Protein AF-0000000066663323 (afdb_homodimer)

Foldseek 3Di:
DDDDDLVLLQLLLLCAVVQHLCVSCVVVVHHSVVSVVSPVVVCVVVVHDFWDDDDPGIHGDPVVVVSLLVSLVVVLVVQQVVLVVCVVPPFNAHEAEEEEAPLCVVQPCVVLVVVCCVRGVNYHYHYHHDAPVVVVVCQSSNVGFKYFHWDDDDDDQKDKAWADKWWKWKKAFPPAPDDDPAQALVSCQPWAEEEADPDHPQRVQVQVRNVVVVGGHDHPHHHHDPVVSLVCRLVVVTMYIDTPSSCDPVCPNSMDIGAHVVIGMIIIIMMGGPPRDQRPSNVSSNCSRRPPPPPD/DDDDDLVLLQLLLLCAVVQHLCVSCVVVVHHSVVSVVSPVVVCVVVVHQFWDDDDPGIHGDPVVVVSLLVSLVVVLVVQQVVLVVCVVPPFNAHEAEEEEAPLCVVQPCVVLVVVCCVRGVNYHYHYHHDAPVVVVVCQSSNVGFKYFHWDDDDDPQKDKAWADKWWKWKKAFPPAPDDDPAQALVSCQPWAEEEADPDHPQRVQVQVRNVVVVGGHDHPHHHRDPVVSLVCRLVVVTMYIDTPSSCDPVCPNSMDIGAHVVIGMIIIIMMGGPPRDQRPSNVSSNCSRRPPPPPD

Sequence (592 aa):
MGALDLDQLRTFVQVVECGSFSRAAQRLGITQPAVSLRLRQLENRLGVTLLERVGRQVRPTAAGAELLAHAARIEDAVSVAVDSLAHYTEGTAGRVRLGTGETACVYLLPPVLRGLRGRFPALDLIVHTGNTDALLHLLAENRIDLGLLTMPIPGRAFEVTPVRQDEFVLVAAADAAAPPARTTAAALASRPLVLFDPGGNTRRLVDRWFAAAGHTVKPVMELGSVAAIKELVGAGLGYAILPRMALPARDDGRLTARSLTPPLHRTIAVVLRRDKPRTRALSAVVDALTTPDAQRMGALDLDQLRTFVQVVECGSFSRAAQRLGITQPAVSLRLRQLENRLGVTLLERVGRQVRPTAAGAELLAHAARIEDAVSVAVDSLAHYTEGTAGRVRLGTGETACVYLLPPVLRGLRGRFPALDLIVHTGNTDALLHLLAENRIDLGLLTMPIPGRAFEVTPVRQDEFVLVAAADAAAPPARTTAAALASRPLVLFDPGGNTRRLVDRWFAAAGHTVKPVMELGSVAAIKELVGAGLGYAILPRMALPARDDGRLTARSLTPPLHRTIAVVLRRDKPRTRALSAVVDALTTPDAQR

Secondary structure (DSSP, 8-state):
-----HHHHHHHHHHHHHTSHHHHHHHHTS-HHHHHHHHHHHHHHHTS--EEEETTEEEE-HHHHHHHHHHHHHHHHHHHHHHHHHTTSSS--EEEEEEE-HHHHHHTHHHHHHHHHHH-TTEEEEEEE--HHHHHHHHHTTSSSEEEEESP---SSEEEEEEEEEEEEEEEETT-S---SS--HHHHHTS-BEEEPTTSHHHHHHHHHHHHTT-----SEEES-HHHHHHHHHTTS-BEEEEGGG--GGGBTTEEEEE-SS--EEEEEEEEETT----HHHHHHHHHHHS--S--/-----HHHHHHHHHHHHHTSHHHHHHHHTS-HHHHHHHHHHHHHHHTS--EEEETTEEEE-HHHHHHHHHHHHHHHHHHHHHHHHHTTSSS--EEEEEEE-HHHHHHTHHHHHHHHHHH-TTEEEEEEE--HHHHHHHHHTTSSSEEEEESP--SSSEEEEEEEEEEEEEEEETT-S---SS--HHHHHTS-BEEEPTTSHHHHHHHHHHHHTT-----SEEES-HHHHHHHHHTTS-BEEEEGGG--GGGBTTEEEEE-SS--EEEEEEEEETT----HHHHHHHHHHHS--S--

pLDDT: mean 84.19, std 13.32, range [27.52, 97.88]

Structure (mmCIF, N/CA/C/O backbone):
data_AF-0000000066663323-model_v1
#
loop_
_entity.id
_entity.type
_entity.pdbx_description
1 polymer 'LysR family transcriptional regulator'
#
loop_
_atom_site.group_PDB
_atom_site.id
_atom_site.type_symbol
_atom_site.label_atom_id
_atom_site.label_alt_id
_atom_site.label_comp_id
_atom_site.label_asym_id
_atom_site.label_entity_id
_atom_site.label_seq_id
_atom_site.pdbx_PDB_ins_code
_atom_site.Cartn_x
_atom_site.Cartn_y
_atom_site.Cartn_z
_atom_site.occupancy
_atom_site.B_iso_or_equiv
_atom_site.auth_seq_id
_atom_site.auth_comp_id
_atom_site.auth_asym_id
_atom_site.auth_atom_id
_atom_site.pdbx_PDB_model_num
ATOM 1 N N . MET A 1 1 ? -28.656 -33.875 -16.359 1 27.52 1 MET A N 1
ATOM 2 C CA . MET A 1 1 ? -27.656 -33.312 -15.469 1 27.52 1 MET A CA 1
ATOM 3 C C . MET A 1 1 ? -26.656 -32.438 -16.234 1 27.52 1 MET A C 1
ATOM 5 O O . MET A 1 1 ? -25.75 -32.969 -16.891 1 27.52 1 MET A O 1
ATOM 9 N N . GLY A 1 2 ? -26.906 -31.531 -17.078 1 38.53 2 GLY A N 1
ATOM 10 C CA . GLY A 1 2 ? -26.234 -30.859 -18.188 1 38.53 2 GLY A CA 1
ATOM 11 C C . GLY A 1 2 ? -24.969 -30.141 -17.766 1 38.53 2 GLY A C 1
ATOM 12 O O . GLY A 1 2 ? -24.859 -29.672 -16.625 1 38.53 2 GLY A O 1
ATOM 13 N N . ALA A 1 3 ? -23.797 -30.609 -18.328 1 46.59 3 ALA A N 1
ATOM 14 C CA . ALA A 1 3 ? -22.375 -30.406 -18.094 1 46.59 3 ALA A CA 1
ATOM 15 C C . ALA A 1 3 ? -22.031 -28.922 -18.031 1 46.59 3 ALA A C 1
ATOM 17 O O . ALA A 1 3 ? -22.547 -28.125 -18.828 1 46.59 3 ALA A O 1
ATOM 18 N N . LEU A 1 4 ? -21.875 -28.547 -16.875 1 52.56 4 LEU A N 1
ATOM 19 C CA . LEU A 1 4 ? -21.281 -27.219 -16.688 1 52.56 4 LEU A CA 1
ATOM 20 C C . LEU A 1 4 ? -20.172 -26.984 -17.703 1 52.56 4 LEU A C 1
ATOM 22 O O . LEU A 1 4 ? -19.297 -27.844 -17.875 1 52.56 4 LEU A O 1
ATOM 26 N N . ASP A 1 5 ? -20.5 -26.125 -18.656 1 65.88 5 ASP A N 1
ATOM 27 C CA . ASP A 1 5 ? -19.516 -25.703 -19.656 1 65.88 5 ASP A CA 1
ATOM 28 C C . ASP A 1 5 ? -18.484 -24.766 -19.047 1 65.88 5 ASP A C 1
ATOM 30 O O . ASP A 1 5 ? -18.812 -23.688 -18.547 1 65.88 5 ASP A O 1
ATOM 34 N N . LEU A 1 6 ? -17.297 -25.297 -19.047 1 73.12 6 LEU A N 1
ATOM 35 C CA . LEU A 1 6 ? -16.203 -24.547 -18.422 1 73.12 6 LEU A CA 1
ATOM 36 C C . LEU A 1 6 ? -16.094 -23.141 -19.016 1 73.12 6 LEU A C 1
ATOM 38 O O . LEU A 1 6 ? -15.734 -22.203 -18.312 1 73.12 6 LEU A O 1
ATOM 42 N N . ASP A 1 7 ? -16.469 -23.031 -20.219 1 76.5 7 ASP A N 1
ATOM 43 C CA . ASP A 1 7 ? -16.406 -21.719 -20.859 1 76.5 7 ASP A CA 1
ATOM 44 C C . ASP A 1 7 ? -17.469 -20.781 -20.297 1 76.5 7 ASP A C 1
ATOM 46 O O . ASP A 1 7 ? -17.219 -19.594 -20.109 1 76.5 7 ASP A O 1
ATOM 50 N N . GLN A 1 8 ? -18.562 -21.422 -20.094 1 78.12 8 GLN A N 1
ATOM 51 C CA . GLN A 1 8 ? -19.625 -20.625 -19.5 1 78.12 8 GLN A CA 1
ATOM 52 C C . GLN A 1 8 ? -19.266 -20.188 -18.078 1 78.12 8 GLN A C 1
ATOM 54 O O . GLN A 1 8 ? -19.516 -19.047 -17.688 1 78.12 8 GLN A O 1
ATOM 59 N N . LEU A 1 9 ? -18.703 -21.094 -17.391 1 80.25 9 LEU A N 1
ATOM 60 C CA . LEU A 1 9 ? -18.281 -20.781 -16.031 1 80.25 9 LEU A CA 1
ATOM 61 C C . LEU A 1 9 ? -17.203 -19.703 -16.016 1 80.25 9 LEU A C 1
ATOM 63 O O . LEU A 1 9 ? -17.266 -18.766 -15.211 1 80.25 9 LEU A O 1
ATOM 67 N N . ARG A 1 10 ? -16.281 -19.797 -16.875 1 81.94 10 ARG A N 1
ATOM 68 C CA . ARG A 1 10 ? -15.227 -18.797 -17 1 81.94 10 ARG A CA 1
ATOM 69 C C . ARG A 1 10 ? -15.805 -17.422 -17.359 1 81.94 10 ARG A C 1
ATOM 71 O O . ARG A 1 10 ? -15.367 -16.406 -16.844 1 81.94 10 ARG A O 1
ATOM 78 N N . THR A 1 11 ? -16.766 -17.438 -18.234 1 83.44 11 THR A N 1
ATOM 79 C CA . THR A 1 11 ? -17.438 -16.219 -18.625 1 83.44 11 THR A CA 1
ATOM 80 C C . THR A 1 11 ? -18.125 -15.555 -17.422 1 83.44 11 THR A C 1
ATOM 82 O O . THR A 1 11 ? -18.016 -14.344 -17.234 1 83.44 11 THR A O 1
ATOM 85 N N . PHE A 1 12 ? -18.719 -16.344 -16.609 1 88.19 12 PHE A N 1
ATOM 86 C CA . PHE A 1 12 ? -19.391 -15.867 -15.406 1 88.19 12 PHE A CA 1
ATOM 87 C C . PHE A 1 12 ? -18.391 -15.211 -14.461 1 88.19 12 PHE A C 1
ATOM 89 O O . PHE A 1 12 ? -18.609 -14.094 -13.992 1 88.19 12 PHE A O 1
ATOM 96 N N . VAL A 1 13 ? -17.375 -15.898 -14.25 1 82.44 13 VAL A N 1
ATOM 97 C CA . VAL A 1 13 ? -16.344 -15.406 -13.328 1 82.44 13 VAL A CA 1
ATOM 98 C C . VAL A 1 13 ? -15.789 -14.078 -13.836 1 82.44 13 VAL A C 1
ATOM 100 O O . VAL A 1 13 ? -15.609 -13.141 -13.062 1 82.44 13 VAL A O 1
ATOM 103 N N . GLN A 1 14 ? -15.57 -13.938 -15.07 1 84.94 14 GLN A N 1
ATOM 104 C CA . GLN A 1 14 ? -15 -12.734 -15.664 1 84.94 14 GLN A CA 1
ATOM 105 C C . GLN A 1 14 ? -15.969 -11.555 -15.555 1 84.94 14 GLN A C 1
ATOM 107 O O . GLN A 1 14 ? -15.555 -10.422 -15.328 1 84.94 14 GLN A O 1
ATOM 112 N N . VAL A 1 15 ? -17.203 -11.844 -15.727 1 87.81 15 VAL A N 1
ATOM 113 C CA . VAL A 1 15 ? -18.203 -10.781 -15.633 1 87.81 15 VAL A CA 1
ATOM 114 C C . VAL A 1 15 ? -18.25 -10.242 -14.211 1 87.81 15 VAL A C 1
ATOM 116 O O . VAL A 1 15 ? -18.344 -9.031 -14 1 87.81 15 VAL A O 1
ATOM 119 N N . VAL A 1 16 ? -18.156 -11.172 -13.297 1 84.69 16 VAL A N 1
ATOM 120 C CA . VAL A 1 16 ? -18.188 -10.758 -11.898 1 84.69 16 VAL A CA 1
ATOM 121 C C . VAL A 1 16 ? -16.938 -9.953 -11.562 1 84.69 16 VAL A C 1
ATOM 123 O O . VAL A 1 16 ? -17.031 -8.906 -10.906 1 84.69 16 VAL A O 1
ATOM 126 N N . GLU A 1 17 ? -15.875 -10.469 -11.977 1 79.56 17 GLU A N 1
ATOM 127 C CA . GLU A 1 17 ? -14.594 -9.828 -11.688 1 79.56 17 GLU A CA 1
ATOM 128 C C . GLU A 1 17 ? -14.523 -8.438 -12.312 1 79.56 17 GLU A C 1
ATOM 130 O O . GLU A 1 17 ? -14.016 -7.5 -11.695 1 79.56 17 GLU A O 1
ATOM 135 N N . CYS A 1 18 ? -15.039 -8.289 -13.492 1 79.19 18 CYS A N 1
ATOM 136 C CA . CYS A 1 18 ? -14.984 -7.027 -14.227 1 79.19 18 CYS A CA 1
ATOM 137 C C . CYS A 1 18 ? -16.125 -6.102 -13.812 1 79.19 18 CYS A C 1
ATOM 139 O O . CYS A 1 18 ? -16.062 -4.895 -14.047 1 79.19 18 CYS A O 1
ATOM 141 N N . GLY A 1 19 ? -17.156 -6.703 -13.273 1 83.88 19 GLY A N 1
ATOM 142 C CA . GLY A 1 19 ? -18.344 -5.965 -12.906 1 83.88 19 GLY A CA 1
ATOM 143 C C . GLY A 1 19 ? -19.125 -5.457 -14.102 1 83.88 19 GLY A C 1
ATOM 144 O O . GLY A 1 19 ? -19.922 -4.527 -13.977 1 83.88 19 GLY A O 1
ATOM 145 N N . SER A 1 20 ? -18.75 -5.934 -15.258 1 87.06 20 SER A N 1
ATOM 146 C CA . SER A 1 20 ? -19.359 -5.469 -16.5 1 87.06 20 SER A CA 1
ATOM 147 C C . SER A 1 20 ? -19.312 -6.551 -17.578 1 87.06 20 SER A C 1
ATOM 149 O O . SER A 1 20 ? -18.328 -7.27 -17.703 1 87.06 20 SER A O 1
ATOM 151 N N . PHE A 1 21 ? -20.438 -6.531 -18.375 1 88.06 21 PHE A N 1
ATOM 152 C CA . PHE A 1 21 ? -20.5 -7.488 -19.469 1 88.06 21 PHE A CA 1
ATOM 153 C C . PHE A 1 21 ? -19.562 -7.094 -20.609 1 88.06 21 PHE A C 1
ATOM 155 O O . PHE A 1 21 ? -18.875 -7.945 -21.172 1 88.06 21 PHE A O 1
ATOM 162 N N . SER A 1 22 ? -19.5 -5.828 -20.766 1 87.44 22 SER A N 1
ATOM 163 C CA . SER A 1 22 ? -18.672 -5.34 -21.859 1 87.44 22 SER A CA 1
ATOM 164 C C . SER A 1 22 ? -17.188 -5.5 -21.562 1 87.44 22 SER A C 1
ATOM 166 O O . SER A 1 22 ? -16.422 -5.926 -22.422 1 87.44 22 SER A O 1
ATOM 168 N N . ARG A 1 23 ? -16.859 -5.258 -20.453 1 82.5 23 ARG A N 1
ATOM 169 C CA . ARG A 1 23 ? -15.461 -5.41 -20.078 1 82.5 23 ARG A CA 1
ATOM 170 C C . ARG A 1 23 ? -15.047 -6.879 -20.062 1 82.5 23 ARG A C 1
ATOM 172 O O . ARG A 1 23 ? -13.938 -7.223 -20.469 1 82.5 23 ARG A O 1
ATOM 179 N N . ALA A 1 24 ? -15.93 -7.66 -19.578 1 87.12 24 ALA A N 1
ATOM 180 C CA . ALA A 1 24 ? -15.68 -9.102 -19.594 1 87.12 24 ALA A CA 1
ATOM 181 C C . ALA A 1 24 ? -15.5 -9.617 -21.016 1 87.12 24 ALA A C 1
ATOM 183 O O . ALA A 1 24 ? -14.633 -10.453 -21.266 1 87.12 24 ALA A O 1
ATOM 184 N N . ALA A 1 25 ? -16.281 -9.109 -21.906 1 86.94 25 ALA A N 1
ATOM 185 C CA . ALA A 1 25 ? -16.172 -9.5 -23.312 1 86.94 25 ALA A CA 1
ATOM 186 C C . ALA A 1 25 ? -14.812 -9.148 -23.875 1 86.94 25 ALA A C 1
ATOM 188 O O . ALA A 1 25 ? -14.188 -9.961 -24.562 1 86.94 25 ALA A O 1
ATOM 189 N N . GLN A 1 26 ? -14.391 -8.039 -23.531 1 80.12 26 GLN A N 1
ATOM 190 C CA . GLN A 1 26 ? -13.086 -7.566 -23.984 1 80.12 26 GLN A CA 1
ATOM 191 C C . GLN A 1 26 ? -11.969 -8.461 -23.453 1 80.12 26 GLN A C 1
ATOM 193 O O . GLN A 1 26 ? -11.078 -8.859 -24.203 1 80.12 26 GLN A O 1
ATOM 198 N N . ARG A 1 27 ? -12.133 -8.828 -22.312 1 77.12 27 ARG A N 1
ATOM 199 C CA . ARG A 1 27 ? -11.109 -9.648 -21.672 1 77.12 27 ARG A CA 1
ATOM 200 C C . ARG A 1 27 ? -11.102 -11.062 -22.234 1 77.12 27 ARG A C 1
ATOM 202 O O . ARG A 1 27 ? -10.039 -11.68 -22.344 1 77.12 27 ARG A O 1
ATOM 209 N N . LEU A 1 28 ? -12.211 -11.469 -22.609 1 78.56 28 LEU A N 1
ATOM 210 C CA . LEU A 1 28 ? -12.359 -12.844 -23.094 1 78.56 28 LEU A CA 1
ATOM 211 C C . LEU A 1 28 ? -12.156 -12.906 -24.594 1 78.56 28 LEU A C 1
ATOM 213 O O . LEU A 1 28 ? -12.062 -14 -25.172 1 78.56 28 LEU A O 1
ATOM 217 N N . GLY A 1 29 ? -12.086 -11.742 -25.203 1 78.88 29 GLY A N 1
ATOM 218 C CA . GLY A 1 29 ? -11.898 -11.719 -26.656 1 78.88 29 GLY A CA 1
ATOM 219 C C . GLY A 1 29 ? -13.141 -12.133 -27.422 1 78.88 29 GLY A C 1
ATOM 220 O O . GLY A 1 29 ? -13.039 -12.781 -28.469 1 78.88 29 GLY A O 1
ATOM 221 N N . ILE A 1 30 ? -14.281 -11.945 -26.844 1 82.44 30 ILE A N 1
ATOM 222 C CA . ILE A 1 30 ? -15.539 -12.258 -27.5 1 82.44 30 ILE A CA 1
ATOM 223 C C . ILE A 1 30 ? -16.469 -11.055 -27.438 1 82.44 30 ILE A C 1
ATOM 225 O O . ILE A 1 30 ? -16.125 -10.016 -26.875 1 82.44 30 ILE A O 1
ATOM 229 N N . THR A 1 31 ? -17.5 -11.117 -28.172 1 84.38 31 THR A N 1
ATOM 230 C CA . THR A 1 31 ? -18.453 -10.008 -28.219 1 84.38 31 THR A CA 1
ATOM 231 C C . THR A 1 31 ? -19.328 -9.984 -26.969 1 84.38 31 THR A C 1
ATOM 233 O O . THR A 1 31 ? -19.5 -11.016 -26.312 1 84.38 31 THR A O 1
ATOM 236 N N . GLN A 1 32 ? -19.734 -8.836 -26.672 1 88.38 32 GLN A N 1
ATOM 237 C CA . GLN A 1 32 ? -20.609 -8.68 -25.5 1 88.38 32 GLN A CA 1
ATOM 238 C C . GLN A 1 32 ? -21.875 -9.516 -25.641 1 88.38 32 GLN A C 1
ATOM 240 O O . GLN A 1 32 ? -22.297 -10.164 -24.688 1 88.38 32 GLN A O 1
ATOM 245 N N . PRO A 1 33 ? -22.516 -9.602 -26.812 1 88.5 33 PRO A N 1
ATOM 246 C CA . PRO A 1 33 ? -23.672 -10.484 -26.922 1 88.5 33 PRO A CA 1
ATOM 247 C C . PRO A 1 33 ? -23.328 -11.945 -26.656 1 88.5 33 PRO A C 1
ATOM 249 O O . PRO A 1 33 ? -24.141 -12.672 -26.078 1 88.5 33 PRO A O 1
ATOM 252 N N . ALA A 1 34 ? -22.203 -12.305 -27.031 1 85.5 34 ALA A N 1
ATOM 253 C CA . ALA A 1 34 ? -21.766 -13.672 -26.766 1 85.5 34 ALA A CA 1
ATOM 254 C C . ALA A 1 34 ? -21.641 -13.93 -25.266 1 85.5 34 ALA A C 1
ATOM 256 O O . ALA A 1 34 ? -22.031 -14.984 -24.781 1 85.5 34 ALA A O 1
ATOM 257 N N . VAL A 1 35 ? -21.047 -12.977 -24.625 1 90.19 35 VAL A N 1
ATOM 258 C CA . VAL A 1 35 ? -20.938 -13.07 -23.172 1 90.19 35 VAL A CA 1
ATOM 259 C C . VAL A 1 35 ? -22.328 -13.195 -22.562 1 90.19 35 VAL A C 1
ATOM 261 O O . VAL A 1 35 ? -22.562 -14.062 -21.703 1 90.19 35 VAL A O 1
ATOM 264 N N . SER A 1 36 ? -23.234 -12.336 -22.984 1 90.75 36 SER A N 1
ATOM 265 C CA . SER A 1 36 ? -24.594 -12.328 -22.469 1 90.75 36 SER A CA 1
ATOM 266 C C . SER A 1 36 ? -25.297 -13.656 -22.719 1 90.75 36 SER A C 1
ATOM 268 O O . SER A 1 36 ? -25.969 -14.195 -21.844 1 90.75 36 SER A O 1
ATOM 270 N N . LEU A 1 37 ? -25.109 -14.18 -23.891 1 85.94 37 LEU A N 1
ATOM 271 C CA . LEU A 1 37 ? -25.719 -15.453 -24.266 1 85.94 37 LEU A CA 1
ATOM 272 C C . LEU A 1 37 ? -25.172 -16.594 -23.406 1 85.94 37 LEU A C 1
ATOM 274 O O . LEU A 1 37 ? -25.938 -17.422 -22.922 1 85.94 37 LEU A O 1
ATOM 278 N N . ARG A 1 38 ? -23.844 -16.609 -23.297 1 85.06 38 ARG A N 1
ATOM 279 C CA . ARG A 1 38 ? -23.219 -17.641 -22.469 1 85.06 38 ARG A CA 1
ATOM 280 C C . ARG A 1 38 ? -23.766 -17.609 -21.047 1 85.06 38 ARG A C 1
ATOM 282 O O . ARG A 1 38 ? -24.031 -18.672 -20.469 1 85.06 38 ARG A O 1
ATOM 289 N N . LEU A 1 39 ? -23.969 -16.453 -20.562 1 88.5 39 LEU A N 1
ATOM 290 C CA . LEU A 1 39 ? -24.438 -16.312 -19.188 1 88.5 39 LEU A CA 1
ATOM 291 C C . LEU A 1 39 ? -25.906 -16.719 -19.078 1 88.5 39 LEU A C 1
ATOM 293 O O . LEU A 1 39 ? -26.297 -17.375 -18.094 1 88.5 39 LEU A O 1
ATOM 297 N N . ARG A 1 40 ? -26.672 -16.297 -19.969 1 87.44 40 ARG A N 1
ATOM 298 C CA . ARG A 1 40 ? -28.078 -16.688 -19.984 1 87.44 40 ARG A CA 1
ATOM 299 C C . ARG A 1 40 ? -28.219 -18.203 -20.062 1 87.44 40 ARG A C 1
ATOM 301 O O . ARG A 1 40 ? -29.062 -18.797 -19.375 1 87.44 40 ARG A O 1
ATOM 308 N N . GLN A 1 41 ? -27.422 -18.719 -20.906 1 82.56 41 GLN A N 1
ATOM 309 C CA . GLN A 1 41 ? -27.438 -20.172 -21.031 1 82.56 41 GLN A CA 1
ATOM 310 C C . GLN A 1 41 ? -27.047 -20.859 -19.719 1 82.56 41 GLN A C 1
ATOM 312 O O . GLN A 1 41 ? -27.641 -21.859 -19.328 1 82.56 41 GLN A O 1
ATOM 317 N N . LEU A 1 42 ? -26.047 -20.344 -19.125 1 83.31 42 LEU A N 1
ATOM 318 C CA . LEU A 1 42 ? -25.594 -20.859 -17.844 1 83.31 42 LEU A CA 1
ATOM 319 C C . LEU A 1 42 ? -26.703 -20.75 -16.797 1 83.31 42 LEU A C 1
ATOM 321 O O . LEU A 1 42 ? -26.969 -21.719 -16.078 1 83.31 42 LEU A O 1
ATOM 325 N N . GLU A 1 43 ? -27.359 -19.625 -16.734 1 86.69 43 GLU A N 1
ATOM 326 C CA . GLU A 1 43 ? -28.438 -19.406 -15.781 1 86.69 43 GLU A CA 1
ATOM 327 C C . GLU A 1 43 ? -29.625 -20.312 -16.062 1 86.69 43 GLU A C 1
ATOM 329 O O . GLU A 1 43 ? -30.219 -20.875 -15.141 1 86.69 43 GLU A O 1
ATOM 334 N N . ASN A 1 44 ? -29.938 -20.438 -17.312 1 79.62 44 ASN A N 1
ATOM 335 C CA . ASN A 1 44 ? -31.016 -21.344 -17.703 1 79.62 44 ASN A CA 1
ATOM 336 C C . ASN A 1 44 ? -30.719 -22.781 -17.328 1 79.62 44 ASN A C 1
ATOM 338 O O . ASN A 1 44 ? -31.594 -23.484 -16.828 1 79.62 44 ASN A O 1
ATOM 342 N N . ARG A 1 45 ? -29.547 -23.141 -17.609 1 74.5 45 ARG A N 1
ATOM 343 C CA . ARG A 1 45 ? -29.125 -24.5 -17.312 1 74.5 45 ARG A CA 1
ATOM 344 C C . ARG A 1 45 ? -29.188 -24.766 -15.812 1 74.5 45 ARG A C 1
ATOM 346 O O . ARG A 1 45 ? -29.578 -25.859 -15.391 1 74.5 45 ARG A O 1
ATOM 353 N N . LEU A 1 46 ? -28.828 -23.797 -15.07 1 77.88 46 LEU A N 1
ATOM 354 C CA . LEU A 1 46 ? -28.75 -23.969 -13.625 1 77.88 46 LEU A CA 1
ATOM 355 C C . LEU A 1 46 ? -30.094 -23.625 -12.977 1 77.88 46 LEU A C 1
ATOM 357 O O . LEU A 1 46 ? -30.328 -23.969 -11.812 1 77.88 46 LEU A O 1
ATOM 361 N N . GLY A 1 47 ? -30.938 -22.906 -13.688 1 80 47 GLY A N 1
ATOM 362 C CA . GLY A 1 47 ? -32.281 -22.562 -13.203 1 80 47 GLY A CA 1
ATOM 363 C C . GLY A 1 47 ? -32.25 -21.453 -12.172 1 80 47 GLY A C 1
ATOM 364 O O . GLY A 1 47 ? -33.156 -21.375 -11.312 1 80 47 GLY A O 1
ATOM 365 N N . VAL A 1 48 ? -31.172 -20.828 -12.102 1 83.88 48 VAL A N 1
ATOM 366 C CA . VAL A 1 48 ? -31.047 -19.734 -11.141 1 83.88 48 VAL A CA 1
ATOM 367 C C . VAL A 1 48 ? -30.516 -18.484 -11.836 1 83.88 48 VAL A C 1
ATOM 369 O O . VAL A 1 48 ? -29.922 -18.562 -12.906 1 83.88 48 VAL A O 1
ATOM 372 N N . THR A 1 49 ? -30.812 -17.359 -11.219 1 89.31 49 THR A N 1
ATOM 373 C CA . THR A 1 49 ? -30.203 -16.109 -11.641 1 89.31 49 THR A CA 1
ATOM 374 C C . THR A 1 49 ? -28.891 -15.867 -10.898 1 89.31 49 THR A C 1
ATOM 376 O O . THR A 1 49 ? -28.844 -15.945 -9.672 1 89.31 49 THR A O 1
ATOM 379 N N . LEU A 1 50 ? -27.859 -15.68 -11.703 1 88.94 50 LEU A N 1
ATOM 380 C CA . LEU A 1 50 ? -26.516 -15.625 -11.109 1 88.94 50 LEU A CA 1
ATOM 381 C C . LEU A 1 50 ? -26.062 -14.18 -10.93 1 88.94 50 LEU A C 1
ATOM 383 O O . LEU A 1 50 ? -25.219 -13.891 -10.086 1 88.94 50 LEU A O 1
ATOM 387 N N . LEU A 1 51 ? -26.562 -13.242 -11.758 1 91.06 51 LEU A N 1
ATOM 388 C CA . LEU A 1 51 ? -26.109 -11.859 -11.758 1 91.06 51 LEU A CA 1
ATOM 389 C C . LEU A 1 51 ? -27.281 -10.898 -11.625 1 91.06 51 LEU A C 1
ATOM 391 O O . LEU A 1 51 ? -28.391 -11.203 -12.086 1 91.06 51 LEU A O 1
ATOM 395 N N . GLU A 1 52 ? -27.016 -9.844 -10.883 1 88 52 GLU A N 1
ATOM 396 C CA . GLU A 1 52 ? -28 -8.773 -10.773 1 88 52 GLU A CA 1
ATOM 397 C C . GLU A 1 52 ? -27.359 -7.414 -11.07 1 88 52 GLU A C 1
ATOM 399 O O . GLU A 1 52 ? -26.156 -7.23 -10.891 1 88 52 GLU A O 1
ATOM 404 N N . ARG A 1 53 ? -28.125 -6.582 -11.633 1 80.5 53 ARG A N 1
ATOM 405 C CA . ARG A 1 53 ? -27.641 -5.234 -11.922 1 80.5 53 ARG A CA 1
ATOM 406 C C . ARG A 1 53 ? -28 -4.273 -10.789 1 80.5 53 ARG A C 1
ATOM 408 O O . ARG A 1 53 ? -29.156 -4.23 -10.352 1 80.5 53 ARG A O 1
ATOM 415 N N . VAL A 1 54 ? -27.078 -3.811 -10.219 1 74.06 54 VAL A N 1
ATOM 416 C CA . VAL A 1 54 ? -27.281 -2.754 -9.234 1 74.06 54 VAL A CA 1
ATOM 417 C C . VAL A 1 54 ? -26.734 -1.433 -9.781 1 74.06 54 VAL A C 1
ATOM 419 O O . VAL A 1 54 ? -25.531 -1.179 -9.734 1 74.06 54 VAL A O 1
ATOM 422 N N . GLY A 1 55 ? -27.594 -0.537 -10.258 1 71.81 55 GLY A N 1
ATOM 423 C CA . GLY A 1 55 ? -27.125 0.646 -10.969 1 71.81 55 GLY A CA 1
ATOM 424 C C . GLY A 1 55 ? -26.406 0.322 -12.258 1 71.81 55 GLY A C 1
ATOM 425 O O . GLY A 1 55 ? -26.969 -0.342 -13.141 1 71.81 55 GLY A O 1
ATOM 426 N N . ARG A 1 56 ? -25.125 0.779 -12.273 1 72.62 56 ARG A N 1
ATOM 427 C CA . ARG A 1 56 ? -24.328 0.542 -13.469 1 72.62 56 ARG A CA 1
ATOM 428 C C . ARG A 1 56 ? -23.391 -0.647 -13.281 1 72.62 56 ARG A C 1
ATOM 430 O O . ARG A 1 56 ? -22.688 -1.038 -14.211 1 72.62 56 ARG A O 1
ATOM 437 N N . GLN A 1 57 ? -23.5 -1.273 -12.18 1 78.81 57 GLN A N 1
ATOM 438 C CA . GLN A 1 57 ? -22.562 -2.369 -11.914 1 78.81 57 GLN A CA 1
ATOM 439 C C . GLN A 1 57 ? -23.297 -3.709 -11.875 1 78.81 57 GLN A C 1
ATOM 441 O O . GLN A 1 57 ? -24.453 -3.775 -11.477 1 78.81 57 GLN A O 1
ATOM 446 N N . VAL A 1 58 ? -22.625 -4.738 -12.422 1 85.31 58 VAL A N 1
ATOM 447 C CA . VAL A 1 58 ? -23.109 -6.113 -12.344 1 85.31 58 VAL A CA 1
ATOM 448 C C . VAL A 1 58 ? -22.5 -6.809 -11.125 1 85.31 58 VAL A C 1
ATOM 450 O O . VAL A 1 58 ? -21.297 -6.766 -10.914 1 85.31 58 VAL A O 1
ATOM 453 N N . ARG A 1 59 ? -23.391 -7.32 -10.266 1 85.75 59 ARG A N 1
ATOM 454 C CA . ARG A 1 59 ? -22.953 -8.047 -9.078 1 85.75 59 ARG A CA 1
ATOM 455 C C . ARG A 1 59 ? -23.562 -9.438 -9.031 1 85.75 59 ARG A C 1
ATOM 457 O O . ARG A 1 59 ? -24.641 -9.672 -9.586 1 85.75 59 ARG A O 1
ATOM 464 N N . PRO A 1 60 ? -22.828 -10.32 -8.352 1 85.56 60 PRO A N 1
ATOM 465 C CA . PRO A 1 60 ? -23.391 -11.656 -8.203 1 85.56 60 PRO A CA 1
ATOM 466 C C . PR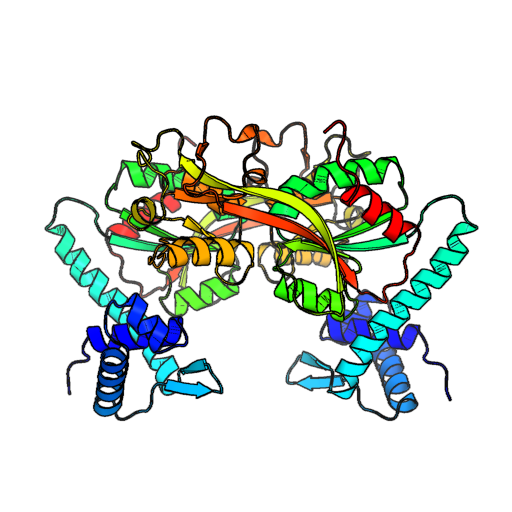O A 1 60 ? -24.578 -11.695 -7.234 1 85.56 60 PRO A C 1
ATOM 468 O O . PRO A 1 60 ? -24.578 -10.969 -6.234 1 85.56 60 PRO A O 1
ATOM 471 N N . THR A 1 61 ? -25.609 -12.492 -7.582 1 84.88 61 THR A N 1
ATOM 472 C CA . THR A 1 61 ? -26.656 -12.852 -6.625 1 84.88 61 THR A CA 1
ATOM 473 C C . THR A 1 61 ? -26.109 -13.789 -5.555 1 84.88 61 THR A C 1
ATOM 475 O O . THR A 1 61 ? -24.922 -14.117 -5.559 1 84.88 61 THR A O 1
ATOM 478 N N . ALA A 1 62 ? -26.953 -14.156 -4.629 1 80.31 62 ALA A N 1
ATOM 479 C CA . ALA A 1 62 ? -26.531 -15.148 -3.643 1 80.31 62 ALA A CA 1
ATOM 480 C C . ALA A 1 62 ? -26.094 -16.438 -4.32 1 80.31 62 ALA A C 1
ATOM 482 O O . ALA A 1 62 ? -25.078 -17.031 -3.953 1 80.31 62 ALA A O 1
ATOM 483 N N . ALA A 1 63 ? -26.938 -16.828 -5.215 1 81.25 63 ALA A N 1
ATOM 484 C CA . ALA A 1 63 ? -26.594 -18 -6 1 81.25 63 ALA A CA 1
ATOM 485 C C . ALA A 1 63 ? -25.297 -17.781 -6.781 1 81.25 63 ALA A C 1
ATOM 487 O O . ALA A 1 63 ? -24.469 -18.688 -6.898 1 81.25 63 ALA A O 1
ATOM 488 N N . GLY A 1 64 ? -25.125 -16.578 -7.293 1 86.06 64 GLY A N 1
ATOM 489 C CA . GLY A 1 64 ? -23.906 -16.234 -8.008 1 86.06 64 GLY A CA 1
ATOM 490 C C . GLY A 1 64 ? -22.672 -16.281 -7.133 1 86.06 64 GLY A C 1
ATOM 491 O O . GLY A 1 64 ? -21.625 -16.781 -7.551 1 86.06 64 GLY A O 1
ATOM 492 N N . ALA A 1 65 ? -22.812 -15.859 -5.988 1 81.38 65 ALA A N 1
ATOM 493 C CA . ALA A 1 65 ? -21.703 -15.883 -5.039 1 81.38 65 ALA A CA 1
ATOM 494 C C . ALA A 1 65 ? -21.297 -17.312 -4.711 1 81.38 65 ALA A C 1
ATOM 496 O O . ALA A 1 65 ? -20.109 -17.625 -4.609 1 81.38 65 ALA A O 1
ATOM 497 N N . GLU A 1 66 ? -22.266 -18.141 -4.559 1 76.44 66 GLU A N 1
ATOM 498 C CA . GLU A 1 66 ? -22 -19.547 -4.301 1 76.44 66 GLU A CA 1
ATOM 499 C C . GLU A 1 66 ? -21.297 -20.203 -5.488 1 76.44 66 GLU A C 1
ATOM 501 O O . GLU A 1 66 ? -20.328 -20.953 -5.309 1 76.44 66 GLU A O 1
ATOM 506 N N . LEU A 1 67 ? -21.797 -19.891 -6.637 1 80.06 67 LEU A N 1
ATOM 507 C CA . LEU A 1 67 ? -21.188 -20.453 -7.832 1 80.06 67 LEU A CA 1
ATOM 508 C C . LEU A 1 67 ? -19.75 -19.969 -8 1 80.06 67 LEU A C 1
ATOM 510 O O . LEU A 1 67 ? -18.891 -20.719 -8.445 1 80.06 67 LEU A O 1
ATOM 514 N N . LEU A 1 68 ? -19.516 -18.734 -7.637 1 81.12 68 LEU A N 1
ATOM 515 C CA . LEU A 1 68 ? -18.172 -18.172 -7.723 1 81.12 68 LEU A CA 1
ATOM 516 C C . LEU A 1 68 ? -17.203 -18.969 -6.867 1 81.12 68 LEU A C 1
ATOM 518 O O . LEU A 1 68 ? -16.078 -19.266 -7.293 1 81.12 68 LEU A O 1
ATOM 522 N N . ALA A 1 69 ? -17.672 -19.344 -5.797 1 72.62 69 ALA A N 1
ATOM 523 C CA . ALA A 1 69 ? -16.844 -20.172 -4.906 1 72.62 69 ALA A CA 1
ATOM 524 C C . ALA A 1 69 ? -16.578 -21.531 -5.516 1 72.62 69 ALA A C 1
ATOM 526 O O . ALA A 1 69 ? -15.445 -22.031 -5.457 1 72.62 69 ALA A O 1
ATOM 527 N N . HIS A 1 70 ? -17.547 -22.031 -6.129 1 74.56 70 HIS A N 1
ATOM 528 C CA . HIS A 1 70 ? -17.391 -23.328 -6.766 1 74.56 70 HIS A CA 1
ATOM 529 C C . HIS A 1 70 ? -16.531 -23.234 -8.023 1 74.56 70 HIS A C 1
ATOM 531 O O . HIS A 1 70 ? -15.773 -24.156 -8.328 1 74.56 70 HIS A O 1
ATOM 537 N N . ALA A 1 71 ? -16.719 -22.125 -8.672 1 77.25 71 ALA A N 1
ATOM 538 C CA . ALA A 1 71 ? -15.969 -21.922 -9.914 1 77.25 71 ALA A CA 1
ATOM 539 C C . ALA A 1 71 ? -14.461 -21.969 -9.664 1 77.25 71 ALA A C 1
ATOM 541 O O . ALA A 1 71 ? -13.719 -22.578 -10.438 1 77.25 71 ALA A O 1
ATOM 542 N N . ALA A 1 72 ? -14.117 -21.422 -8.641 1 71.31 72 ALA A N 1
ATOM 543 C CA . ALA A 1 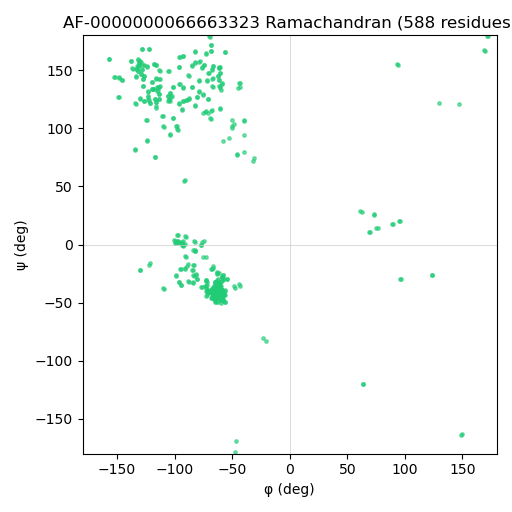72 ? -12.695 -21.438 -8.281 1 71.31 72 ALA A CA 1
ATOM 544 C C . ALA A 1 72 ? -12.203 -22.859 -8.023 1 71.31 72 ALA A C 1
ATOM 546 O O . ALA A 1 72 ? -11.117 -23.234 -8.469 1 71.31 72 ALA A O 1
ATOM 547 N N . ARG A 1 73 ? -12.992 -23.609 -7.422 1 69.06 73 ARG A N 1
ATOM 548 C CA . ARG A 1 73 ? -12.641 -25 -7.133 1 69.06 73 ARG A CA 1
ATOM 549 C C . ARG A 1 73 ? -12.586 -25.828 -8.414 1 69.06 73 ARG A C 1
ATOM 551 O O . ARG A 1 73 ? -11.703 -26.688 -8.57 1 69.06 73 ARG A O 1
ATOM 558 N N . ILE A 1 74 ? -13.477 -25.562 -9.188 1 66.12 74 ILE A N 1
ATOM 559 C CA . ILE A 1 74 ? -13.539 -26.281 -10.461 1 66.12 74 ILE A CA 1
ATOM 560 C C . ILE A 1 74 ? -12.305 -25.953 -11.297 1 66.12 74 ILE A C 1
ATOM 562 O O . ILE A 1 74 ? -11.664 -26.844 -11.859 1 66.12 74 ILE A O 1
ATOM 566 N N . GLU A 1 75 ? -12.031 -24.703 -11.336 1 66.75 75 GLU A N 1
ATOM 567 C CA . GLU A 1 75 ? -10.844 -24.297 -12.086 1 66.75 75 GLU A CA 1
ATOM 568 C C . GLU A 1 75 ? -9.586 -24.938 -11.523 1 66.75 75 GLU A C 1
ATOM 570 O O . GLU A 1 75 ? -8.688 -25.344 -12.273 1 66.75 75 GLU A O 1
ATOM 575 N N . ASP A 1 76 ? -9.562 -25.078 -10.352 1 65.81 76 ASP A N 1
ATOM 576 C CA . ASP A 1 76 ? -8.445 -25.734 -9.703 1 65.81 76 ASP A CA 1
ATOM 577 C C . ASP A 1 76 ? -8.352 -27.203 -10.117 1 65.81 76 ASP A C 1
ATOM 579 O O . ASP A 1 76 ? -7.27 -27.703 -10.438 1 65.81 76 ASP A O 1
ATOM 583 N N . ALA A 1 77 ? -9.484 -27.828 -10.016 1 63 77 ALA A N 1
ATOM 584 C CA . ALA A 1 77 ? -9.516 -29.234 -10.383 1 63 77 ALA A CA 1
ATOM 585 C C . ALA A 1 77 ? -9.086 -29.438 -11.836 1 63 77 ALA A C 1
ATOM 587 O O . ALA A 1 77 ? -8.359 -30.375 -12.148 1 63 77 ALA A O 1
ATOM 588 N N . VAL A 1 78 ? -9.531 -28.578 -12.625 1 60.75 78 VAL A N 1
ATOM 589 C CA . VAL A 1 78 ? -9.148 -28.625 -14.031 1 60.75 78 VAL A CA 1
ATOM 590 C C . VAL A 1 78 ? -7.645 -28.406 -14.172 1 60.75 78 VAL A C 1
ATOM 592 O O . VAL A 1 78 ? -6.969 -29.141 -14.891 1 60.75 78 VAL A O 1
ATOM 595 N N . SER A 1 79 ? -7.234 -27.438 -13.484 1 62.19 79 SER A N 1
ATOM 596 C CA . SER A 1 79 ? -5.809 -27.141 -13.531 1 62.19 79 SER A CA 1
ATOM 597 C C . SER A 1 79 ? -4.973 -28.328 -13.055 1 62.19 79 SER A C 1
ATOM 599 O O . SER A 1 79 ? -3.951 -28.656 -13.664 1 62.19 79 SER A O 1
ATOM 601 N N . VAL A 1 80 ? -5.422 -28.969 -12.102 1 60.25 80 VAL A N 1
ATOM 602 C CA . VAL A 1 80 ? -4.73 -30.141 -11.578 1 60.25 80 VAL A CA 1
ATOM 603 C C . VAL A 1 80 ? -4.73 -31.25 -12.633 1 60.25 80 VAL A C 1
ATOM 605 O O . VAL A 1 80 ? -3.717 -31.922 -12.828 1 60.25 80 VAL A O 1
ATOM 608 N N . ALA A 1 81 ? -5.855 -31.375 -13.164 1 57.69 81 ALA A N 1
ATOM 609 C CA . ALA A 1 81 ? -5.969 -32.406 -14.195 1 57.69 81 ALA A CA 1
ATOM 610 C C . ALA A 1 81 ? -5.023 -32.125 -15.359 1 57.69 81 ALA A C 1
ATOM 612 O O . ALA A 1 81 ? -4.316 -33 -15.828 1 57.69 81 ALA A O 1
ATOM 613 N N . VAL A 1 82 ? -5.027 -30.922 -15.742 1 56.94 82 VAL A N 1
ATOM 614 C CA . VAL A 1 82 ? -4.168 -30.531 -16.859 1 56.94 82 VAL A CA 1
ATOM 615 C C . VAL A 1 82 ? -2.703 -30.672 -16.453 1 56.94 82 VAL A C 1
ATOM 617 O O . VAL A 1 82 ? -1.885 -31.172 -17.234 1 56.94 82 VAL A O 1
ATOM 620 N N . ASP A 1 83 ? -2.492 -30.219 -15.32 1 56.81 83 ASP A N 1
ATOM 621 C CA . ASP A 1 83 ? -1.136 -30.312 -14.789 1 56.81 83 ASP A CA 1
ATOM 622 C C . ASP A 1 83 ? -0.687 -31.766 -14.68 1 56.81 83 ASP A C 1
ATOM 624 O O . ASP A 1 83 ? 0.471 -32.094 -14.961 1 56.81 83 ASP A O 1
ATOM 628 N N . SER A 1 84 ? -1.607 -32.469 -14.148 1 55 84 SER A N 1
ATOM 629 C CA . SER A 1 84 ? -1.268 -33.875 -14.023 1 55 84 SER A CA 1
ATOM 630 C C . SER A 1 84 ? -0.943 -34.5 -15.383 1 55 84 SER A C 1
ATOM 632 O O . SER A 1 84 ? -0.142 -35.438 -15.477 1 55 84 SER A O 1
ATOM 634 N N . LEU A 1 85 ? -1.603 -33.906 -16.297 1 52.19 85 LEU A N 1
ATOM 635 C CA . LEU A 1 85 ? -1.344 -34.406 -17.641 1 52.19 85 LEU A CA 1
ATOM 636 C C . LEU A 1 85 ? -0.088 -33.75 -18.234 1 52.19 85 LEU A C 1
ATOM 638 O O . LEU A 1 85 ? 0.536 -34.312 -19.125 1 52.19 85 LEU A O 1
ATOM 642 N N . ALA A 1 86 ? 0.12 -32.562 -17.688 1 48.69 86 ALA A N 1
ATOM 643 C CA . ALA A 1 86 ? 1.32 -31.875 -18.141 1 48.69 86 ALA A CA 1
ATOM 644 C C . ALA A 1 86 ? 2.58 -32.656 -17.781 1 48.69 86 ALA A C 1
ATOM 646 O O . ALA A 1 86 ? 3.627 -32.5 -18.406 1 48.69 86 ALA A O 1
ATOM 647 N N . HIS A 1 87 ? 2.523 -33.406 -16.672 1 45.72 87 HIS A N 1
ATOM 648 C CA . HIS A 1 87 ? 3.631 -34.281 -16.375 1 45.72 87 HIS A CA 1
ATOM 649 C C . HIS A 1 87 ? 4.105 -35.031 -17.609 1 45.72 87 HIS A C 1
ATOM 651 O O . HIS A 1 87 ? 5.27 -35.438 -17.703 1 45.72 87 HIS A O 1
ATOM 657 N N . TYR A 1 88 ? 3.174 -35.312 -18.391 1 42.91 88 TYR A N 1
ATOM 658 C CA . TYR A 1 88 ? 3.613 -36.031 -19.578 1 42.91 88 TYR A CA 1
ATOM 659 C C . TYR A 1 88 ? 4.316 -35.094 -20.562 1 42.91 88 TYR A C 1
ATOM 661 O O . TYR A 1 88 ? 4.902 -35.531 -21.547 1 42.91 88 TYR A O 1
ATOM 669 N N . THR A 1 89 ? 4.215 -33.781 -20.281 1 42.53 89 THR A N 1
ATOM 670 C CA . THR A 1 89 ? 5.047 -32.875 -21.062 1 42.53 89 THR A CA 1
ATOM 671 C C . THR A 1 89 ? 6.227 -32.375 -20.234 1 42.53 89 THR A C 1
ATOM 673 O O . THR A 1 89 ? 6.164 -32.375 -19 1 42.53 89 THR A O 1
ATOM 676 N N . GLU A 1 90 ? 7.461 -32.469 -20.578 1 44.81 90 GLU A N 1
ATOM 677 C CA . GLU A 1 90 ? 8.766 -32.031 -20.109 1 44.81 90 GLU A CA 1
ATOM 678 C C . GLU A 1 90 ? 8.695 -30.594 -19.562 1 44.81 90 GLU A C 1
ATOM 680 O O . GLU A 1 90 ? 8.273 -29.688 -20.281 1 44.81 90 GLU A O 1
ATOM 685 N N . GLY A 1 91 ? 8.516 -30.422 -18.25 1 52.84 91 GLY A N 1
ATOM 686 C CA . GLY A 1 91 ? 8.758 -29.172 -17.516 1 52.84 91 GLY A CA 1
ATOM 687 C C . GLY A 1 91 ? 7.598 -28.75 -16.641 1 52.84 91 GLY A C 1
ATOM 688 O O . GLY A 1 91 ? 6.477 -29.234 -16.812 1 52.84 91 GLY A O 1
ATOM 689 N N . THR A 1 92 ? 7.863 -28.609 -15.336 1 54.94 92 THR A N 1
ATOM 690 C CA . THR A 1 92 ? 6.875 -28.062 -14.422 1 54.94 92 THR A CA 1
ATOM 691 C C . THR A 1 92 ? 6.223 -26.812 -15.023 1 54.94 92 THR A C 1
ATOM 693 O O . THR A 1 92 ? 6.836 -25.75 -15.062 1 54.94 92 THR A O 1
ATOM 696 N N . ALA A 1 93 ? 5.293 -27.016 -15.945 1 62.12 93 ALA A N 1
ATOM 697 C CA . ALA A 1 93 ? 4.445 -25.969 -16.516 1 62.12 93 ALA A CA 1
ATOM 698 C C . ALA A 1 93 ? 3.191 -25.75 -15.672 1 62.12 93 ALA A C 1
ATOM 700 O O . ALA A 1 93 ? 2.73 -26.672 -14.992 1 62.12 93 ALA A O 1
ATOM 701 N N . GLY A 1 94 ? 2.908 -24.516 -15.219 1 76.31 94 GLY A N 1
ATOM 702 C CA . GLY A 1 94 ? 1.675 -24.234 -14.508 1 76.31 94 GLY A CA 1
ATOM 703 C C . GLY A 1 94 ? 1.663 -22.859 -13.875 1 76.31 94 GLY A C 1
ATOM 704 O O . GLY A 1 94 ? 2.686 -22.172 -13.852 1 76.31 94 GLY A O 1
ATOM 705 N N . ARG A 1 95 ? 0.486 -22.562 -13.516 1 82.12 95 ARG A N 1
ATOM 706 C CA . ARG A 1 95 ? 0.248 -21.266 -12.906 1 82.12 95 ARG A CA 1
ATOM 707 C C . ARG A 1 95 ? 0.033 -21.406 -11.398 1 82.12 95 ARG A C 1
ATOM 709 O O . ARG A 1 95 ? -0.659 -22.312 -10.945 1 82.12 95 ARG A O 1
ATOM 716 N N . VAL A 1 96 ? 0.783 -20.641 -10.625 1 89.69 96 VAL A N 1
ATOM 717 C CA . VAL A 1 96 ? 0.611 -20.578 -9.172 1 89.69 96 VAL A CA 1
ATOM 718 C C . VAL A 1 96 ? 0.314 -19.156 -8.742 1 89.69 96 VAL A C 1
ATOM 720 O O . VAL A 1 96 ? 1.068 -18.234 -9.062 1 89.69 96 VAL A O 1
ATOM 723 N N . ARG A 1 97 ? -0.768 -18.984 -8.125 1 93 97 ARG A N 1
ATOM 724 C CA . ARG A 1 97 ? -1.148 -17.688 -7.574 1 93 97 ARG A CA 1
ATOM 725 C C . ARG A 1 97 ? -0.781 -17.594 -6.098 1 93 97 ARG A C 1
ATOM 727 O O . ARG A 1 97 ? -1.31 -18.344 -5.273 1 93 97 ARG A O 1
ATOM 734 N N . LEU A 1 98 ? 0.052 -16.578 -5.738 1 95.06 98 LEU A N 1
ATOM 735 C CA . LEU A 1 98 ? 0.588 -16.422 -4.391 1 95.06 98 LEU A CA 1
ATOM 736 C C . LEU A 1 98 ? 0.115 -15.125 -3.764 1 95.06 98 LEU A C 1
ATOM 738 O O . LEU A 1 98 ? 0.209 -14.062 -4.383 1 95.06 98 LEU A O 1
ATOM 742 N N . GLY A 1 99 ? -0.506 -15.211 -2.582 1 95.81 99 GLY A N 1
ATOM 743 C CA . GLY A 1 99 ? -0.845 -14.039 -1.793 1 95.81 99 GLY A CA 1
ATOM 744 C C . GLY A 1 99 ? 0.114 -13.797 -0.644 1 95.81 99 GLY A C 1
ATOM 745 O O . GLY A 1 99 ? 0.467 -14.727 0.086 1 95.81 99 GLY A O 1
ATOM 746 N N . THR A 1 100 ? 0.528 -12.516 -0.47 1 95.69 100 THR A N 1
ATOM 747 C CA . THR A 1 100 ? 1.432 -12.211 0.634 1 95.69 100 THR A CA 1
ATOM 748 C C . THR A 1 100 ? 1.333 -10.742 1.023 1 95.69 100 THR A C 1
ATOM 750 O O . THR A 1 100 ? 0.768 -9.93 0.282 1 95.69 100 THR A O 1
ATOM 753 N N . GLY A 1 101 ? 1.762 -10.445 2.219 1 94.06 101 GLY A N 1
ATOM 754 C CA . GLY A 1 101 ? 1.881 -9.047 2.6 1 94.06 101 GLY A CA 1
ATOM 755 C C . GLY A 1 101 ? 2.982 -8.312 1.855 1 94.06 101 GLY A C 1
ATOM 756 O O . GLY A 1 101 ? 3.855 -8.945 1.255 1 94.06 101 GLY A O 1
ATOM 757 N N . GLU A 1 102 ? 2.945 -7.031 1.964 1 92.12 102 GLU A N 1
ATOM 758 C CA . GLU A 1 102 ? 3.891 -6.215 1.206 1 92.12 102 GLU A CA 1
ATOM 759 C C . GLU A 1 102 ? 5.324 -6.449 1.676 1 92.12 102 GLU A C 1
ATOM 761 O O . GLU A 1 102 ? 6.234 -6.594 0.857 1 92.12 102 GLU A O 1
ATOM 766 N N . THR A 1 103 ? 5.52 -6.434 2.947 1 93.56 103 THR A N 1
ATOM 767 C CA . THR A 1 103 ? 6.867 -6.578 3.488 1 93.56 103 THR A CA 1
ATOM 768 C C . THR A 1 103 ? 7.516 -7.863 2.984 1 93.56 103 THR A C 1
ATOM 770 O O . THR A 1 103 ? 8.648 -7.848 2.506 1 93.56 103 THR A O 1
ATOM 773 N N . ALA A 1 104 ? 6.797 -8.922 3.104 1 93.5 104 ALA A N 1
ATOM 774 C CA . ALA A 1 104 ? 7.332 -10.203 2.637 1 93.5 104 ALA A CA 1
ATOM 775 C C . ALA A 1 104 ? 7.52 -10.195 1.122 1 93.5 104 ALA A C 1
ATOM 777 O O . ALA A 1 104 ? 8.453 -10.812 0.603 1 93.5 104 ALA A O 1
ATOM 778 N N . CYS A 1 105 ? 6.645 -9.602 0.446 1 93.69 105 CYS A N 1
ATOM 779 C CA . CYS A 1 105 ? 6.73 -9.508 -1.007 1 93.69 105 CYS A CA 1
ATOM 780 C C . CYS A 1 105 ? 8.008 -8.805 -1.434 1 93.69 105 CYS A C 1
ATOM 782 O O . CYS A 1 105 ? 8.664 -9.219 -2.391 1 93.69 105 CYS A O 1
ATOM 784 N N . VAL A 1 106 ? 8.359 -7.816 -0.724 1 92.38 106 VAL A N 1
ATOM 785 C CA . VAL A 1 106 ? 9.469 -6.953 -1.119 1 92.38 106 VAL A CA 1
ATOM 786 C C . VAL A 1 106 ? 10.789 -7.574 -0.669 1 92.38 106 VAL A C 1
ATOM 788 O O . VAL A 1 106 ? 11.789 -7.52 -1.392 1 92.38 106 VAL A O 1
ATOM 791 N N . TYR A 1 107 ? 10.781 -8.273 0.421 1 91.94 107 TYR A N 1
ATOM 792 C CA . TYR A 1 107 ? 12.086 -8.555 1.011 1 91.94 107 TYR A CA 1
ATOM 793 C C . TYR A 1 107 ? 12.312 -10.055 1.14 1 91.94 107 TYR A C 1
ATOM 795 O O . TYR A 1 107 ? 13.445 -10.5 1.316 1 91.94 107 TYR A O 1
ATOM 803 N N . LEU A 1 108 ? 11.32 -10.781 1.065 1 91.12 108 LEU A N 1
ATOM 804 C CA . LEU A 1 108 ? 11.477 -12.219 1.26 1 91.12 108 LEU A CA 1
ATOM 805 C C . LEU A 1 108 ? 11.289 -12.961 -0.055 1 91.12 108 LEU A C 1
ATOM 807 O O . LEU A 1 108 ? 12.023 -13.906 -0.348 1 91.12 108 LEU A O 1
ATOM 811 N N . LEU A 1 109 ? 10.398 -12.562 -0.878 1 91.12 109 LEU A N 1
ATOM 812 C CA . LEU A 1 109 ? 9.945 -13.328 -2.035 1 91.12 109 LEU A CA 1
ATOM 813 C C . LEU A 1 109 ? 10.969 -13.266 -3.164 1 91.12 109 LEU A C 1
ATOM 815 O O . LEU A 1 109 ? 11.188 -14.258 -3.863 1 91.12 109 LEU A O 1
ATOM 819 N N . PRO A 1 110 ? 11.648 -12.148 -3.373 1 87.19 110 PRO A N 1
ATOM 820 C CA . PRO A 1 110 ? 12.469 -12 -4.578 1 87.19 110 PRO A CA 1
ATOM 821 C C . PRO A 1 110 ? 13.562 -13.062 -4.676 1 87.19 110 PRO A C 1
ATOM 823 O O . PRO A 1 110 ? 13.711 -13.711 -5.715 1 87.19 110 PRO A O 1
ATOM 826 N N . PRO A 1 111 ? 14.312 -13.305 -3.645 1 84.31 111 PRO A N 1
ATOM 827 C CA . PRO A 1 111 ? 15.312 -14.367 -3.768 1 84.31 111 PRO A CA 1
ATOM 828 C C . PRO A 1 111 ? 14.695 -15.734 -4.051 1 84.31 111 PRO A C 1
ATOM 830 O O . PRO A 1 111 ? 15.281 -16.547 -4.766 1 84.31 111 PRO A O 1
ATOM 833 N N . VAL A 1 112 ? 13.586 -15.961 -3.498 1 87.44 112 VAL A N 1
ATOM 834 C CA . VAL A 1 112 ? 12.875 -17.219 -3.705 1 87.44 112 VAL A CA 1
ATOM 835 C C . VAL A 1 112 ? 12.438 -17.328 -5.164 1 87.44 112 VAL A C 1
ATOM 837 O O . VAL A 1 112 ? 12.586 -18.391 -5.785 1 87.44 112 VAL A O 1
ATOM 840 N N . LEU A 1 113 ? 11.961 -16.328 -5.68 1 86.12 113 LEU A N 1
ATOM 841 C CA . LEU A 1 113 ? 11.461 -16.297 -7.051 1 86.12 113 LEU A CA 1
ATOM 842 C C . LEU A 1 113 ? 12.602 -16.484 -8.047 1 86.12 113 LEU A C 1
ATOM 844 O O . LEU A 1 113 ? 12.438 -17.172 -9.062 1 86.12 113 LEU A O 1
ATOM 848 N N . ARG A 1 114 ? 13.672 -15.844 -7.793 1 82.94 114 ARG A N 1
ATOM 849 C CA . ARG A 1 114 ? 14.836 -16 -8.664 1 82.94 114 ARG A CA 1
ATOM 850 C C . ARG A 1 114 ? 15.258 -17.469 -8.75 1 82.94 114 ARG A C 1
ATOM 852 O O . ARG A 1 114 ? 15.586 -17.953 -9.828 1 82.94 114 ARG A O 1
ATOM 859 N N . GLY A 1 115 ? 15.25 -18.094 -7.637 1 83.56 115 GLY A N 1
ATOM 860 C CA . GLY A 1 115 ? 15.57 -19.516 -7.617 1 83.56 115 GLY A CA 1
ATOM 861 C C 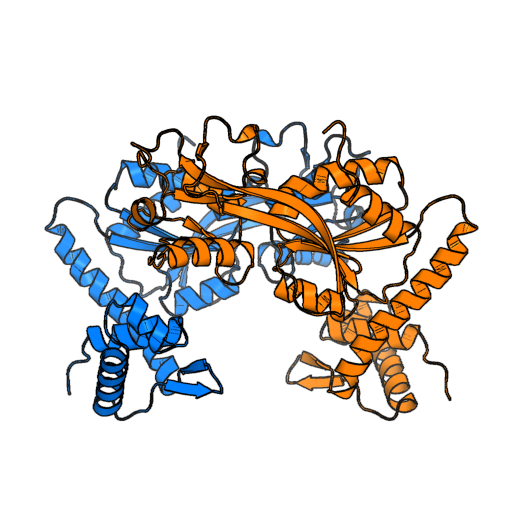. GLY A 1 115 ? 14.586 -20.359 -8.391 1 83.56 115 GLY A C 1
ATOM 862 O O . GLY A 1 115 ? 14.977 -21.297 -9.102 1 83.56 115 GLY A O 1
ATOM 863 N N . LEU A 1 116 ? 13.398 -20.031 -8.312 1 85.69 116 LEU A N 1
ATOM 864 C CA . LEU A 1 116 ? 12.344 -20.797 -8.969 1 85.69 116 LEU A CA 1
ATOM 865 C C . LEU A 1 116 ? 12.398 -20.594 -10.484 1 85.69 116 LEU A C 1
ATOM 867 O O . LEU A 1 116 ? 12.156 -21.547 -11.242 1 85.69 116 LEU A O 1
ATOM 871 N N . ARG A 1 117 ? 12.625 -19.438 -10.859 1 81.06 117 ARG A N 1
ATOM 872 C CA . ARG A 1 117 ? 12.695 -19.141 -12.281 1 81.06 117 ARG A CA 1
ATOM 873 C C . ARG A 1 117 ? 13.805 -19.938 -12.961 1 81.06 117 ARG A C 1
ATOM 875 O O . ARG A 1 117 ? 13.641 -20.391 -14.094 1 81.06 117 ARG A O 1
ATOM 882 N N . GLY A 1 118 ? 14.914 -20 -12.352 1 78.5 118 GLY A N 1
ATOM 883 C CA . GLY A 1 118 ? 16.016 -20.797 -12.883 1 78.5 118 GLY A CA 1
ATOM 884 C C . GLY A 1 118 ? 15.688 -22.266 -13.016 1 78.5 118 GLY A C 1
ATOM 885 O O . GLY A 1 118 ? 16.031 -22.906 -14.016 1 78.5 118 GLY A O 1
ATOM 886 N N . ARG A 1 119 ? 14.953 -22.75 -12.102 1 82.75 119 ARG A N 1
ATOM 887 C CA . ARG A 1 119 ? 14.664 -24.188 -12.031 1 82.75 119 ARG A CA 1
ATOM 888 C C . ARG A 1 119 ? 13.43 -24.531 -12.859 1 82.75 119 ARG A C 1
ATOM 890 O O . ARG A 1 119 ? 13.336 -25.625 -13.422 1 82.75 119 ARG A O 1
ATOM 897 N N . PHE A 1 120 ? 12.555 -23.578 -12.898 1 82.75 120 PHE A N 1
ATOM 898 C CA . PHE A 1 120 ? 11.281 -23.812 -13.578 1 82.75 120 PHE A CA 1
ATOM 899 C C . PHE A 1 120 ? 10.93 -22.625 -14.484 1 82.75 120 PHE A C 1
ATOM 901 O O . PHE A 1 120 ? 10 -21.875 -14.195 1 82.75 120 PHE A O 1
ATOM 908 N N . PRO A 1 121 ? 11.469 -22.578 -15.633 1 78 121 PRO A N 1
ATOM 909 C CA . PRO A 1 121 ? 11.289 -21.422 -16.516 1 78 121 PRO A CA 1
ATOM 910 C C . PRO A 1 121 ? 9.859 -21.281 -17.031 1 78 121 PRO A C 1
ATOM 912 O O . PRO A 1 121 ? 9.445 -20.188 -17.422 1 78 121 PRO A O 1
ATOM 915 N N . ALA A 1 122 ? 9.094 -22.359 -17.016 1 77.5 122 ALA A N 1
ATOM 916 C CA . ALA A 1 122 ? 7.742 -22.312 -17.562 1 77.5 122 ALA A CA 1
ATOM 917 C C . ALA A 1 122 ? 6.715 -22.016 -16.469 1 77.5 122 ALA A C 1
ATOM 919 O O . ALA A 1 122 ? 5.512 -21.969 -16.734 1 77.5 122 ALA A O 1
ATOM 920 N N . LEU A 1 123 ? 7.207 -21.828 -15.312 1 81.94 123 LEU A N 1
ATOM 921 C CA . LEU A 1 123 ? 6.316 -21.516 -14.203 1 81.94 123 LEU A CA 1
ATOM 922 C C . LEU A 1 123 ? 5.738 -20.109 -14.336 1 81.94 123 LEU A C 1
ATOM 924 O O . LEU A 1 123 ? 6.477 -19.156 -14.555 1 81.94 123 LEU A O 1
ATOM 928 N N . ASP A 1 124 ? 4.445 -20.078 -14.297 1 83.12 124 ASP A N 1
ATOM 929 C CA . ASP A 1 124 ? 3.729 -18.812 -14.273 1 83.12 124 ASP A CA 1
ATOM 930 C C . ASP A 1 124 ? 3.32 -18.422 -12.859 1 83.12 124 ASP A C 1
ATOM 932 O O . ASP A 1 124 ? 2.324 -18.938 -12.336 1 83.12 124 ASP A O 1
ATOM 936 N N . LEU A 1 125 ? 4.027 -17.531 -12.273 1 86.75 125 LEU A N 1
ATOM 937 C CA . LEU A 1 125 ? 3.768 -17.125 -10.898 1 86.75 125 LEU A CA 1
ATOM 938 C C . LEU A 1 125 ? 3.074 -15.758 -10.852 1 86.75 125 LEU A C 1
ATOM 940 O O . LEU A 1 125 ? 3.574 -14.789 -11.422 1 86.75 125 LEU A O 1
ATOM 944 N N . ILE A 1 126 ? 1.942 -15.734 -10.219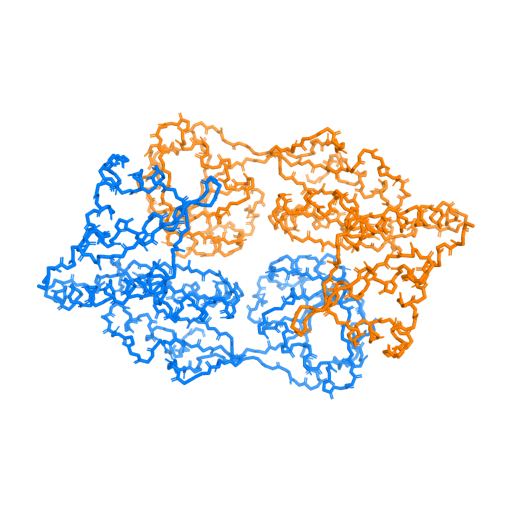 1 87.12 126 ILE A N 1
ATOM 945 C CA . ILE A 1 126 ? 1.187 -14.508 -10.016 1 87.12 126 ILE A CA 1
ATOM 946 C C . ILE A 1 126 ? 1.153 -14.156 -8.531 1 87.12 126 ILE A C 1
ATOM 948 O O . ILE A 1 126 ? 0.768 -14.984 -7.699 1 87.12 126 ILE A O 1
ATOM 952 N N . VAL A 1 127 ? 1.512 -12.898 -8.25 1 91.81 127 VAL A N 1
ATOM 953 C CA . VAL A 1 127 ? 1.58 -12.492 -6.848 1 91.81 127 VAL A CA 1
ATOM 954 C C . VAL A 1 127 ? 0.492 -11.461 -6.559 1 91.81 127 VAL A C 1
ATOM 956 O O . VAL A 1 127 ? 0.255 -10.555 -7.363 1 91.81 127 VAL A O 1
ATOM 959 N N . HIS A 1 128 ? -0.142 -11.641 -5.449 1 89.69 128 HIS A N 1
ATOM 960 C CA . HIS A 1 128 ? -1.108 -10.695 -4.898 1 89.69 128 HIS A CA 1
ATOM 961 C C . HIS A 1 128 ? -0.662 -10.188 -3.529 1 89.69 128 HIS A C 1
ATOM 963 O O . HIS A 1 128 ? -0.218 -10.969 -2.686 1 89.69 128 HIS A O 1
ATOM 969 N N . THR A 1 129 ? -0.777 -8.875 -3.422 1 90.25 129 THR A N 1
ATOM 970 C CA . THR A 1 129 ? -0.445 -8.328 -2.111 1 90.25 129 THR A CA 1
ATOM 971 C C . THR A 1 129 ? -1.709 -7.926 -1.357 1 90.25 129 THR A C 1
ATOM 973 O O . THR A 1 129 ? -2.701 -7.523 -1.969 1 90.25 129 THR A O 1
ATOM 976 N N . GLY A 1 130 ? -1.645 -8.031 -0.034 1 89.25 130 GLY A N 1
ATOM 977 C CA . GLY A 1 130 ? -2.758 -7.676 0.831 1 89.25 130 GLY A CA 1
ATOM 978 C C . GLY A 1 130 ? -2.527 -8.047 2.283 1 89.25 130 GLY A C 1
ATOM 979 O O . GLY A 1 130 ? -1.47 -8.57 2.635 1 89.25 130 GLY A O 1
ATOM 980 N N . ASN A 1 131 ? -3.52 -7.715 3.074 1 90.06 131 ASN A N 1
ATOM 981 C CA . ASN A 1 131 ? -3.436 -8.125 4.473 1 90.06 131 ASN A CA 1
ATOM 982 C C . ASN A 1 131 ? -3.889 -9.562 4.664 1 90.06 131 ASN A C 1
ATOM 984 O O . ASN A 1 131 ? -4.496 -10.156 3.766 1 90.06 131 ASN A O 1
ATOM 988 N N . THR A 1 132 ? -3.594 -10.047 5.742 1 92.19 132 THR A N 1
ATOM 989 C CA . THR A 1 132 ? -3.82 -11.461 6.016 1 92.19 132 THR A CA 1
ATOM 990 C C . THR A 1 132 ? -5.301 -11.812 5.875 1 92.19 132 THR A C 1
ATOM 992 O O . THR A 1 132 ? -5.652 -12.781 5.211 1 92.19 132 THR A O 1
ATOM 995 N N . ASP A 1 133 ? -6.176 -11 6.426 1 90.44 133 ASP A N 1
ATOM 996 C CA . ASP A 1 133 ? -7.602 -11.305 6.406 1 90.44 133 ASP A CA 1
ATOM 997 C C . ASP A 1 133 ? -8.133 -11.359 4.977 1 90.44 133 ASP A C 1
ATOM 999 O O . ASP A 1 133 ? -8.875 -12.281 4.617 1 90.44 133 ASP A O 1
ATOM 1003 N N . ALA A 1 134 ? -7.766 -10.445 4.266 1 89.62 134 ALA A N 1
ATOM 1004 C CA . ALA A 1 134 ? -8.195 -10.391 2.869 1 89.62 134 ALA A CA 1
ATOM 1005 C C . ALA A 1 134 ? -7.66 -11.586 2.084 1 89.62 134 ALA A C 1
ATOM 1007 O O . ALA A 1 134 ? -8.383 -12.18 1.273 1 89.62 134 ALA A O 1
ATOM 1008 N N . LEU A 1 135 ? -6.469 -11.922 2.311 1 94 135 LEU A N 1
ATOM 1009 C CA . LEU A 1 135 ? -5.832 -13 1.556 1 94 135 LEU A CA 1
ATOM 1010 C C . LEU A 1 135 ? -6.379 -14.359 1.983 1 94 135 LEU A C 1
ATOM 1012 O O . LEU A 1 135 ? -6.48 -15.273 1.167 1 94 135 LEU A O 1
ATOM 1016 N N . LEU A 1 136 ? -6.77 -14.438 3.229 1 93.75 136 LEU A N 1
ATOM 1017 C CA . LEU A 1 136 ? -7.406 -15.664 3.68 1 93.75 136 LEU A CA 1
ATOM 1018 C C . LEU A 1 136 ? -8.75 -15.867 2.994 1 93.75 136 LEU A C 1
ATOM 1020 O O . LEU A 1 136 ? -9.141 -17 2.688 1 93.75 136 LEU A O 1
ATOM 1024 N N . HIS A 1 137 ? -9.414 -14.773 2.828 1 90.12 137 HIS A N 1
ATOM 1025 C CA . HIS A 1 137 ? -10.664 -14.844 2.086 1 90.12 137 HIS A CA 1
ATOM 1026 C C . HIS A 1 137 ? -10.438 -15.336 0.659 1 90.12 137 HIS A C 1
ATOM 1028 O O . HIS A 1 137 ? -11.172 -16.188 0.165 1 90.12 137 HIS A O 1
ATOM 1034 N N . LEU A 1 138 ? -9.422 -14.867 0.034 1 89.69 138 LEU A N 1
ATOM 1035 C CA . LEU A 1 138 ? -9.094 -15.297 -1.322 1 89.69 138 LEU A CA 1
ATOM 1036 C C . LEU A 1 138 ? -8.695 -16.766 -1.351 1 89.69 138 LEU A C 1
ATOM 1038 O O . LEU A 1 138 ? -9.047 -17.484 -2.285 1 89.69 138 LEU A O 1
ATOM 1042 N N . LEU A 1 139 ? -7.98 -17.172 -0.39 1 92.25 139 LEU A N 1
ATOM 1043 C CA . LEU A 1 139 ? -7.602 -18.578 -0.274 1 92.25 139 LEU A CA 1
ATOM 1044 C C . LEU A 1 139 ? -8.828 -19.469 -0.12 1 92.25 139 LEU A C 1
ATOM 1046 O O . LEU A 1 139 ? -8.945 -20.5 -0.79 1 92.25 139 LEU A O 1
ATOM 1050 N N . ALA A 1 140 ? -9.688 -18.969 0.741 1 86.81 140 ALA A N 1
ATOM 1051 C CA . ALA A 1 140 ? -10.898 -19.734 1.003 1 86.81 140 ALA A CA 1
ATOM 1052 C C . ALA A 1 140 ? -11.727 -19.906 -0.268 1 86.81 140 ALA A C 1
ATOM 1054 O O . ALA A 1 140 ? -12.359 -20.938 -0.475 1 86.81 140 ALA A O 1
ATOM 1055 N N . GLU A 1 141 ? -11.664 -18.922 -1.069 1 80.06 141 GLU A N 1
ATOM 1056 C CA . GLU A 1 141 ? -12.445 -18.922 -2.307 1 80.06 141 GLU A CA 1
ATOM 1057 C C . GLU A 1 141 ? -11.633 -19.484 -3.469 1 80.06 141 GLU A C 1
ATOM 1059 O O . GLU A 1 141 ? -12.086 -19.469 -4.617 1 80.06 141 GLU A O 1
ATOM 1064 N N . ASN A 1 142 ? -10.469 -19.906 -3.189 1 82.44 142 ASN A N 1
ATOM 1065 C CA . ASN A 1 142 ? -9.57 -20.484 -4.176 1 82.44 142 ASN A CA 1
ATOM 1066 C C . ASN A 1 142 ? -9.227 -19.5 -5.285 1 82.44 142 ASN A C 1
ATOM 1068 O O . ASN A 1 142 ? -9.039 -19.891 -6.438 1 82.44 142 ASN A O 1
ATOM 1072 N N . ARG A 1 143 ? -9.266 -18.297 -4.898 1 84.12 143 ARG A N 1
ATOM 1073 C CA . ARG A 1 143 ? -8.875 -17.25 -5.844 1 84.12 143 ARG A CA 1
ATOM 1074 C C . ARG A 1 143 ? -7.363 -17.062 -5.863 1 84.12 143 ARG A C 1
ATOM 1076 O O . ARG A 1 143 ? -6.812 -16.469 -6.793 1 84.12 143 ARG A O 1
ATOM 1083 N N . ILE A 1 144 ? -6.734 -17.562 -4.844 1 91.62 144 ILE A N 1
ATOM 1084 C CA . ILE A 1 144 ? -5.289 -17.766 -4.82 1 91.62 144 ILE A CA 1
ATOM 1085 C C . ILE A 1 144 ? -4.973 -19.172 -4.316 1 91.62 144 ILE A C 1
ATOM 1087 O O . ILE A 1 144 ? -5.816 -19.828 -3.703 1 91.62 144 ILE A O 1
ATOM 1091 N N . ASP A 1 145 ? -3.76 -19.609 -4.656 1 91.81 145 ASP A N 1
ATOM 1092 C CA . ASP A 1 145 ? -3.404 -21 -4.41 1 91.81 145 ASP A CA 1
ATOM 1093 C C . ASP A 1 145 ? -2.643 -21.156 -3.096 1 91.81 145 ASP A C 1
ATOM 1095 O O . ASP A 1 145 ? -2.715 -22.203 -2.447 1 91.81 145 ASP A O 1
ATOM 1099 N N . LEU A 1 146 ? -1.916 -20.156 -2.801 1 95.56 146 LEU A N 1
ATOM 1100 C CA . LEU A 1 146 ? -1.025 -20.219 -1.646 1 95.56 146 LEU A CA 1
ATOM 1101 C C . LEU A 1 146 ? -0.879 -18.828 -1.015 1 95.56 146 LEU A C 1
ATOM 1103 O O . LEU A 1 146 ? -0.896 -17.812 -1.717 1 95.56 146 LEU A O 1
ATOM 1107 N N . GLY A 1 147 ? -0.797 -18.906 0.338 1 96.81 147 GLY A N 1
ATOM 1108 C CA . GLY A 1 147 ? -0.503 -17.688 1.07 1 96.81 147 GLY A CA 1
ATOM 1109 C C . GLY A 1 147 ? 0.832 -17.719 1.789 1 96.81 147 GLY A C 1
ATOM 1110 O O . GLY A 1 147 ? 1.226 -18.766 2.318 1 96.81 147 GLY A O 1
ATOM 1111 N N . LEU A 1 148 ? 1.581 -16.719 1.721 1 96.75 148 LEU A N 1
ATOM 1112 C CA . LEU A 1 148 ? 2.689 -16.422 2.619 1 96.75 148 LEU A CA 1
ATOM 1113 C C . LEU A 1 148 ? 2.305 -15.32 3.611 1 96.75 148 LEU A C 1
ATOM 1115 O O . LEU A 1 148 ? 2.516 -14.133 3.35 1 96.75 148 LEU A O 1
ATOM 1119 N N . LEU A 1 149 ? 1.861 -15.75 4.77 1 97 149 LEU A N 1
ATOM 1120 C CA . LEU A 1 149 ? 1.091 -14.836 5.609 1 97 149 LEU A CA 1
ATOM 1121 C C . LEU A 1 149 ? 1.678 -14.758 7.016 1 97 149 LEU A C 1
ATOM 1123 O O . LEU A 1 149 ? 2.326 -15.703 7.473 1 97 149 LEU A O 1
ATOM 1127 N N . THR A 1 150 ? 1.411 -13.664 7.598 1 96.38 150 THR A N 1
ATOM 1128 C CA . THR A 1 150 ? 1.801 -13.461 8.984 1 96.38 150 THR A CA 1
ATOM 1129 C C . THR A 1 150 ? 0.825 -14.156 9.93 1 96.38 150 THR A C 1
ATOM 1131 O O . THR A 1 150 ? -0.39 -13.992 9.812 1 96.38 150 THR A O 1
ATOM 1134 N N . MET A 1 151 ? 1.372 -14.867 10.836 1 95.25 151 MET A N 1
ATOM 1135 C CA . MET A 1 151 ? 0.573 -15.539 11.859 1 95.25 151 MET A CA 1
ATOM 1136 C C . MET A 1 151 ? 0.058 -14.539 12.883 1 95.25 151 MET A C 1
ATOM 1138 O O . MET A 1 151 ? 0.642 -13.461 13.062 1 95.25 151 MET A O 1
ATOM 1142 N N . PRO A 1 152 ? -1.043 -14.852 13.531 1 94.19 152 PRO A N 1
ATOM 1143 C CA . PRO A 1 152 ? -1.774 -16.125 13.562 1 94.19 152 PRO A CA 1
ATOM 1144 C C . PRO A 1 152 ? -2.75 -16.266 12.398 1 94.19 152 PRO A C 1
ATOM 1146 O O . PRO A 1 152 ? -3.215 -15.266 11.844 1 94.19 152 PRO A O 1
ATOM 1149 N N . ILE A 1 153 ? -3.018 -17.453 12.047 1 93.69 153 ILE A N 1
ATOM 1150 C CA . ILE A 1 153 ? -3.971 -17.844 11.008 1 93.69 153 ILE A CA 1
ATOM 1151 C C . ILE A 1 153 ? -5.109 -18.641 11.625 1 93.69 153 ILE A C 1
ATOM 1153 O O . ILE A 1 153 ? -4.887 -19.719 12.18 1 93.69 153 ILE A O 1
ATOM 1157 N N . PRO A 1 154 ? -6.32 -17.984 11.469 1 84.12 154 PRO A N 1
ATOM 1158 C CA . PRO A 1 154 ? -7.445 -18.703 12.078 1 84.12 154 PRO A CA 1
ATOM 1159 C C . PRO A 1 154 ? -7.93 -19.875 11.234 1 84.12 154 PRO A C 1
ATOM 1161 O O . PRO A 1 154 ? -7.738 -19.875 10.016 1 84.12 154 PRO A O 1
ATOM 1164 N N . GLY A 1 155 ? -8.594 -20.812 11.914 1 75.31 155 GLY A N 1
ATOM 1165 C CA . GLY A 1 155 ? -9.445 -21.781 11.25 1 75.31 155 GLY A CA 1
ATOM 1166 C C . GLY A 1 155 ? -8.734 -23.094 10.938 1 75.31 155 GLY A C 1
ATOM 1167 O O . GLY A 1 155 ? -7.512 -23.109 10.789 1 75.31 155 GLY A O 1
ATOM 1168 N N . ARG A 1 156 ? -9.484 -24.016 10.852 1 80.44 156 ARG A N 1
ATOM 1169 C CA . ARG A 1 156 ? -9.031 -25.375 10.617 1 80.44 156 ARG A CA 1
ATOM 1170 C C . ARG A 1 156 ? -9.039 -25.719 9.133 1 80.44 156 ARG A C 1
ATOM 1172 O O . ARG A 1 156 ? -8.578 -26.797 8.734 1 80.44 156 ARG A O 1
ATOM 1179 N N . ALA A 1 157 ? -9.445 -24.766 8.32 1 89.31 157 ALA A N 1
ATOM 1180 C CA . ALA A 1 157 ? -9.602 -25.062 6.902 1 89.31 157 ALA A CA 1
ATOM 1181 C C . ALA A 1 157 ? -8.266 -24.938 6.172 1 89.31 157 ALA A C 1
ATOM 1183 O O . ALA A 1 157 ? -8.156 -25.344 5.008 1 89.31 157 ALA A O 1
ATOM 1184 N N . PHE A 1 158 ? -7.305 -24.516 6.879 1 94.69 158 PHE A N 1
ATOM 1185 C CA . PHE A 1 158 ? -6.035 -24.219 6.219 1 94.69 158 PHE A CA 1
ATOM 1186 C C . PHE A 1 158 ? -4.918 -25.094 6.793 1 94.69 158 PHE A C 1
ATOM 1188 O O . PHE A 1 158 ? -4.945 -25.438 7.973 1 94.69 158 PHE A O 1
ATOM 1195 N N . GLU A 1 159 ? -4.059 -25.562 5.91 1 94.81 159 GLU A N 1
ATOM 1196 C CA . GLU A 1 159 ? -2.754 -26.078 6.312 1 94.81 159 GLU A CA 1
ATOM 1197 C C . GLU A 1 159 ? -1.744 -24.953 6.5 1 94.81 159 GLU A C 1
ATOM 1199 O O . GLU A 1 159 ? -1.499 -24.172 5.578 1 94.81 159 GLU A O 1
ATOM 1204 N N . VAL A 1 160 ? -1.256 -24.859 7.664 1 96.06 160 VAL A N 1
ATOM 1205 C CA . VAL A 1 160 ? -0.374 -23.75 8.023 1 96.06 160 VAL A CA 1
ATOM 1206 C C . VAL A 1 160 ? 1.016 -24.281 8.359 1 96.06 160 VAL A C 1
ATOM 1208 O O . VAL A 1 160 ? 1.17 -25.094 9.273 1 96.06 160 VAL A O 1
ATOM 1211 N N . THR A 1 161 ? 2.07 -23.812 7.656 1 95.5 161 THR A N 1
ATOM 1212 C CA . THR A 1 161 ? 3.449 -24.234 7.887 1 95.5 161 THR A CA 1
ATOM 1213 C C . THR A 1 161 ? 4.336 -23.016 8.164 1 95.5 161 THR A C 1
ATOM 1215 O O . THR A 1 161 ? 4.68 -22.266 7.238 1 95.5 161 THR A O 1
ATOM 1218 N N . PRO A 1 162 ? 4.762 -22.844 9.438 1 95.75 162 PRO A N 1
ATOM 1219 C CA . PRO A 1 162 ? 5.688 -21.75 9.719 1 95.75 162 PRO A CA 1
ATOM 1220 C C . PRO A 1 162 ? 7.008 -21.875 8.953 1 95.75 162 PRO A C 1
ATOM 1222 O O . PRO A 1 162 ? 7.574 -22.969 8.883 1 95.75 162 PRO A O 1
ATOM 1225 N N . VAL A 1 163 ? 7.469 -20.75 8.391 1 95 163 VAL A N 1
ATOM 1226 C CA . VAL A 1 163 ? 8.664 -20.875 7.562 1 95 163 VAL A CA 1
ATOM 1227 C C . VAL A 1 163 ? 9.695 -19.828 7.973 1 95 163 VAL A C 1
ATOM 1229 O O . VAL A 1 163 ? 10.875 -19.938 7.641 1 95 163 VAL A O 1
ATOM 1232 N N . ARG A 1 164 ? 9.297 -18.734 8.625 1 94.31 164 ARG A N 1
ATOM 1233 C CA . ARG A 1 164 ? 10.25 -17.672 8.953 1 94.31 164 ARG A CA 1
ATOM 1234 C C . ARG A 1 164 ? 9.852 -16.969 10.25 1 94.31 164 ARG A C 1
ATOM 1236 O O . ARG A 1 164 ? 8.688 -16.641 10.453 1 94.31 164 ARG A O 1
ATOM 1243 N N . GLN A 1 165 ? 10.781 -16.906 11.125 1 95.5 165 GLN A N 1
ATOM 1244 C CA . GLN A 1 165 ? 10.672 -16 12.266 1 95.5 165 GLN A CA 1
ATOM 1245 C C . GLN A 1 165 ? 11.336 -14.664 11.961 1 95.5 165 GLN A C 1
ATOM 1247 O O . GLN A 1 165 ? 12.43 -14.617 11.383 1 95.5 165 GLN A O 1
ATOM 1252 N N . ASP A 1 166 ? 10.633 -13.641 12.312 1 95.62 166 ASP A N 1
ATOM 1253 C CA . ASP A 1 166 ? 11.094 -12.297 11.969 1 95.62 166 ASP A CA 1
ATOM 1254 C C . ASP A 1 166 ? 10.984 -11.359 13.172 1 95.62 166 ASP A C 1
ATOM 1256 O O . ASP A 1 166 ? 9.891 -11.156 13.711 1 95.62 166 ASP A O 1
ATOM 1260 N N . GLU A 1 167 ? 12.094 -10.812 13.555 1 97.06 167 GLU A N 1
ATOM 1261 C CA . GLU A 1 167 ? 12.141 -9.914 14.711 1 97.06 167 GLU A CA 1
ATOM 1262 C C . GLU A 1 167 ? 11.633 -8.523 14.352 1 97.06 167 GLU A C 1
ATOM 1264 O O . GLU A 1 167 ? 11.891 -8.023 13.258 1 97.06 167 GLU A O 1
ATOM 1269 N N . PHE A 1 168 ? 10.875 -7.996 15.375 1 97.81 168 PHE A N 1
ATOM 1270 C CA . PHE A 1 168 ? 10.586 -6.57 15.266 1 97.81 168 PHE A CA 1
ATOM 1271 C C . PHE A 1 168 ? 11.703 -5.738 15.891 1 97.81 168 PHE A C 1
ATOM 1273 O O . PHE A 1 168 ? 12.242 -6.105 16.938 1 97.81 168 PHE A O 1
ATOM 1280 N N . VAL A 1 169 ? 11.953 -4.605 15.297 1 96.31 169 VAL A N 1
ATOM 1281 C CA . VAL A 1 169 ? 13 -3.717 15.797 1 96.31 169 VAL A CA 1
ATOM 1282 C C . VAL A 1 169 ? 12.5 -2.275 15.797 1 96.31 169 VAL A C 1
ATOM 1284 O O . VAL A 1 169 ? 11.609 -1.922 15.016 1 96.31 169 VAL A O 1
ATOM 1287 N N . LEU A 1 170 ? 13.016 -1.56 16.656 1 96.12 170 LEU A N 1
ATOM 1288 C CA . LEU A 1 170 ? 12.836 -0.112 16.594 1 96.12 170 LEU A CA 1
ATOM 1289 C C . LEU A 1 170 ? 13.711 0.501 15.508 1 96.12 170 LEU A C 1
ATOM 1291 O O . LEU A 1 170 ? 14.922 0.247 15.461 1 96.12 170 LEU A O 1
ATOM 1295 N N . VAL A 1 171 ? 13.125 1.281 14.68 1 95.81 171 VAL A N 1
ATOM 1296 C CA . VAL A 1 171 ? 13.844 1.916 13.578 1 95.81 171 VAL A CA 1
ATOM 1297 C C . VAL A 1 171 ? 13.852 3.432 13.773 1 95.81 171 VAL A C 1
ATOM 1299 O O . VAL A 1 171 ? 12.82 4.023 14.094 1 95.81 171 VAL A O 1
ATOM 1302 N N . ALA A 1 172 ? 14.969 4.023 13.633 1 93.44 172 ALA A N 1
ATOM 1303 C CA . ALA A 1 172 ? 15.156 5.465 13.758 1 93.44 172 ALA A CA 1
ATOM 1304 C C . ALA A 1 172 ? 16.094 5.988 12.672 1 93.44 172 ALA A C 1
ATOM 1306 O O . ALA A 1 172 ? 16.828 5.219 12.055 1 93.44 172 ALA A O 1
ATOM 1307 N N . ALA A 1 173 ? 15.961 7.25 12.43 1 91.19 173 ALA A N 1
ATOM 1308 C CA . ALA A 1 173 ? 16.953 7.867 11.555 1 91.19 173 ALA A CA 1
ATOM 1309 C C . ALA A 1 173 ? 18.359 7.75 12.156 1 91.19 173 ALA A C 1
ATOM 1311 O O . ALA A 1 173 ? 18.516 7.793 13.375 1 91.19 173 ALA A O 1
ATOM 1312 N N . ALA A 1 174 ? 19.328 7.637 11.297 1 87.06 174 ALA A N 1
ATOM 1313 C CA . ALA A 1 174 ? 20.703 7.469 11.766 1 87.06 174 ALA A CA 1
ATOM 1314 C C . ALA A 1 174 ? 21.156 8.672 12.594 1 87.06 174 ALA A C 1
ATOM 1316 O O . ALA A 1 174 ? 21.938 8.523 13.539 1 87.06 174 ALA A O 1
ATOM 1317 N N . ASP A 1 175 ? 20.672 9.789 12.258 1 80.31 175 ASP A N 1
ATOM 1318 C CA . ASP A 1 175 ? 21.109 11.008 12.945 1 80.31 175 ASP A CA 1
ATOM 1319 C C . ASP A 1 175 ? 20.109 11.391 14.039 1 80.31 175 ASP A C 1
ATOM 1321 O O . ASP A 1 175 ? 20.203 12.484 14.602 1 80.31 175 ASP A O 1
ATOM 1325 N N . ALA A 1 176 ? 19.141 10.5 14.148 1 75.94 176 ALA A N 1
ATOM 1326 C CA . ALA A 1 176 ? 18.156 10.797 15.18 1 75.94 176 ALA A CA 1
ATOM 1327 C C . ALA A 1 176 ? 18.812 10.859 16.562 1 75.94 176 ALA A C 1
ATOM 1329 O O . ALA A 1 176 ? 19.781 10.164 16.828 1 75.94 176 ALA A O 1
ATOM 1330 N N . ALA A 1 177 ? 18.391 11.938 17.297 1 64.06 177 ALA A N 1
ATOM 1331 C CA . ALA A 1 177 ? 18.906 12.07 18.656 1 64.06 177 ALA A CA 1
ATOM 1332 C C . ALA A 1 177 ? 18.797 10.75 19.422 1 64.06 177 ALA A C 1
ATOM 1334 O O . ALA A 1 177 ? 18.125 9.82 18.969 1 64.06 177 ALA A O 1
ATOM 1335 N N . ALA A 1 178 ? 19.188 10.602 20.75 1 60.75 178 ALA A N 1
ATOM 1336 C CA . ALA A 1 178 ? 19.422 9.492 21.672 1 60.75 178 ALA A CA 1
ATOM 1337 C C . ALA A 1 178 ? 18.219 8.555 21.734 1 60.75 178 ALA A C 1
ATOM 1339 O O . ALA A 1 178 ? 17.141 8.961 22.141 1 60.75 178 ALA A O 1
ATOM 1340 N N . PRO A 1 179 ? 18.281 7.477 20.797 1 61.56 179 PRO A N 1
ATOM 1341 C CA . PRO A 1 179 ? 17.234 6.504 21.094 1 61.56 179 PRO A CA 1
ATOM 1342 C C . PRO A 1 179 ? 17.109 6.223 22.594 1 61.56 179 PRO A C 1
ATOM 1344 O O . PRO A 1 179 ? 18.078 6.391 23.344 1 61.56 179 PRO A O 1
ATOM 1347 N N . PRO A 1 180 ? 15.859 6.129 23.016 1 65.94 180 PRO A N 1
ATOM 1348 C CA . PRO A 1 180 ? 15.75 5.766 24.422 1 65.94 180 PRO A CA 1
ATOM 1349 C C . PRO A 1 180 ? 16.719 4.656 24.828 1 65.94 180 PRO A C 1
ATOM 1351 O O . PRO A 1 180 ? 17.062 3.811 24 1 65.94 180 PRO A O 1
ATOM 1354 N N . ALA A 1 181 ? 17.375 4.793 25.938 1 68.5 181 ALA A N 1
ATOM 1355 C CA . ALA A 1 181 ? 18.297 3.809 26.469 1 68.5 181 ALA A CA 1
ATOM 1356 C C . ALA A 1 181 ? 17.688 2.408 26.453 1 68.5 181 ALA A C 1
ATOM 1358 O O . ALA A 1 181 ? 18.391 1.424 26.203 1 68.5 181 ALA A O 1
ATOM 1359 N N . ARG A 1 182 ? 16.281 2.447 26.734 1 84.56 182 ARG A N 1
ATOM 1360 C CA . ARG A 1 182 ? 15.586 1.17 26.703 1 84.56 182 ARG A CA 1
ATOM 1361 C C . ARG A 1 182 ? 14.422 1.216 25.703 1 84.56 182 ARG A C 1
ATOM 1363 O O . ARG A 1 182 ? 13.648 2.178 25.688 1 84.56 182 ARG A O 1
ATOM 1370 N N . THR A 1 183 ? 14.336 0.219 24.875 1 93.5 183 THR A N 1
ATOM 1371 C CA . THR A 1 183 ? 13.297 0.154 23.844 1 93.5 183 THR A CA 1
ATOM 1372 C C . THR A 1 183 ? 12.078 -0.599 24.359 1 93.5 183 THR A C 1
ATOM 1374 O O . THR A 1 183 ? 11.641 -1.575 23.75 1 93.5 183 THR A O 1
ATOM 1377 N N . THR A 1 184 ? 11.602 -0.106 25.469 1 94.94 184 THR A N 1
ATOM 1378 C CA . THR A 1 184 ? 10.406 -0.694 26.062 1 94.94 184 THR A CA 1
ATOM 1379 C C . THR A 1 184 ? 9.148 0.03 25.594 1 94.94 184 THR A C 1
ATOM 1381 O O . THR A 1 184 ? 9.234 1.143 25.062 1 94.94 184 THR A O 1
ATOM 1384 N N . ALA A 1 185 ? 8.047 -0.639 25.766 1 94.81 185 ALA A N 1
ATOM 1385 C CA . ALA A 1 185 ? 6.766 -0.038 25.406 1 94.81 185 ALA A CA 1
ATOM 1386 C C . ALA A 1 185 ? 6.562 1.291 26.141 1 94.81 185 ALA A C 1
ATOM 1388 O O . ALA A 1 185 ? 6.082 2.26 25.547 1 94.81 185 ALA A O 1
ATOM 1389 N N . ALA A 1 186 ? 6.863 1.326 27.359 1 92.5 186 ALA A N 1
ATOM 1390 C CA . ALA A 1 186 ? 6.715 2.533 28.172 1 92.5 186 ALA A CA 1
ATOM 1391 C C . ALA A 1 186 ? 7.551 3.678 27.609 1 92.5 186 ALA A C 1
ATOM 1393 O O . ALA A 1 186 ? 7.078 4.812 27.516 1 92.5 186 ALA A O 1
ATOM 1394 N N . ALA A 1 187 ? 8.766 3.324 27.312 1 91.69 187 ALA A N 1
ATOM 1395 C CA . ALA A 1 187 ? 9.68 4.332 26.781 1 91.69 187 ALA A CA 1
ATOM 1396 C C . ALA A 1 187 ? 9.211 4.84 25.422 1 91.69 187 ALA A C 1
ATOM 1398 O O . ALA A 1 187 ? 9.406 6.012 25.078 1 91.69 187 ALA A O 1
ATOM 1399 N N . LEU A 1 188 ? 8.57 3.963 24.656 1 93.44 188 LEU A N 1
ATOM 1400 C CA . LEU A 1 188 ? 8.234 4.281 23.281 1 93.44 188 LEU A CA 1
ATOM 1401 C C . LEU A 1 188 ? 6.852 4.914 23.188 1 93.44 188 LEU A C 1
ATOM 1403 O O . LEU A 1 188 ? 6.527 5.574 22.203 1 93.44 188 LEU A O 1
ATOM 1407 N N . ALA A 1 189 ? 6.09 4.711 24.172 1 90.44 189 ALA A N 1
ATOM 1408 C CA . ALA A 1 189 ? 4.707 5.18 24.141 1 90.44 189 ALA A CA 1
ATOM 1409 C C . ALA A 1 189 ? 4.645 6.699 24.047 1 90.44 189 ALA A C 1
ATOM 1411 O O . ALA A 1 189 ? 3.67 7.254 23.531 1 90.44 189 ALA A O 1
ATOM 1412 N N . SER A 1 190 ? 5.629 7.371 24.453 1 87.5 190 SER A N 1
ATOM 1413 C CA . SER A 1 190 ? 5.641 8.828 24.453 1 87.5 190 SER A CA 1
ATOM 1414 C C . SER A 1 190 ? 6.383 9.391 23.25 1 87.5 190 SER A C 1
ATOM 1416 O O . SER A 1 190 ? 6.508 10.609 23.094 1 87.5 190 SER A O 1
ATOM 1418 N N . ARG A 1 191 ? 6.852 8.523 22.422 1 88.81 191 ARG A N 1
ATOM 1419 C CA . ARG A 1 191 ? 7.613 8.953 21.25 1 88.81 191 ARG A CA 1
ATOM 1420 C C . ARG A 1 191 ? 6.719 9.047 20.016 1 88.81 191 ARG A C 1
ATOM 1422 O O . ARG A 1 191 ? 5.691 8.375 19.938 1 88.81 191 ARG A O 1
ATOM 1429 N N . PRO A 1 192 ? 7.078 9.93 19.047 1 90.12 192 PRO A N 1
ATOM 1430 C CA . PRO A 1 192 ? 6.336 9.961 17.781 1 90.12 192 PRO A CA 1
ATOM 1431 C C . PRO A 1 192 ? 6.559 8.711 16.938 1 90.12 192 PRO A C 1
ATOM 1433 O O . PRO A 1 192 ? 7.613 8.57 16.312 1 90.12 192 PRO A O 1
ATOM 1436 N N . LEU A 1 193 ? 5.551 7.918 16.875 1 93.88 193 LEU A N 1
ATOM 1437 C CA . LEU A 1 193 ? 5.68 6.641 16.172 1 93.88 193 LEU A CA 1
ATOM 1438 C C . LEU A 1 193 ? 5.004 6.699 14.805 1 93.88 193 LEU A C 1
ATOM 1440 O O . LEU A 1 193 ? 3.898 7.23 14.68 1 93.88 193 LEU A O 1
ATOM 1444 N N . VAL A 1 194 ? 5.723 6.273 13.828 1 94.62 194 VAL A N 1
ATOM 1445 C CA . VAL A 1 194 ? 5.199 6.008 12.492 1 94.62 194 VAL A CA 1
ATOM 1446 C C . VAL A 1 194 ? 4.992 4.508 12.305 1 94.62 194 VAL A C 1
ATOM 1448 O O . VAL A 1 194 ? 5.961 3.754 12.164 1 94.62 194 VAL A O 1
ATOM 1451 N N . LEU A 1 195 ? 3.715 4.098 12.266 1 95.94 195 LEU A N 1
ATOM 1452 C CA . LEU A 1 195 ? 3.416 2.668 12.266 1 95.94 195 LEU A CA 1
ATOM 1453 C C . LEU A 1 195 ? 2.592 2.287 11.039 1 95.94 195 LEU A C 1
ATOM 1455 O O . LEU A 1 195 ? 2.152 3.16 10.281 1 95.94 195 LEU A O 1
ATOM 1459 N N . PHE A 1 196 ? 2.467 0.974 10.805 1 94.19 196 PHE A N 1
ATOM 1460 C CA . PHE A 1 196 ? 1.558 0.467 9.781 1 94.19 196 PHE A CA 1
ATOM 1461 C C . PHE A 1 196 ? 0.117 0.85 10.102 1 94.19 196 PHE A C 1
ATOM 1463 O O . PHE A 1 196 ? -0.25 0.989 11.266 1 94.19 196 PHE A O 1
ATOM 1470 N N . ASP A 1 197 ? -0.687 0.977 9 1 88 197 ASP A N 1
ATOM 1471 C CA . ASP A 1 197 ? -2.121 1.153 9.203 1 88 197 ASP A CA 1
ATOM 1472 C C . ASP A 1 197 ? -2.725 -0.042 9.938 1 88 197 ASP A C 1
ATOM 1474 O O . ASP A 1 197 ? -2.207 -1.156 9.852 1 88 197 ASP A O 1
ATOM 1478 N N . PRO A 1 198 ? -3.811 0.323 10.625 1 83.94 198 PRO A N 1
ATOM 1479 C CA . PRO A 1 198 ? -4.453 -0.785 11.336 1 83.94 198 PRO A CA 1
ATOM 1480 C C . PRO A 1 198 ? -5.055 -1.823 10.391 1 83.94 198 PRO A C 1
ATOM 1482 O O . PRO A 1 198 ? -5.336 -1.518 9.227 1 83.94 198 PRO A O 1
ATOM 1485 N N . GLY A 1 199 ? -5.164 -3.055 10.844 1 81.06 199 GLY A N 1
ATOM 1486 C CA . GLY A 1 199 ? -5.895 -4.059 10.086 1 81.06 199 GLY A CA 1
ATOM 1487 C C . GLY A 1 199 ? -5.059 -5.285 9.766 1 81.06 199 GLY A C 1
ATOM 1488 O O . GLY A 1 199 ? -5.602 -6.34 9.43 1 81.06 199 GLY A O 1
ATOM 1489 N N . GLY A 1 200 ? -3.816 -5.078 9.711 1 88.44 200 GLY A N 1
ATOM 1490 C CA . GLY A 1 200 ? -2.965 -6.223 9.43 1 88.44 200 GLY A CA 1
ATOM 1491 C C . GLY A 1 200 ? -2.406 -6.875 10.68 1 88.44 200 GLY A C 1
ATOM 1492 O O . GLY A 1 200 ? -2.381 -6.258 11.75 1 88.44 200 GLY A O 1
ATOM 1493 N N . ASN A 1 201 ? -1.982 -8.086 10.492 1 91.56 201 ASN A N 1
ATOM 1494 C CA . ASN A 1 201 ? -1.426 -8.828 11.617 1 91.56 201 ASN A CA 1
ATOM 1495 C C . ASN A 1 201 ? -0.138 -8.195 12.133 1 91.56 201 ASN A C 1
ATOM 1497 O O . ASN A 1 201 ? 0.117 -8.188 13.336 1 91.56 201 ASN A O 1
ATOM 1501 N N . THR A 1 202 ? 0.655 -7.676 11.266 1 93.5 202 THR A N 1
ATOM 1502 C CA . THR A 1 202 ? 1.9 -7.027 11.656 1 93.5 202 THR A CA 1
ATOM 1503 C C . THR A 1 202 ? 1.626 -5.855 12.594 1 93.5 202 THR A C 1
ATOM 1505 O O . THR A 1 202 ? 2.266 -5.73 13.641 1 93.5 202 THR A O 1
ATOM 1508 N N . ARG A 1 203 ? 0.694 -5.066 12.281 1 94.75 203 ARG A N 1
ATOM 1509 C CA . ARG A 1 203 ? 0.299 -3.941 13.117 1 94.75 203 ARG A CA 1
ATOM 1510 C C . ARG A 1 203 ? -0.321 -4.422 14.422 1 94.75 203 ARG A C 1
ATOM 1512 O O . ARG A 1 203 ? -0.054 -3.863 15.492 1 94.75 203 ARG A O 1
ATOM 1519 N N . ARG A 1 204 ? -1.125 -5.43 14.383 1 94.81 204 ARG A N 1
ATOM 1520 C CA . ARG A 1 204 ? -1.785 -5.965 15.57 1 94.81 204 ARG A CA 1
ATOM 1521 C C . ARG A 1 204 ? -0.764 -6.469 16.578 1 94.81 204 ARG A C 1
ATOM 1523 O O . ARG A 1 204 ? -0.968 -6.344 17.797 1 94.81 204 ARG A O 1
ATOM 1530 N N . LEU A 1 205 ? 0.241 -7.062 16.125 1 96.69 205 LEU A N 1
ATOM 1531 C CA . LEU A 1 205 ? 1.291 -7.555 17 1 96.69 205 LEU A CA 1
ATOM 1532 C C . LEU A 1 205 ? 1.945 -6.41 17.766 1 96.69 205 LEU A C 1
ATOM 1534 O O . LEU A 1 205 ? 2.211 -6.523 18.969 1 96.69 205 LEU A O 1
ATOM 1538 N N . VAL A 1 206 ? 2.168 -5.34 17.094 1 97.44 206 VAL A N 1
ATOM 1539 C CA . VAL A 1 206 ? 2.762 -4.164 17.719 1 97.44 206 VAL A CA 1
ATOM 1540 C C . VAL A 1 206 ? 1.799 -3.588 18.766 1 97.44 206 VAL A C 1
ATOM 1542 O O . VAL A 1 206 ? 2.205 -3.242 19.875 1 97.44 206 VAL A O 1
ATOM 1545 N N . ASP A 1 207 ? 0.544 -3.551 18.375 1 95.94 207 ASP A N 1
ATOM 1546 C CA . ASP A 1 207 ? -0.467 -3.061 19.312 1 95.94 207 ASP A CA 1
ATOM 1547 C C . ASP A 1 207 ? -0.504 -3.908 20.578 1 95.94 207 ASP A C 1
ATOM 1549 O O . ASP A 1 207 ? -0.566 -3.373 21.688 1 95.94 207 ASP A O 1
ATOM 1553 N N . ARG A 1 208 ? -0.5 -5.16 20.406 1 96.06 208 ARG A N 1
ATOM 1554 C CA . ARG A 1 208 ? -0.57 -6.082 21.531 1 96.06 208 ARG A CA 1
ATOM 1555 C C . ARG A 1 208 ? 0.667 -5.961 22.422 1 96.06 208 ARG A C 1
ATOM 1557 O O . ARG A 1 208 ? 0.581 -6.109 23.641 1 96.06 208 ARG A O 1
ATOM 1564 N N . TRP A 1 209 ? 1.746 -5.738 21.781 1 97.44 209 TRP A N 1
ATOM 1565 C CA . TRP A 1 209 ? 2.994 -5.566 22.516 1 97.44 209 TRP A CA 1
ATOM 1566 C C . TRP A 1 209 ? 2.914 -4.367 23.453 1 97.44 209 TRP A C 1
ATOM 1568 O O . TRP A 1 209 ? 3.322 -4.449 24.625 1 97.44 209 TRP A O 1
ATOM 1578 N N . PHE A 1 210 ? 2.408 -3.287 23.031 1 96.88 210 PHE A N 1
ATOM 1579 C CA . PHE A 1 210 ? 2.199 -2.113 23.875 1 96.88 210 PHE A CA 1
ATOM 1580 C C . PHE A 1 210 ? 1.157 -2.395 24.938 1 96.88 210 PHE A C 1
ATOM 1582 O O . PHE A 1 210 ? 1.352 -2.047 26.109 1 96.88 210 PHE A O 1
ATOM 1589 N N . ALA A 1 211 ? 0.101 -3.045 24.531 1 95.75 211 ALA A N 1
ATOM 1590 C CA . ALA A 1 211 ? -1 -3.334 25.453 1 95.75 211 ALA A CA 1
ATOM 1591 C C . ALA A 1 211 ? -0.539 -4.227 26.594 1 95.75 211 ALA A C 1
ATOM 1593 O O . ALA A 1 211 ? -0.991 -4.066 27.734 1 95.75 211 ALA A O 1
ATOM 1594 N N . ALA A 1 212 ? 0.252 -5.148 26.297 1 96 212 ALA A N 1
ATOM 1595 C CA . ALA A 1 212 ? 0.772 -6.074 27.297 1 96 212 ALA A CA 1
ATOM 1596 C C . ALA A 1 212 ? 1.515 -5.332 28.406 1 96 212 ALA A C 1
ATOM 1598 O O . ALA A 1 212 ? 1.595 -5.809 29.531 1 96 212 ALA A O 1
ATOM 1599 N N . ALA A 1 213 ? 2.035 -4.176 28.078 1 95 213 ALA A N 1
ATOM 1600 C CA . ALA A 1 213 ? 2.74 -3.354 29.062 1 95 213 ALA A CA 1
ATOM 1601 C C . ALA A 1 213 ? 1.819 -2.287 29.656 1 95 213 ALA A C 1
ATOM 1603 O O . ALA A 1 213 ? 2.27 -1.407 30.391 1 95 213 ALA A O 1
ATOM 1604 N N . GLY A 1 214 ? 0.605 -2.289 29.234 1 94.75 214 GLY A N 1
ATOM 1605 C CA . GLY A 1 214 ? -0.381 -1.375 29.797 1 94.75 214 GLY A CA 1
ATOM 1606 C C . GLY A 1 214 ? -0.443 -0.048 29.062 1 94.75 214 GLY A C 1
ATOM 1607 O O . GLY A 1 214 ? -0.887 0.957 29.625 1 94.75 214 GLY A O 1
ATOM 1608 N N . HIS A 1 215 ? 0.111 -0.048 27.844 1 93.62 215 HIS A N 1
ATOM 1609 C CA . HIS A 1 215 ? 0.134 1.189 27.078 1 93.62 215 HIS A CA 1
ATOM 1610 C C . HIS A 1 215 ? -0.695 1.061 25.797 1 93.62 215 HIS A C 1
ATOM 1612 O O . HIS A 1 215 ? -0.722 -0.004 25.172 1 93.62 215 HIS A O 1
ATOM 1618 N N . THR A 1 216 ? -1.329 2.107 25.484 1 89.31 216 THR A N 1
ATOM 1619 C CA . THR A 1 216 ? -1.973 2.217 24.188 1 89.31 216 THR A CA 1
ATOM 1620 C C . THR A 1 216 ? -1.149 3.096 23.25 1 89.31 216 THR A C 1
ATOM 1622 O O . THR A 1 216 ? -0.807 4.23 23.594 1 89.31 216 THR A O 1
ATOM 1625 N N . VAL A 1 217 ? -0.888 2.521 22.109 1 87.19 217 VAL A N 1
ATOM 1626 C CA . VAL A 1 217 ? -0.026 3.258 21.188 1 87.19 217 VAL A CA 1
ATOM 1627 C C . VAL A 1 217 ? -0.861 4.246 20.375 1 87.19 217 VAL A C 1
ATOM 1629 O O . VAL A 1 217 ? -1.988 3.938 19.984 1 87.19 217 VAL A O 1
ATOM 1632 N N . LYS A 1 218 ? -0.347 5.395 20.266 1 83.81 218 LYS A N 1
ATOM 1633 C CA . LYS A 1 218 ? -0.943 6.449 19.453 1 83.81 218 LYS A CA 1
ATOM 1634 C C . LYS A 1 218 ? 0.051 6.969 18.422 1 83.81 218 LYS A C 1
ATOM 1636 O O . LYS A 1 218 ? 0.719 7.98 18.641 1 83.81 218 LYS A O 1
ATOM 1641 N N . PRO A 1 219 ? 0.023 6.312 17.297 1 88.69 219 PRO A N 1
ATOM 1642 C CA . PRO A 1 219 ? 0.992 6.738 16.281 1 88.69 219 PRO A CA 1
ATOM 1643 C C . PRO A 1 219 ? 0.701 8.133 15.734 1 88.69 219 PRO A C 1
ATOM 1645 O O . PRO A 1 219 ? -0.459 8.547 15.688 1 88.69 219 PRO A O 1
ATOM 1648 N N . VAL A 1 220 ? 1.749 8.797 15.328 1 84.25 220 VAL A N 1
ATOM 1649 C CA . VAL A 1 220 ? 1.594 10.109 14.711 1 84.25 220 VAL A CA 1
ATOM 1650 C C . VAL A 1 220 ? 1.23 9.938 13.234 1 84.25 220 VAL A C 1
ATOM 1652 O O . VAL A 1 220 ? 0.678 10.852 12.617 1 84.25 220 VAL A O 1
ATOM 1655 N N . MET A 1 221 ? 1.626 8.805 12.672 1 88.19 221 MET A N 1
ATOM 1656 C CA . MET A 1 221 ? 1.332 8.461 11.289 1 88.19 221 MET A CA 1
ATOM 1657 C C . MET A 1 221 ? 1.105 6.961 11.133 1 88.19 221 MET A C 1
ATOM 1659 O O . MET A 1 221 ? 1.785 6.16 11.781 1 88.19 221 MET A O 1
ATOM 1663 N N . GLU A 1 222 ? 0.137 6.645 10.281 1 90.06 222 GLU A N 1
ATOM 1664 C CA . GLU A 1 222 ? -0.153 5.262 9.922 1 90.06 222 GLU A CA 1
ATOM 1665 C C . GLU A 1 222 ? -0.155 5.074 8.406 1 90.06 222 GLU A C 1
ATOM 1667 O O . GLU A 1 222 ? -0.892 5.758 7.695 1 90.06 222 GLU A O 1
ATOM 1672 N N . LEU A 1 223 ? 0.667 4.172 7.953 1 91.06 223 LEU A N 1
ATOM 1673 C CA . LEU A 1 223 ? 0.863 4.016 6.516 1 91.06 223 LEU A CA 1
ATOM 1674 C C . LEU A 1 223 ? 0.774 2.547 6.113 1 91.06 223 LEU A C 1
ATOM 1676 O O . LEU A 1 223 ? 1.108 1.66 6.902 1 91.06 223 LEU A O 1
ATOM 1680 N N . GLY A 1 224 ? 0.395 2.32 4.887 1 88 224 GLY A N 1
ATOM 1681 C CA . GLY A 1 224 ? 0.254 0.96 4.398 1 88 224 GLY A CA 1
ATOM 1682 C C . GLY A 1 224 ? 1.509 0.434 3.727 1 88 224 GLY A C 1
ATOM 1683 O O . GLY A 1 224 ? 1.554 -0.722 3.301 1 88 224 GLY A O 1
ATOM 1684 N N . SER A 1 225 ? 2.48 1.197 3.648 1 91 225 SER A N 1
ATOM 1685 C CA . SER A 1 225 ? 3.691 0.859 2.906 1 91 225 SER A CA 1
ATOM 1686 C C . SER A 1 225 ? 4.922 0.901 3.807 1 91 225 SER A C 1
ATOM 1688 O O . SER A 1 225 ? 5.215 1.932 4.414 1 91 225 SER A O 1
ATOM 1690 N N . VAL A 1 226 ? 5.598 -0.229 3.799 1 93.81 226 VAL A N 1
ATOM 1691 C CA . VAL A 1 226 ? 6.82 -0.288 4.59 1 93.81 226 VAL A CA 1
ATOM 1692 C C . VAL A 1 226 ? 7.863 0.66 4.004 1 93.81 226 VAL A C 1
ATOM 1694 O O . VAL A 1 226 ? 8.656 1.25 4.738 1 93.81 226 VAL A O 1
ATOM 1697 N N . ALA A 1 227 ? 7.883 0.784 2.707 1 91.56 227 ALA A N 1
ATOM 1698 C CA . ALA A 1 227 ? 8.812 1.712 2.066 1 91.56 227 ALA A CA 1
ATOM 1699 C C . ALA A 1 227 ? 8.539 3.148 2.506 1 91.56 227 ALA A C 1
ATOM 1701 O O . ALA A 1 227 ? 9.469 3.893 2.82 1 91.56 227 ALA A O 1
ATOM 1702 N N . ALA A 1 228 ? 7.281 3.523 2.516 1 92.81 228 ALA A N 1
ATOM 1703 C CA . ALA A 1 228 ? 6.91 4.871 2.941 1 92.81 228 ALA A CA 1
ATOM 1704 C C . ALA A 1 228 ? 7.316 5.117 4.391 1 92.81 228 ALA A C 1
ATOM 1706 O O . ALA A 1 228 ? 7.852 6.18 4.723 1 92.81 228 ALA A O 1
ATOM 1707 N N . ILE A 1 229 ? 7.059 4.156 5.23 1 95.25 229 ILE A N 1
ATOM 1708 C CA . ILE A 1 229 ? 7.398 4.281 6.645 1 95.25 229 ILE A CA 1
ATOM 1709 C C . ILE A 1 229 ? 8.898 4.512 6.793 1 95.25 229 ILE A C 1
ATOM 1711 O O . ILE A 1 229 ? 9.328 5.438 7.492 1 95.25 229 ILE A O 1
ATOM 1715 N N . LYS A 1 230 ? 9.648 3.758 6.125 1 93.88 230 LYS A N 1
ATOM 1716 C CA . LYS A 1 230 ? 11.102 3.854 6.23 1 93.88 230 LYS A CA 1
ATOM 1717 C C . LYS A 1 230 ? 11.602 5.219 5.758 1 93.88 230 LYS A C 1
ATOM 1719 O O . LYS A 1 230 ? 12.477 5.816 6.387 1 93.88 230 LYS A O 1
ATOM 1724 N N . GLU A 1 231 ? 11.062 5.688 4.711 1 90.69 231 GLU A N 1
ATOM 1725 C CA . GLU A 1 231 ? 11.508 6.961 4.156 1 90.69 231 GLU A CA 1
ATOM 1726 C C . GLU A 1 231 ? 11.164 8.117 5.09 1 90.69 231 GLU A C 1
ATOM 1728 O O . GLU A 1 231 ? 11.984 9.016 5.293 1 90.69 231 GLU A O 1
ATOM 1733 N N . LEU A 1 232 ? 10 8.078 5.613 1 91.12 232 LEU A N 1
ATOM 1734 C CA . LEU A 1 232 ? 9.578 9.156 6.5 1 91.12 232 LEU A CA 1
ATOM 1735 C C . LEU A 1 232 ? 10.375 9.125 7.801 1 91.12 232 LEU A C 1
ATOM 1737 O O . LEU A 1 232 ? 10.75 10.18 8.328 1 91.12 232 LEU A O 1
ATOM 1741 N N . VAL A 1 233 ? 10.617 7.941 8.305 1 92.88 233 VAL A N 1
ATOM 1742 C CA . VAL A 1 233 ? 11.453 7.809 9.492 1 92.88 233 VAL A CA 1
ATOM 1743 C C . VAL A 1 233 ? 12.875 8.289 9.18 1 92.88 233 VAL A C 1
ATOM 1745 O O . VAL A 1 233 ? 13.477 9.008 9.977 1 92.88 233 VAL A O 1
ATOM 1748 N N . GLY A 1 234 ? 13.352 7.891 8.07 1 90.25 234 GLY A N 1
ATOM 1749 C CA . GLY A 1 234 ? 14.672 8.336 7.652 1 90.25 234 GLY A CA 1
ATOM 1750 C C . GLY A 1 234 ? 14.789 9.844 7.531 1 90.25 234 GLY A C 1
ATOM 1751 O O . GLY A 1 234 ? 15.867 10.398 7.707 1 90.25 234 GLY A O 1
ATOM 1752 N N . ALA A 1 235 ? 13.727 10.422 7.266 1 85.75 235 ALA A N 1
ATOM 1753 C CA . ALA A 1 235 ? 13.68 11.875 7.141 1 85.75 235 ALA A CA 1
ATOM 1754 C C . ALA A 1 235 ? 13.555 12.539 8.508 1 85.75 235 ALA A C 1
ATOM 1756 O O . ALA A 1 235 ? 13.492 13.766 8.602 1 85.75 235 ALA A O 1
ATOM 1757 N N . GLY A 1 236 ? 13.398 11.711 9.5 1 86.06 236 GLY A N 1
ATOM 1758 C CA . GLY A 1 236 ? 13.43 12.227 10.859 1 86.06 236 GLY A CA 1
ATOM 1759 C C . GLY A 1 236 ? 12.047 12.523 11.414 1 86.06 236 GLY A C 1
ATOM 1760 O O . GLY A 1 236 ? 11.906 13.266 12.383 1 86.06 236 GLY A O 1
ATOM 1761 N N . LEU A 1 237 ? 10.992 11.938 10.859 1 87.06 237 LEU A N 1
ATOM 1762 C CA . LEU A 1 237 ? 9.633 12.289 11.258 1 87.06 237 LEU A CA 1
ATOM 1763 C C . LEU A 1 237 ? 9.156 11.398 12.406 1 87.06 237 LEU A C 1
ATOM 1765 O O . LEU A 1 237 ? 8.008 11.492 12.836 1 87.06 237 LEU A O 1
ATOM 1769 N N . GLY A 1 238 ? 10.047 10.602 12.914 1 90.56 238 GLY A N 1
ATOM 1770 C CA . GLY A 1 238 ? 9.672 9.758 14.039 1 90.56 238 GLY A CA 1
ATOM 1771 C C . GLY A 1 238 ? 10.43 8.445 14.07 1 90.56 238 GLY A C 1
ATOM 1772 O O . GLY A 1 238 ? 11.547 8.352 13.555 1 90.56 238 GLY A O 1
ATOM 1773 N N . TYR A 1 239 ? 9.812 7.516 14.883 1 93.62 239 TYR A N 1
ATOM 1774 C CA . TYR A 1 239 ? 10.328 6.16 15.031 1 93.62 239 TYR A CA 1
ATOM 1775 C C . TYR A 1 239 ? 9.328 5.137 14.5 1 93.62 239 TYR A C 1
ATOM 1777 O O . TYR A 1 239 ? 8.133 5.414 14.406 1 93.62 239 TYR A O 1
ATOM 1785 N N . ALA A 1 240 ? 9.891 4.047 14.125 1 96.56 240 ALA A N 1
ATOM 1786 C CA . ALA A 1 240 ? 9.016 2.977 13.656 1 96.56 240 ALA A CA 1
ATOM 1787 C C . ALA A 1 240 ? 9.359 1.651 14.328 1 96.56 240 ALA A C 1
ATOM 1789 O O . ALA A 1 240 ? 10.461 1.484 14.859 1 96.56 240 ALA A O 1
ATOM 1790 N N . ILE A 1 241 ? 8.422 0.813 14.43 1 97 241 ILE A N 1
ATOM 1791 C CA . ILE A 1 241 ? 8.617 -0.591 14.773 1 97 241 ILE A CA 1
ATOM 1792 C C . ILE A 1 241 ? 8.328 -1.466 13.555 1 97 241 ILE A C 1
ATOM 1794 O O . ILE A 1 241 ? 7.176 -1.574 13.125 1 97 241 ILE A O 1
ATOM 1798 N N . LEU A 1 242 ? 9.367 -2.033 13.055 1 97.62 242 LEU A N 1
ATOM 1799 C CA . LEU A 1 242 ? 9.266 -2.771 11.805 1 97.62 242 LEU A CA 1
ATOM 1800 C C . LEU A 1 242 ? 9.914 -4.145 11.922 1 97.62 242 LEU A C 1
ATOM 1802 O O . LEU A 1 242 ? 10.773 -4.355 12.781 1 97.62 242 LEU A O 1
ATOM 1806 N N . PRO A 1 243 ? 9.43 -5.07 11.016 1 96.88 243 PRO A N 1
ATOM 1807 C CA . PRO A 1 243 ? 10.188 -6.32 10.914 1 96.88 243 PRO A CA 1
ATOM 1808 C C . PRO A 1 243 ? 11.625 -6.105 10.445 1 96.88 243 PRO A C 1
ATOM 1810 O O . PRO A 1 243 ? 11.867 -5.285 9.562 1 96.88 243 PRO A O 1
ATOM 1813 N N . ARG A 1 244 ? 12.516 -6.852 11.008 1 95.56 244 ARG A N 1
ATOM 1814 C CA . ARG A 1 244 ? 13.93 -6.727 10.695 1 95.56 244 ARG A CA 1
ATOM 1815 C C . ARG A 1 244 ? 14.195 -6.969 9.211 1 95.56 244 ARG A C 1
ATOM 1817 O O . ARG A 1 244 ? 15.07 -6.34 8.617 1 95.56 244 ARG A O 1
ATOM 1824 N N . MET A 1 245 ? 13.438 -7.781 8.586 1 93.81 245 MET A N 1
ATOM 1825 C CA . MET A 1 245 ? 13.648 -8.117 7.184 1 93.81 245 MET A CA 1
ATOM 1826 C C . MET A 1 245 ? 13.484 -6.879 6.301 1 93.81 245 MET A C 1
ATOM 1828 O O . MET A 1 245 ? 14 -6.84 5.18 1 93.81 245 MET A O 1
ATOM 1832 N N . ALA A 1 246 ? 12.734 -5.938 6.789 1 94 246 ALA A N 1
ATOM 1833 C CA . ALA A 1 246 ? 12.469 -4.73 6.012 1 94 246 ALA A CA 1
ATOM 1834 C C . ALA A 1 246 ? 13.672 -3.791 6.031 1 94 246 ALA A C 1
ATOM 1836 O O . ALA A 1 246 ? 13.617 -2.693 5.469 1 94 246 ALA A O 1
ATOM 1837 N N . LEU A 1 247 ? 14.688 -4.121 6.664 1 92.56 247 LEU A N 1
ATOM 1838 C CA . LEU A 1 247 ? 15.883 -3.299 6.773 1 92.56 247 LEU A CA 1
ATOM 1839 C C . LEU A 1 247 ? 17.078 -3.992 6.129 1 92.56 247 LEU A C 1
ATOM 1841 O O . LEU A 1 247 ? 18 -4.426 6.828 1 92.56 247 LEU A O 1
ATOM 1845 N N . PRO A 1 248 ? 17.047 -3.951 4.836 1 81.56 248 PRO A N 1
ATOM 1846 C CA . PRO A 1 248 ? 18.234 -4.527 4.188 1 81.56 248 PRO A CA 1
ATOM 1847 C C . PRO A 1 248 ? 19.5 -3.701 4.418 1 81.56 248 PRO A C 1
ATOM 1849 O O . PRO A 1 248 ? 19.422 -2.611 4.992 1 81.56 248 PRO A O 1
ATOM 1852 N N . ALA A 1 249 ? 20.625 -4.258 4.004 1 72.81 249 ALA A N 1
ATOM 1853 C CA . ALA A 1 249 ? 21.922 -3.629 4.219 1 72.81 249 ALA A CA 1
ATOM 1854 C C . ALA A 1 249 ? 21.969 -2.244 3.578 1 72.81 249 ALA A C 1
ATOM 1856 O O . ALA A 1 249 ? 22.656 -1.347 4.078 1 72.81 249 ALA A O 1
ATOM 1857 N N . ARG A 1 250 ? 21.219 -2.078 2.562 1 68.81 250 ARG A N 1
ATOM 1858 C CA . ARG A 1 250 ? 21.234 -0.814 1.833 1 68.81 250 ARG A CA 1
ATOM 1859 C C . ARG A 1 250 ? 20.672 0.318 2.691 1 68.81 250 ARG A C 1
ATOM 1861 O O . ARG A 1 250 ? 20.859 1.494 2.371 1 68.81 250 ARG A O 1
ATOM 1868 N N . ASP A 1 251 ? 20 -0.017 3.643 1 76.5 251 ASP A N 1
ATOM 1869 C CA . ASP A 1 251 ? 19.453 1 4.535 1 76.5 251 ASP A CA 1
ATOM 1870 C C . ASP A 1 251 ? 20.484 1.43 5.578 1 76.5 251 ASP A C 1
ATOM 1872 O O . ASP A 1 251 ? 20.25 2.365 6.344 1 76.5 251 ASP A O 1
ATOM 1876 N N . ASP A 1 252 ? 21.594 0.822 5.367 1 72.38 252 ASP A N 1
ATOM 1877 C CA . ASP A 1 252 ? 22.625 1.144 6.348 1 72.38 252 ASP A CA 1
ATOM 1878 C C . ASP A 1 252 ? 23.062 2.6 6.219 1 72.38 252 ASP A C 1
ATOM 1880 O O . ASP A 1 252 ? 23.234 3.107 5.105 1 72.38 252 ASP A O 1
ATOM 1884 N N . GLY A 1 253 ? 23.203 3.271 7.312 1 78.88 253 GLY A N 1
ATOM 1885 C CA . GLY A 1 253 ? 23.641 4.656 7.332 1 78.88 253 GLY A CA 1
ATOM 1886 C C . GLY A 1 253 ? 22.5 5.645 7.395 1 78.88 253 GLY A C 1
ATOM 1887 O O . GLY A 1 253 ? 22.656 6.77 7.867 1 78.88 253 GLY A O 1
ATOM 1888 N N . ARG A 1 254 ? 21.406 5.168 6.812 1 85.75 254 ARG A N 1
ATOM 1889 C CA . ARG A 1 254 ? 20.25 6.062 6.824 1 85.75 254 ARG A CA 1
ATOM 1890 C C . ARG A 1 254 ? 19.344 5.758 8.008 1 85.75 254 ARG A C 1
ATOM 1892 O O . ARG A 1 254 ? 18.766 6.668 8.602 1 85.75 254 ARG A O 1
ATOM 1899 N N . LEU A 1 255 ? 19.312 4.445 8.305 1 92.81 255 LEU A N 1
ATOM 1900 C CA . LEU A 1 255 ? 18.438 3.979 9.375 1 92.81 255 LEU A CA 1
ATOM 1901 C C . LEU A 1 255 ? 19.219 3.156 10.398 1 92.81 255 LEU A C 1
ATOM 1903 O O . LEU A 1 255 ? 20.188 2.498 10.047 1 92.81 255 LEU A O 1
ATOM 1907 N N . THR A 1 256 ? 18.859 3.271 11.602 1 92.44 256 THR A N 1
ATOM 1908 C CA . THR A 1 256 ? 19.375 2.42 12.664 1 92.44 256 THR A CA 1
ATOM 1909 C C . THR A 1 256 ? 18.281 1.511 13.219 1 92.44 256 THR A C 1
ATOM 1911 O O . THR A 1 256 ? 17.109 1.858 13.18 1 92.44 256 THR A O 1
ATOM 1914 N N . ALA A 1 257 ? 18.688 0.363 13.672 1 93.19 257 ALA A N 1
ATOM 1915 C CA . ALA A 1 257 ? 17.766 -0.625 14.219 1 93.19 257 ALA A CA 1
ATOM 1916 C C . ALA A 1 257 ? 18.219 -1.079 15.602 1 93.19 257 ALA A C 1
ATOM 1918 O O . ALA A 1 257 ? 19.406 -1.278 15.852 1 93.19 257 ALA A O 1
ATOM 1919 N N . ARG A 1 258 ? 17.25 -1.171 16.516 1 93.62 258 ARG A N 1
ATOM 1920 C CA . ARG A 1 258 ? 17.484 -1.687 17.859 1 93.62 258 ARG A CA 1
ATOM 1921 C C . ARG A 1 258 ? 16.422 -2.697 18.266 1 93.62 258 ARG A C 1
ATOM 1923 O O . ARG A 1 258 ? 15.242 -2.51 17.969 1 93.62 258 ARG A O 1
ATOM 1930 N N . SER A 1 259 ? 16.906 -3.646 18.984 1 95.44 259 SER A N 1
ATOM 1931 C CA . SER A 1 259 ? 15.961 -4.664 19.438 1 95.44 259 SER A CA 1
ATOM 1932 C C . SER A 1 259 ? 15.016 -4.102 20.5 1 95.44 259 SER A C 1
ATOM 1934 O O . SER A 1 259 ? 15.391 -3.236 21.281 1 95.44 259 SER A O 1
ATOM 1936 N N . LEU A 1 260 ? 13.828 -4.629 20.469 1 96.75 260 LEU A N 1
ATOM 1937 C CA . LEU A 1 260 ? 12.828 -4.234 21.453 1 96.75 260 LEU A CA 1
ATOM 1938 C C . LEU A 1 260 ? 13.016 -5.004 22.766 1 96.75 260 LEU A C 1
ATOM 1940 O O . LEU A 1 260 ? 13.602 -6.09 22.766 1 96.75 260 LEU A O 1
ATOM 1944 N N . THR A 1 261 ? 12.5 -4.387 23.844 1 95.44 261 THR A N 1
ATOM 1945 C CA . THR A 1 261 ? 12.484 -5.035 25.141 1 95.44 261 THR A CA 1
ATOM 1946 C C . THR A 1 261 ? 11.094 -4.973 25.766 1 95.44 261 THR A C 1
ATOM 1948 O O . THR A 1 261 ? 10.586 -3.887 26.062 1 95.44 261 THR A O 1
ATOM 1951 N N . PRO A 1 262 ? 10.656 -6.125 26.094 1 96.5 262 PRO A N 1
ATOM 1952 C CA . PRO A 1 262 ? 11.086 -7.457 25.672 1 96.5 262 PRO A CA 1
ATOM 1953 C C . PRO A 1 262 ? 11.039 -7.637 24.156 1 96.5 262 PRO A C 1
ATOM 1955 O O . PRO A 1 262 ? 10.406 -6.848 23.453 1 96.5 262 PRO A O 1
ATOM 1958 N N . PRO A 1 263 ? 11.688 -8.688 23.719 1 97.12 263 PRO A N 1
ATOM 1959 C CA . PRO A 1 263 ? 11.703 -8.914 22.281 1 97.12 263 PRO A CA 1
ATOM 1960 C C . PRO A 1 263 ? 10.32 -9.258 21.719 1 97.12 263 PRO A C 1
ATOM 1962 O O . PRO A 1 263 ? 9.516 -9.891 22.406 1 97.12 263 PRO A O 1
ATOM 1965 N N . LEU A 1 264 ? 10.078 -8.742 20.516 1 97.62 264 LEU A N 1
ATOM 1966 C CA . LEU A 1 264 ? 8.859 -9.031 19.766 1 97.62 264 LEU A CA 1
ATOM 1967 C C . LEU A 1 264 ? 9.188 -9.695 18.438 1 97.62 264 LEU A C 1
ATOM 1969 O O . LEU A 1 264 ? 10.094 -9.25 17.719 1 97.62 264 LEU A O 1
ATOM 1973 N N . HIS A 1 265 ? 8.453 -10.789 18.109 1 97.69 265 HIS A N 1
ATOM 1974 C CA . HIS A 1 265 ? 8.672 -11.516 16.859 1 97.69 265 HIS A CA 1
ATOM 1975 C C . HIS A 1 265 ? 7.344 -11.805 16.156 1 97.69 265 HIS A C 1
ATOM 1977 O O . HIS A 1 265 ? 6.293 -11.852 16.812 1 97.69 265 HIS A O 1
ATOM 1983 N N . ARG A 1 266 ? 7.457 -11.883 14.844 1 97.06 266 ARG A N 1
ATOM 1984 C CA . ARG A 1 266 ? 6.348 -12.461 14.102 1 97.06 266 ARG A CA 1
ATOM 1985 C C . ARG A 1 266 ? 6.773 -13.727 13.367 1 97.06 266 ARG A C 1
ATOM 1987 O O . ARG A 1 266 ? 7.969 -13.953 13.156 1 97.06 266 ARG A O 1
ATOM 1994 N N . THR A 1 267 ? 5.816 -14.523 13.133 1 96.75 267 THR A N 1
ATOM 1995 C CA . THR A 1 267 ? 6.035 -15.742 12.359 1 96.75 267 THR A CA 1
ATOM 1996 C C . THR A 1 267 ? 5.301 -15.68 11.023 1 96.75 267 THR A C 1
ATOM 1998 O O . THR A 1 267 ? 4.105 -15.383 10.984 1 96.75 267 THR A O 1
ATOM 2001 N N . ILE A 1 268 ? 6.035 -15.867 9.969 1 96.75 268 ILE A N 1
ATOM 2002 C CA . ILE A 1 268 ? 5.449 -15.984 8.641 1 96.75 268 ILE A CA 1
ATOM 2003 C C . ILE A 1 268 ? 5.258 -17.453 8.281 1 96.75 268 ILE A C 1
ATOM 2005 O O . ILE A 1 268 ? 6.137 -18.281 8.539 1 96.75 268 ILE A O 1
ATOM 2009 N N . ALA A 1 269 ? 4.098 -17.734 7.68 1 97 269 ALA A N 1
ATOM 2010 C CA . ALA A 1 269 ? 3.789 -19.125 7.355 1 97 269 ALA A CA 1
ATOM 2011 C C . ALA A 1 269 ? 3.305 -19.25 5.914 1 97 269 ALA A C 1
ATOM 2013 O O . ALA A 1 269 ? 2.75 -18.312 5.352 1 97 269 ALA A O 1
ATOM 2014 N N . VAL A 1 270 ? 3.607 -20.375 5.383 1 97 270 VAL A N 1
ATOM 2015 C CA . VAL A 1 270 ? 2.959 -20.797 4.152 1 97 270 VAL A CA 1
ATOM 2016 C C . VAL A 1 270 ? 1.581 -21.375 4.465 1 97 270 VAL A C 1
ATOM 2018 O O . VAL A 1 270 ? 1.446 -22.25 5.34 1 97 270 VAL A O 1
ATOM 2021 N N . VAL A 1 271 ? 0.599 -20.875 3.82 1 97.38 271 VAL A N 1
ATOM 2022 C CA . VAL A 1 271 ? -0.778 -21.266 4.113 1 97.38 271 VAL A CA 1
ATOM 2023 C C . VAL A 1 271 ? -1.447 -21.797 2.848 1 97.38 271 VAL A C 1
ATOM 2025 O O . VAL A 1 271 ? -1.43 -21.141 1.805 1 97.38 271 VAL A O 1
ATOM 2028 N N . LEU A 1 272 ? -2.012 -22.984 2.941 1 95.38 272 LEU A N 1
ATOM 2029 C CA . LEU A 1 272 ? -2.795 -23.609 1.885 1 95.38 272 LEU A CA 1
ATOM 2030 C C . LEU A 1 272 ? -4.148 -24.078 2.414 1 95.38 272 LEU A C 1
ATOM 2032 O O . LEU A 1 272 ? -4.289 -24.375 3.604 1 95.38 272 LEU A O 1
ATOM 2036 N N . ARG A 1 273 ? -5.074 -24.062 1.464 1 91.38 273 ARG A N 1
ATOM 2037 C CA . ARG A 1 273 ? -6.27 -24.812 1.841 1 91.38 273 ARG A CA 1
ATOM 2038 C C . ARG A 1 273 ? -5.953 -26.281 2.057 1 91.38 273 ARG A C 1
ATOM 2040 O O . ARG A 1 273 ? -5.172 -26.875 1.306 1 91.38 273 ARG A O 1
ATOM 2047 N N . ARG A 1 274 ? -6.605 -26.859 2.971 1 89.19 274 ARG A N 1
ATOM 2048 C CA . ARG A 1 274 ? -6.332 -28.25 3.279 1 89.19 274 ARG A CA 1
ATOM 2049 C C . ARG A 1 274 ? -6.688 -29.156 2.102 1 89.19 274 ARG A C 1
ATOM 2051 O O . ARG A 1 274 ? -6.043 -30.188 1.882 1 89.19 274 ARG A O 1
ATOM 2058 N N . ASP A 1 275 ? -7.668 -28.781 1.366 1 82.88 275 ASP A N 1
ATOM 2059 C CA . ASP A 1 275 ? -8.148 -29.625 0.277 1 82.88 275 ASP A CA 1
ATOM 2060 C C . ASP A 1 275 ? -7.555 -29.188 -1.06 1 82.88 275 ASP A C 1
ATOM 2062 O O . ASP A 1 275 ? -7.992 -29.641 -2.119 1 82.88 275 ASP A O 1
ATOM 2066 N N . LYS A 1 276 ? -6.598 -28.266 -0.986 1 85.75 276 LYS A N 1
ATOM 2067 C CA . LYS A 1 276 ? -5.992 -27.781 -2.223 1 85.75 276 LYS A CA 1
ATOM 2068 C C . LYS A 1 276 ? -5.168 -28.875 -2.9 1 85.75 276 LYS A C 1
ATOM 2070 O O . LYS A 1 276 ? -4.23 -29.406 -2.309 1 85.75 276 LYS A O 1
ATOM 2075 N N . PRO A 1 277 ? -5.645 -29.266 -4.117 1 80.12 277 PRO A N 1
ATOM 2076 C CA . PRO A 1 277 ? -4.797 -30.219 -4.84 1 80.12 277 PRO A CA 1
ATOM 2077 C C . PRO A 1 277 ? -3.395 -29.672 -5.109 1 80.12 277 PRO A C 1
ATOM 2079 O O . PRO A 1 277 ? -3.242 -28.5 -5.461 1 80.12 277 PRO A O 1
ATOM 2082 N N . ARG A 1 278 ? -2.416 -30.484 -4.945 1 81.38 278 ARG A N 1
ATOM 2083 C CA . ARG A 1 278 ? -1.032 -30.062 -5.117 1 81.38 278 ARG A CA 1
ATOM 2084 C C . ARG A 1 278 ? -0.519 -30.422 -6.512 1 81.38 278 ARG A C 1
ATOM 2086 O O . ARG A 1 278 ? -0.1 -31.547 -6.754 1 81.38 278 ARG A O 1
ATOM 2093 N N . THR A 1 279 ? -0.547 -29.438 -7.371 1 81.19 279 THR A N 1
ATOM 2094 C CA . THR A 1 279 ? 0.105 -29.594 -8.664 1 81.19 279 THR A CA 1
ATOM 2095 C C . THR A 1 279 ? 1.623 -29.562 -8.516 1 81.19 279 THR A C 1
ATOM 2097 O O . THR A 1 279 ? 2.139 -29.203 -7.457 1 81.19 279 THR A O 1
ATOM 2100 N N . ARG A 1 280 ? 2.35 -30 -9.5 1 82 280 ARG A N 1
ATOM 2101 C CA . ARG A 1 280 ? 3.809 -29.953 -9.484 1 82 280 ARG A CA 1
ATOM 2102 C C . ARG A 1 280 ? 4.309 -28.531 -9.305 1 82 280 ARG A C 1
ATOM 2104 O O . ARG A 1 280 ? 5.266 -28.297 -8.562 1 82 280 ARG A O 1
ATOM 2111 N N . ALA A 1 281 ? 3.635 -27.641 -10.016 1 84.56 281 ALA A N 1
ATOM 2112 C CA . ALA A 1 281 ? 4 -26.234 -9.914 1 84.56 281 ALA A CA 1
ATOM 2113 C C . ALA A 1 281 ? 3.814 -25.719 -8.492 1 84.56 281 ALA A C 1
ATOM 2115 O O . ALA A 1 281 ? 4.703 -25.062 -7.938 1 84.56 281 ALA A O 1
ATOM 2116 N N . LEU A 1 282 ? 2.689 -26.062 -7.922 1 90 282 LEU A N 1
ATOM 2117 C CA . LEU A 1 282 ? 2.402 -25.625 -6.555 1 90 282 LEU A CA 1
ATOM 2118 C C . LEU A 1 282 ? 3.398 -26.234 -5.574 1 90 282 LEU A C 1
ATOM 2120 O O . LEU A 1 282 ? 3.904 -25.547 -4.688 1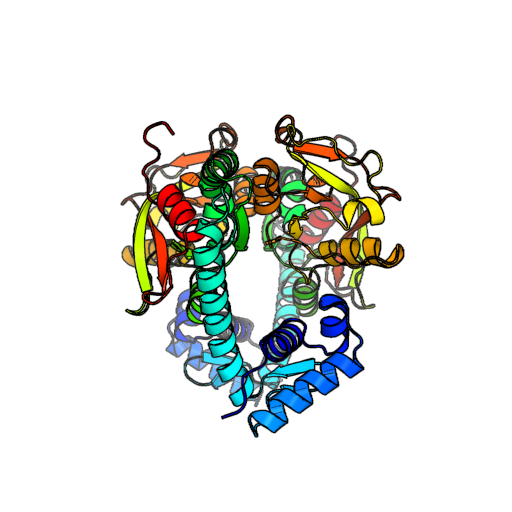 90 282 LEU A O 1
ATOM 2124 N N . SER A 1 283 ? 3.689 -27.453 -5.77 1 90.25 283 SER A N 1
ATOM 2125 C CA . SER A 1 283 ? 4.641 -28.141 -4.898 1 90.25 283 SER A CA 1
ATOM 2126 C C . SER A 1 283 ? 6.027 -27.516 -5 1 90.25 283 SER A C 1
ATOM 2128 O O . SER A 1 283 ? 6.719 -27.359 -3.99 1 90.25 283 SER A O 1
ATOM 2130 N N . ALA A 1 284 ? 6.391 -27.188 -6.156 1 88.75 284 ALA A N 1
ATOM 2131 C CA . ALA A 1 284 ? 7.695 -26.562 -6.363 1 88.75 284 ALA A CA 1
ATOM 2132 C C . ALA A 1 284 ? 7.793 -25.234 -5.617 1 88.75 284 ALA A C 1
ATOM 2134 O O . ALA A 1 284 ? 8.82 -24.938 -5.004 1 88.75 284 ALA A O 1
ATOM 2135 N N . VAL A 1 285 ? 6.734 -24.453 -5.691 1 92.19 285 VAL A N 1
ATOM 2136 C CA . VAL A 1 285 ? 6.723 -23.156 -5.027 1 92.19 285 VAL A CA 1
ATOM 2137 C C . VAL A 1 285 ? 6.738 -23.359 -3.514 1 92.19 285 VAL A C 1
ATOM 2139 O O . VAL A 1 285 ? 7.5 -22.688 -2.807 1 92.19 285 VAL A O 1
ATOM 2142 N N . VAL A 1 286 ? 5.93 -24.266 -3.041 1 93.81 286 VAL A N 1
ATOM 2143 C CA . VAL A 1 286 ? 5.867 -24.547 -1.612 1 93.81 286 VAL A CA 1
ATOM 2144 C C . VAL A 1 286 ? 7.23 -25.016 -1.116 1 93.81 286 VAL A C 1
ATOM 2146 O O . VAL A 1 286 ? 7.707 -24.562 -0.071 1 93.81 286 VAL A O 1
ATOM 2149 N N . ASP A 1 287 ? 7.844 -25.844 -1.838 1 92.31 287 ASP A N 1
ATOM 2150 C CA . ASP A 1 287 ? 9.156 -26.359 -1.462 1 92.31 287 ASP A CA 1
ATOM 2151 C C . ASP A 1 287 ? 10.188 -25.25 -1.394 1 92.31 287 ASP A C 1
ATOM 2153 O O . ASP A 1 287 ? 11.016 -25.219 -0.481 1 92.31 287 ASP A O 1
ATOM 2157 N N . ALA A 1 288 ? 10.141 -24.391 -2.326 1 91.44 288 ALA A N 1
ATOM 2158 C CA . ALA A 1 288 ? 11.086 -23.281 -2.363 1 91.44 288 ALA A CA 1
ATOM 2159 C C . ALA A 1 288 ? 10.906 -22.375 -1.151 1 91.44 288 ALA A C 1
ATOM 2161 O O . ALA A 1 288 ? 11.875 -21.797 -0.65 1 91.44 288 ALA A O 1
ATOM 2162 N N . LEU A 1 289 ? 9.664 -22.219 -0.725 1 93.56 289 LEU A N 1
ATOM 2163 C CA . LEU A 1 289 ? 9.352 -21.312 0.379 1 93.56 289 LEU A CA 1
ATOM 2164 C C . LEU A 1 289 ? 9.641 -21.984 1.721 1 93.56 289 LEU A C 1
ATOM 2166 O O . LEU A 1 289 ? 9.867 -21.297 2.723 1 93.56 289 LEU A O 1
ATOM 2170 N N . THR A 1 290 ? 9.523 -23.219 1.785 1 91.25 290 THR A N 1
ATOM 2171 C CA . THR A 1 290 ? 9.648 -23.922 3.057 1 91.25 290 THR A CA 1
ATOM 2172 C C . THR A 1 290 ? 11.07 -24.438 3.256 1 91.25 290 THR A C 1
ATOM 2174 O O . THR A 1 290 ? 11.461 -24.797 4.367 1 91.25 290 THR A O 1
ATOM 2177 N N . THR A 1 291 ? 11.781 -24.578 2.229 1 77.88 291 THR A N 1
ATOM 2178 C CA . THR A 1 291 ? 13.164 -25.016 2.361 1 77.88 291 THR A CA 1
ATOM 2179 C C . THR A 1 291 ? 14.047 -23.891 2.904 1 77.88 291 THR A C 1
ATOM 2181 O O . THR A 1 291 ? 14 -22.766 2.406 1 77.88 291 THR A O 1
ATOM 2184 N N . PRO A 1 292 ? 14.562 -24.125 4.125 1 61.16 292 PRO A N 1
ATOM 2185 C CA . PRO A 1 292 ? 15.43 -23.109 4.734 1 61.16 292 PRO A CA 1
ATOM 2186 C C . PRO A 1 292 ? 16.547 -22.641 3.795 1 61.16 292 PRO A C 1
ATOM 2188 O O . PRO A 1 292 ? 16.969 -23.406 2.916 1 61.16 292 PRO A O 1
ATOM 2191 N N . ASP A 1 293 ? 16.562 -21.5 3.229 1 51.19 293 ASP A N 1
ATOM 2192 C CA . ASP A 1 293 ? 17.812 -21.109 2.574 1 51.19 293 ASP A CA 1
ATOM 2193 C C . ASP A 1 293 ? 19.016 -21.703 3.291 1 51.19 293 ASP A C 1
ATOM 2195 O O . ASP A 1 293 ? 19.297 -21.359 4.445 1 51.19 293 ASP A O 1
ATOM 2199 N N . ALA A 1 294 ? 19.5 -22.906 3.393 1 39 294 ALA A N 1
ATOM 2200 C CA . ALA A 1 294 ? 20.906 -23.141 3.711 1 39 294 ALA A CA 1
ATOM 2201 C C . ALA A 1 294 ? 21.766 -21.938 3.348 1 39 294 ALA A C 1
ATOM 2203 O O . ALA A 1 294 ? 22.656 -21.547 4.109 1 39 294 ALA A O 1
ATOM 2204 N N . GLN A 1 295 ? 22.234 -21.625 2.047 1 34.97 295 GLN A N 1
ATOM 2205 C CA . GLN A 1 295 ? 23.203 -20.641 1.61 1 34.97 295 GLN A CA 1
ATOM 2206 C C . GLN A 1 295 ? 22.609 -19.234 1.618 1 34.97 295 GLN A C 1
ATOM 2208 O O . GLN A 1 295 ? 23.219 -18.281 1.124 1 34.97 295 GLN A O 1
ATOM 2213 N N . ARG A 1 296 ? 21.469 -18.938 1.991 1 32.03 296 ARG A N 1
ATOM 2214 C CA . ARG A 1 296 ? 21.266 -17.5 1.832 1 32.03 296 ARG A CA 1
ATOM 2215 C C . ARG A 1 296 ? 22.016 -16.719 2.906 1 32.03 296 ARG A C 1
ATOM 2217 O O . ARG A 1 296 ? 22.109 -17.172 4.047 1 32.03 296 ARG A O 1
ATOM 2224 N N . MET B 1 1 ? -29.422 29.359 21.312 1 27.91 1 MET B N 1
ATOM 2225 C CA . MET B 1 1 ? -28.516 28.953 20.234 1 27.91 1 MET B CA 1
ATOM 2226 C C . MET B 1 1 ? -27.281 28.25 20.797 1 27.91 1 MET B C 1
ATOM 2228 O O . MET B 1 1 ? -26.375 28.906 21.297 1 27.91 1 MET B O 1
ATOM 2232 N N . GLY B 1 2 ? -27.281 27.281 21.641 1 38.53 2 GLY B N 1
ATOM 2233 C CA . GLY B 1 2 ? -26.359 26.703 22.609 1 38.53 2 GLY B CA 1
ATOM 2234 C C . GLY B 1 2 ? -25.078 26.188 21.969 1 38.53 2 GLY B C 1
ATOM 2235 O O . GLY B 1 2 ? -25.094 25.75 20.828 1 38.53 2 GLY B O 1
ATOM 2236 N N . ALA B 1 3 ? -23.906 26.797 22.375 1 46.44 3 ALA B N 1
ATOM 2237 C CA . ALA B 1 3 ? -22.516 26.781 21.938 1 46.44 3 ALA B CA 1
ATOM 2238 C C . ALA B 1 3 ? -22.016 25.344 21.781 1 46.44 3 ALA B C 1
ATOM 2240 O O . ALA B 1 3 ? -22.266 24.5 22.641 1 46.44 3 ALA B O 1
ATOM 2241 N N . LEU B 1 4 ? -22.031 25 20.609 1 52.34 4 LEU B N 1
ATOM 2242 C CA . LEU B 1 4 ? -21.312 23.766 20.297 1 52.34 4 LEU B CA 1
ATOM 2243 C C . LEU B 1 4 ? -20.016 23.672 21.078 1 52.34 4 LEU B C 1
ATOM 2245 O O . LEU B 1 4 ? -19.234 24.625 21.109 1 52.34 4 LEU B O 1
ATOM 2249 N N . ASP B 1 5 ? -20.047 22.781 22.078 1 65.44 5 ASP B N 1
ATOM 2250 C CA . ASP B 1 5 ? -18.859 22.484 22.875 1 65.44 5 ASP B CA 1
ATOM 2251 C C . ASP B 1 5 ? -17.828 21.688 22.078 1 65.44 5 ASP B C 1
ATOM 2253 O O . ASP B 1 5 ? -18.109 20.578 21.625 1 65.44 5 ASP B O 1
ATOM 2257 N N . LEU B 1 6 ? -16.75 22.375 21.859 1 73 6 LEU B N 1
ATOM 2258 C CA . LEU B 1 6 ? -15.711 21.781 21.031 1 73 6 LEU B CA 1
ATOM 2259 C C . LEU B 1 6 ? -15.297 20.406 21.562 1 73 6 LEU B C 1
ATOM 2261 O O . LEU B 1 6 ? -14.953 19.516 20.797 1 73 6 LEU B O 1
ATOM 2265 N N . ASP B 1 7 ? -15.43 20.281 22.812 1 76.5 7 ASP B N 1
ATOM 2266 C CA . ASP B 1 7 ? -15.078 19 23.422 1 76.5 7 ASP B CA 1
ATOM 2267 C C . ASP B 1 7 ? -16.094 17.922 23.047 1 76.5 7 ASP B C 1
ATOM 2269 O O . ASP B 1 7 ? -15.719 16.766 22.812 1 76.5 7 ASP B O 1
ATOM 2273 N N . GLN B 1 8 ? -17.281 18.391 23.062 1 78 8 GLN B N 1
ATOM 2274 C CA . GLN B 1 8 ? -18.328 17.453 22.656 1 78 8 GLN B CA 1
ATOM 2275 C C . GLN B 1 8 ? -18.172 17.047 21.203 1 78 8 GLN B C 1
ATOM 2277 O O . GLN B 1 8 ? -18.328 15.883 20.844 1 78 8 GLN B O 1
ATOM 2282 N N . LEU B 1 9 ? -17.859 18 20.422 1 80.06 9 LEU B N 1
ATOM 2283 C CA . LEU B 1 9 ? -17.656 17.75 19 1 80.06 9 LEU B CA 1
ATOM 2284 C C . LEU B 1 9 ? -16.469 16.812 18.781 1 80.06 9 LEU B C 1
ATOM 2286 O O . LEU B 1 9 ? -16.547 15.875 18 1 80.06 9 LEU B O 1
ATOM 2290 N N . ARG B 1 10 ? -15.438 17.047 19.453 1 81.94 10 ARG B N 1
ATOM 2291 C CA . ARG B 1 10 ? -14.25 16.203 19.375 1 81.94 10 ARG B CA 1
ATOM 2292 C C . ARG B 1 10 ? -14.562 14.781 19.812 1 81.94 10 ARG B C 1
ATOM 2294 O O . ARG B 1 10 ? -14.086 13.812 19.219 1 81.94 10 ARG B O 1
ATOM 2301 N N . THR B 1 11 ? -15.328 14.672 20.859 1 83.44 11 THR B N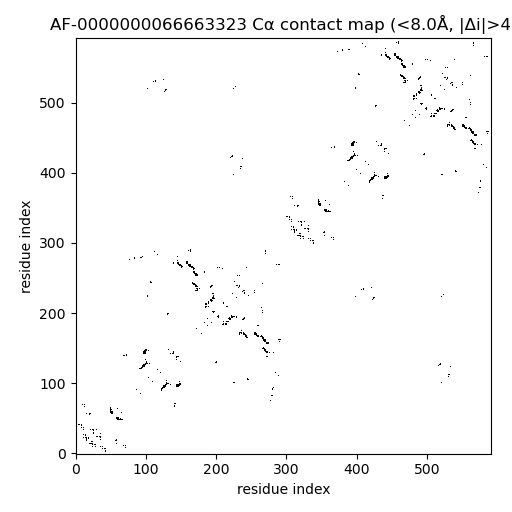 1
ATOM 2302 C CA . THR B 1 11 ? -15.75 13.367 21.359 1 83.44 11 THR B CA 1
ATOM 2303 C C . THR B 1 11 ? -16.531 12.609 20.281 1 83.44 11 THR B C 1
ATOM 2305 O O . THR B 1 11 ? -16.297 11.422 20.062 1 83.44 11 THR B O 1
ATOM 2308 N N . PHE B 1 12 ? -17.391 13.289 19.625 1 88.06 12 PHE B N 1
ATOM 2309 C CA . PHE B 1 12 ? -18.188 12.719 18.547 1 88.06 12 PHE B CA 1
ATOM 2310 C C . PHE B 1 12 ? -17.297 12.195 17.422 1 88.06 12 PHE B C 1
ATOM 2312 O O . PHE B 1 12 ? -17.438 11.047 17 1 88.06 12 PHE B O 1
ATOM 2319 N N . VAL B 1 13 ? -16.438 13.008 17.031 1 82.44 13 VAL B N 1
ATOM 2320 C CA . VAL B 1 13 ? -15.539 12.648 15.938 1 82.44 13 VAL B CA 1
ATOM 2321 C C . VAL B 1 13 ? -14.719 11.414 16.328 1 82.44 13 VAL B C 1
ATOM 2323 O O . VAL B 1 13 ? -14.562 10.492 15.516 1 82.44 13 VAL B O 1
ATOM 2326 N N . GLN B 1 14 ? -14.266 11.32 17.484 1 84.81 14 GLN B N 1
ATOM 2327 C CA . GLN B 1 14 ? -13.438 10.211 17.953 1 84.81 14 GLN B CA 1
ATOM 2328 C C . GLN B 1 14 ? -14.242 8.914 18.016 1 84.81 14 GLN B C 1
ATOM 2330 O O . GLN B 1 14 ? -13.719 7.844 17.703 1 84.81 14 GLN B O 1
ATOM 2335 N N . VAL B 1 15 ? -15.453 9.039 18.406 1 87.81 15 VAL B N 1
ATOM 2336 C CA . VAL B 1 15 ? -16.297 7.852 18.484 1 87.81 15 VAL B CA 1
ATOM 2337 C C . VAL B 1 15 ? -16.531 7.297 17.078 1 87.81 15 VAL B C 1
ATOM 2339 O O . VAL B 1 15 ? -16.5 6.082 16.875 1 87.81 15 VAL B O 1
ATOM 2342 N N . VAL B 1 16 ? -16.719 8.219 16.188 1 84.81 16 VAL B N 1
ATOM 2343 C CA . VAL B 1 16 ? -16.969 7.793 14.805 1 84.81 16 VAL B CA 1
ATOM 2344 C C . VAL B 1 16 ? -15.695 7.16 14.234 1 84.81 16 VAL B C 1
ATOM 2346 O O . VAL B 1 16 ? -15.75 6.105 13.594 1 84.81 16 VAL B O 1
ATOM 2349 N N . GLU B 1 17 ? -14.656 7.82 14.461 1 79.56 17 GLU B N 1
ATOM 2350 C CA . GLU B 1 17 ? -13.375 7.352 13.938 1 79.56 17 GLU B CA 1
ATOM 2351 C C . GLU B 1 17 ? -13.008 5.988 14.523 1 79.56 17 GLU B C 1
ATOM 2353 O O . GLU B 1 17 ? -12.5 5.121 13.812 1 79.56 17 GLU B O 1
ATOM 2358 N N . CYS B 1 18 ? -13.273 5.781 15.781 1 79.19 18 CYS B N 1
ATOM 2359 C CA . CYS B 1 18 ? -12.922 4.551 16.484 1 79.19 18 CYS B CA 1
ATOM 2360 C C . CYS B 1 18 ? -13.977 3.477 16.266 1 79.19 18 CYS B C 1
ATOM 2362 O O . CYS B 1 18 ? -13.711 2.289 16.469 1 79.19 18 CYS B O 1
ATOM 2364 N N . GLY B 1 19 ? -15.148 3.93 15.922 1 83.88 19 GLY B N 1
ATOM 2365 C CA . GLY B 1 19 ? -16.281 3.031 15.766 1 83.88 19 GLY B CA 1
ATOM 2366 C C . GLY B 1 19 ? -16.766 2.438 17.078 1 83.88 19 GLY B C 1
ATOM 2367 O O . GLY B 1 19 ? -17.438 1.41 17.078 1 83.88 19 GLY B O 1
ATOM 2368 N N . SER B 1 20 ? -16.266 2.971 18.156 1 87.06 20 SER B N 1
ATOM 2369 C CA . SER B 1 20 ? -16.562 2.445 19.484 1 87.06 20 SER B CA 1
ATOM 2370 C C . SER B 1 20 ? -16.469 3.537 20.547 1 87.06 20 SER B C 1
ATOM 2372 O O . SER B 1 20 ? -15.57 4.383 20.5 1 87.06 20 SER B O 1
ATOM 2374 N N . PHE B 1 21 ? -17.406 3.375 21.516 1 88.06 21 PHE B N 1
ATOM 2375 C CA . PHE B 1 21 ? -17.422 4.324 22.625 1 88.06 21 PHE B CA 1
ATOM 2376 C C . PHE B 1 21 ? -16.234 4.074 23.562 1 88.06 21 PHE B C 1
ATOM 2378 O O . PHE B 1 21 ? -15.578 5.016 24 1 88.06 21 PHE B O 1
ATOM 2385 N N . SER B 1 22 ? -15.977 2.822 23.703 1 87.31 22 SER B N 1
ATOM 2386 C CA . SER B 1 22 ? -14.914 2.459 24.625 1 87.31 22 SER B CA 1
ATOM 2387 C C . SER B 1 22 ? -13.539 2.814 24.078 1 87.31 22 SER B C 1
ATOM 2389 O O . SER B 1 22 ? -12.688 3.352 24.781 1 87.31 22 SER B O 1
ATOM 2391 N N . ARG B 1 23 ? -13.383 2.623 22.922 1 82.88 23 ARG B N 1
ATOM 2392 C CA . ARG B 1 23 ? -12.109 2.959 22.297 1 82.88 23 ARG B CA 1
ATOM 2393 C C . ARG B 1 23 ? -11.914 4.469 22.234 1 82.88 23 ARG B C 1
ATOM 2395 O O . ARG B 1 23 ? -10.797 4.965 22.422 1 82.88 23 ARG B O 1
ATOM 2402 N N . ALA B 1 24 ? -12.953 5.102 21.922 1 87.06 24 ALA B N 1
ATOM 2403 C CA . ALA B 1 24 ? -12.906 6.559 21.906 1 87.06 24 ALA B CA 1
ATOM 2404 C C . ALA B 1 24 ? -12.539 7.113 23.281 1 87.06 24 ALA B C 1
ATOM 2406 O O . ALA B 1 24 ? -11.758 8.062 23.391 1 87.06 24 ALA B O 1
ATOM 2407 N N . ALA B 1 25 ? -13.062 6.516 24.281 1 86.94 25 ALA B N 1
ATOM 2408 C CA . ALA B 1 25 ? -12.766 6.93 25.656 1 86.94 25 ALA B CA 1
ATOM 2409 C C . ALA B 1 25 ? -11.281 6.773 25.969 1 86.94 25 ALA B C 1
ATOM 2411 O O . ALA B 1 25 ? -10.664 7.672 26.531 1 86.94 25 ALA B O 1
ATOM 2412 N N . GLN B 1 26 ? -10.789 5.734 25.531 1 80.31 26 GLN B N 1
ATOM 2413 C CA . GLN B 1 26 ? -9.367 5.449 25.734 1 80.31 26 GLN B CA 1
ATOM 2414 C C . GLN B 1 26 ? -8.492 6.477 25.031 1 80.31 26 GLN B C 1
ATOM 2416 O O . GLN B 1 26 ? -7.543 6.996 25.609 1 80.31 26 GLN B O 1
ATOM 2421 N N . ARG B 1 27 ? -8.922 6.812 23.922 1 77.44 27 ARG B N 1
ATOM 2422 C CA . ARG B 1 27 ? -8.148 7.754 23.125 1 77.44 27 ARG B CA 1
ATOM 2423 C C . ARG B 1 27 ? -8.219 9.164 23.703 1 77.44 27 ARG B C 1
ATOM 2425 O O . ARG B 1 27 ? -7.254 9.922 23.625 1 77.44 27 ARG B O 1
ATOM 2432 N N . LEU B 1 28 ? -9.297 9.414 24.266 1 78.44 28 LEU B N 1
ATOM 2433 C CA . LEU B 1 28 ? -9.547 10.75 24.797 1 78.44 28 LEU B CA 1
ATOM 2434 C C . LEU B 1 28 ? -9.078 10.867 26.234 1 78.44 28 LEU B C 1
ATOM 2436 O O . LEU B 1 28 ? -9.039 11.969 26.797 1 78.44 28 LEU B O 1
ATOM 2440 N N . GLY B 1 29 ? -8.75 9.719 26.812 1 78.75 29 GLY B N 1
ATOM 2441 C CA . GLY B 1 29 ? -8.305 9.734 28.203 1 78.75 29 GLY B CA 1
ATOM 2442 C C . GLY B 1 29 ? -9.438 9.992 29.188 1 78.75 29 GLY B C 1
ATOM 2443 O O . GLY B 1 29 ? -9.234 10.656 30.203 1 78.75 29 GLY B O 1
ATOM 2444 N N . ILE B 1 30 ? -10.625 9.656 28.797 1 82.31 30 ILE B N 1
ATOM 2445 C CA . ILE B 1 30 ? -11.773 9.812 29.688 1 82.31 30 ILE B CA 1
ATOM 2446 C C . ILE B 1 30 ? -12.539 8.492 29.766 1 82.31 30 ILE B C 1
ATOM 2448 O O . ILE B 1 30 ? -12.164 7.504 29.141 1 82.31 30 ILE B O 1
ATOM 2452 N N . THR B 1 31 ? -13.422 8.43 30.688 1 84.38 31 THR B N 1
ATOM 2453 C CA . THR B 1 31 ? -14.18 7.203 30.891 1 84.38 31 THR B CA 1
ATOM 2454 C C . THR B 1 31 ? -15.258 7.051 29.812 1 84.38 31 THR B C 1
ATOM 2456 O O . THR B 1 31 ? -15.68 8.039 29.203 1 84.38 31 THR B O 1
ATOM 2459 N N . GLN B 1 32 ? -15.562 5.836 29.578 1 88.25 32 GLN B N 1
ATOM 2460 C CA . GLN B 1 32 ? -16.594 5.555 28.578 1 88.25 32 GLN B CA 1
ATOM 2461 C C . GLN B 1 32 ? -17.906 6.211 28.953 1 88.25 32 GLN B C 1
ATOM 2463 O O . GLN B 1 32 ? -18.594 6.785 28.109 1 88.25 32 GLN B O 1
ATOM 2468 N N . PRO B 1 33 ? -18.328 6.234 30.219 1 88.38 33 PRO B N 1
ATOM 2469 C CA . PRO B 1 33 ? -19.562 6.953 30.547 1 88.38 33 PRO B CA 1
ATOM 2470 C C . PRO B 1 33 ? -19.484 8.445 30.25 1 88.38 33 PRO B C 1
ATOM 2472 O O . PRO B 1 33 ? -20.469 9.055 29.828 1 88.38 33 PRO B O 1
ATOM 2475 N N . ALA B 1 34 ? -18.359 8.953 30.422 1 85.62 34 ALA B N 1
ATOM 2476 C CA . ALA B 1 34 ? -18.156 10.367 30.094 1 85.62 34 ALA B CA 1
ATOM 2477 C C . ALA B 1 34 ? -18.328 10.617 28.609 1 85.62 34 ALA B C 1
ATOM 2479 O O . ALA B 1 34 ? -18.938 11.609 28.203 1 85.62 34 ALA B O 1
ATOM 2480 N N . VAL B 1 35 ? -17.75 9.734 27.859 1 90.25 35 VAL B N 1
ATOM 2481 C CA . VAL B 1 35 ? -17.906 9.828 26.406 1 90.25 35 VAL B CA 1
ATOM 2482 C C . VAL B 1 35 ? -19.391 9.758 26.062 1 90.25 35 VAL B C 1
ATOM 2484 O O . VAL B 1 35 ? -19.891 10.57 25.266 1 90.25 35 VAL B O 1
ATOM 2487 N N . SER B 1 36 ? -20.094 8.797 26.625 1 90.75 36 SER B N 1
ATOM 2488 C CA . SER B 1 36 ? -21.5 8.602 26.359 1 90.75 36 SER B CA 1
ATOM 2489 C C . SER B 1 36 ? -22.328 9.828 26.75 1 90.75 36 SER B C 1
ATOM 2491 O O . SER B 1 36 ? -23.203 10.258 26.016 1 90.75 36 SER B O 1
ATOM 2493 N N . LEU B 1 37 ? -22 10.383 27.875 1 86 37 LEU B N 1
ATOM 2494 C CA . LEU B 1 37 ? -22.688 11.57 28.375 1 86 37 LEU B CA 1
ATOM 2495 C C . LEU B 1 37 ? -22.469 12.758 27.438 1 86 37 LEU B C 1
ATOM 2497 O O . LEU B 1 37 ? -23.406 13.477 27.109 1 86 37 LEU B O 1
ATOM 2501 N N . ARG B 1 38 ? -21.203 12.945 27.094 1 84.88 38 ARG B N 1
ATOM 2502 C CA . ARG B 1 38 ? -20.875 14.039 26.188 1 84.88 38 ARG B CA 1
ATOM 2503 C C . ARG B 1 38 ? -21.656 13.93 24.891 1 84.88 38 ARG B C 1
ATOM 2505 O O . ARG B 1 38 ? -22.172 14.93 24.375 1 84.88 38 ARG B O 1
ATOM 2512 N N . LEU B 1 39 ? -21.781 12.742 24.422 1 88.5 39 LEU B N 1
ATOM 2513 C CA . LEU B 1 39 ? -22.469 12.523 23.156 1 88.5 39 LEU B CA 1
ATOM 2514 C C . LEU B 1 39 ? -23.984 12.734 23.312 1 88.5 39 LEU B C 1
ATOM 2516 O O . LEU B 1 39 ? -24.625 13.305 22.422 1 88.5 39 LEU B O 1
ATOM 2520 N N . ARG B 1 40 ? -24.5 12.234 24.344 1 87.5 40 ARG B N 1
ATOM 2521 C CA . ARG B 1 40 ? -25.922 12.438 24.609 1 87.5 40 ARG B CA 1
ATOM 2522 C C . ARG B 1 40 ? -26.25 13.922 24.734 1 87.5 40 ARG B C 1
ATOM 2524 O O . ARG B 1 40 ? -27.266 14.383 24.219 1 87.5 40 ARG B O 1
ATOM 2531 N N . GLN B 1 41 ? -25.406 14.539 25.406 1 82.56 41 GLN B N 1
ATOM 2532 C CA . GLN B 1 41 ? -25.594 15.977 25.562 1 82.56 41 GLN B CA 1
ATOM 2533 C C . GLN B 1 41 ? -25.547 16.688 24.219 1 82.56 41 GLN B C 1
ATOM 2535 O O . GLN B 1 41 ? -26.328 17.594 23.953 1 82.56 41 GLN B O 1
ATOM 2540 N N . LEU B 1 42 ? -24.594 16.297 23.438 1 83.38 42 LEU B N 1
ATOM 2541 C CA . LEU B 1 42 ? -24.469 16.859 22.094 1 83.38 42 LEU B CA 1
ATOM 2542 C C . LEU B 1 42 ? -25.703 16.594 21.266 1 83.38 42 LEU B C 1
ATOM 2544 O O . LEU B 1 42 ? -26.234 17.5 20.609 1 83.38 42 LEU B O 1
ATOM 2548 N N . GLU B 1 43 ? -26.219 15.375 21.312 1 86.88 43 GLU B N 1
ATOM 2549 C CA . GLU B 1 43 ? -27.406 15 20.562 1 86.88 43 GLU B CA 1
ATOM 2550 C C . GLU B 1 43 ? -28.641 15.75 21.062 1 86.88 43 GLU B C 1
ATOM 2552 O O . GLU B 1 43 ? -29.453 16.219 20.266 1 86.88 43 GLU B O 1
ATOM 2557 N N . ASN B 1 44 ? -28.719 15.852 22.344 1 79.69 44 ASN B N 1
ATOM 2558 C CA . ASN B 1 44 ? -29.828 16.594 22.953 1 79.69 44 ASN B CA 1
ATOM 2559 C C . ASN B 1 44 ? -29.797 18.062 22.531 1 79.69 44 ASN B C 1
ATOM 2561 O O . ASN B 1 44 ? -30.844 18.641 22.219 1 79.69 44 ASN B O 1
ATOM 2565 N N . ARG B 1 45 ? -28.656 18.562 22.609 1 74.5 45 ARG B N 1
ATOM 2566 C CA . ARG B 1 45 ? -28.5 19.969 22.25 1 74.5 45 ARG B CA 1
ATOM 2567 C C . ARG B 1 45 ? -28.875 20.203 20.797 1 74.5 45 ARG B C 1
ATOM 2569 O O . ARG B 1 45 ? -29.453 21.234 20.453 1 74.5 45 ARG B O 1
ATOM 2576 N N . LEU B 1 46 ? -28.5 19.281 19.984 1 77.81 46 LEU B N 1
ATOM 2577 C CA . LEU B 1 46 ? -28.719 19.438 18.547 1 77.81 46 LEU B CA 1
ATOM 2578 C C . LEU B 1 46 ? -30.094 18.906 18.141 1 77.81 46 LEU B C 1
ATOM 2580 O O . LEU B 1 46 ? -30.578 19.203 17.047 1 77.81 46 LEU B O 1
ATOM 2584 N N . GLY B 1 47 ? -30.703 18.109 19 1 79.75 47 GLY B N 1
ATOM 2585 C CA . GLY B 1 47 ? -32.031 17.578 18.75 1 79.75 47 GLY B CA 1
ATOM 2586 C C . GLY B 1 47 ? -32.062 16.469 17.719 1 79.75 47 GLY B C 1
ATOM 2587 O O . GLY B 1 47 ? -33.062 16.266 17.047 1 79.75 47 GLY B O 1
ATOM 2588 N N . VAL B 1 48 ? -30.922 15.984 17.453 1 83.81 48 VAL B N 1
ATOM 2589 C CA . VAL B 1 48 ? -30.844 14.906 16.469 1 83.81 48 VAL B CA 1
ATOM 2590 C C . VAL B 1 48 ? -30.031 13.75 17.047 1 83.81 48 VAL B C 1
ATOM 2592 O O . VAL B 1 48 ? -29.266 13.93 18 1 83.81 48 VAL B O 1
ATOM 2595 N N . THR B 1 49 ? -30.266 12.594 16.484 1 89.31 49 THR B N 1
ATOM 2596 C CA . THR B 1 49 ? -29.422 11.438 16.781 1 89.31 49 THR B CA 1
ATOM 2597 C C . THR B 1 49 ? -28.25 11.367 15.812 1 89.31 49 THR B C 1
ATOM 2599 O O . THR B 1 49 ? -28.422 11.43 14.594 1 89.31 49 THR B O 1
ATOM 2602 N N . LEU B 1 50 ? -27.078 11.336 16.422 1 89.06 50 LEU B N 1
ATOM 2603 C CA . LEU B 1 50 ? -25.875 11.453 15.594 1 89.06 50 LEU B CA 1
ATOM 2604 C C . LEU B 1 50 ? -25.266 10.086 15.32 1 89.06 50 LEU B C 1
ATOM 2606 O O . LEU B 1 50 ? -24.562 9.898 14.328 1 89.06 50 LEU B O 1
ATOM 2610 N N . LEU B 1 51 ? -25.484 9.102 16.203 1 91.25 51 LEU B N 1
ATOM 2611 C CA . LEU B 1 51 ? -24.859 7.793 16.109 1 91.25 51 LEU B CA 1
ATOM 2612 C C . LEU B 1 51 ? -25.891 6.684 16.172 1 91.25 51 LEU B C 1
ATOM 2614 O O . LEU B 1 51 ? -26.922 6.84 16.828 1 91.25 51 LEU B O 1
ATOM 2618 N N . GLU B 1 52 ? -25.625 5.672 15.391 1 88 52 GLU B N 1
ATOM 2619 C CA . GLU B 1 52 ? -26.453 4.473 15.445 1 88 52 GLU B CA 1
ATOM 2620 C C . GLU B 1 52 ? -25.594 3.217 15.609 1 88 52 GLU B C 1
ATOM 2622 O O . GLU B 1 52 ? -24.438 3.195 15.219 1 88 52 GLU B O 1
ATOM 2627 N N . ARG B 1 53 ? -26.125 2.301 16.281 1 80.5 53 ARG B N 1
ATOM 2628 C CA . ARG B 1 53 ? -25.422 1.031 16.469 1 80.5 53 ARG B CA 1
ATOM 2629 C C . ARG B 1 53 ? -25.844 0.016 15.406 1 80.5 53 ARG B C 1
ATOM 2631 O O . ARG B 1 53 ? -27.047 -0.187 15.18 1 80.5 53 ARG B O 1
ATOM 2638 N N . VAL B 1 54 ? -24.984 -0.32 14.672 1 74.44 54 VAL B N 1
ATOM 2639 C CA . VAL B 1 54 ? -25.203 -1.408 13.727 1 74.44 54 VAL B CA 1
ATOM 2640 C C . VAL B 1 54 ? -24.406 -2.639 14.156 1 74.44 54 VAL B C 1
ATOM 2642 O O . VAL B 1 54 ? -23.219 -2.738 13.883 1 74.44 54 VAL B O 1
ATOM 2645 N N . GLY B 1 55 ? -25.031 -3.617 14.766 1 71.88 55 GLY B N 1
ATOM 2646 C CA . GLY B 1 55 ? -24.297 -4.719 15.375 1 71.88 55 GLY B CA 1
ATOM 2647 C C . GLY B 1 55 ? -23.406 -4.285 16.516 1 71.88 55 GLY B C 1
ATOM 2648 O O . GLY B 1 55 ? -23.875 -3.678 17.484 1 71.88 55 GLY B O 1
ATOM 2649 N N . ARG B 1 56 ? -22.109 -4.57 16.297 1 72.56 56 ARG B N 1
ATOM 2650 C CA . ARG B 1 56 ? -21.141 -4.211 17.344 1 72.56 56 ARG B CA 1
ATOM 2651 C C . ARG B 1 56 ? -20.422 -2.91 17 1 72.56 56 ARG B C 1
ATOM 2653 O O . ARG B 1 56 ? -19.625 -2.408 17.781 1 72.56 56 ARG B O 1
ATOM 2660 N N . GLN B 1 57 ? -20.797 -2.324 15.938 1 78.69 57 GLN B N 1
ATOM 2661 C CA . GLN B 1 57 ? -20.094 -1.115 15.523 1 78.69 57 GLN B CA 1
ATOM 2662 C C . GLN B 1 57 ? -20.984 0.112 15.633 1 78.69 57 GLN B C 1
ATOM 2664 O O . GLN B 1 57 ? -22.203 0.013 15.453 1 78.69 57 GLN B O 1
ATOM 2669 N N . VAL B 1 58 ? -20.375 1.221 16.047 1 85.25 58 VAL B N 1
ATOM 2670 C CA . VAL B 1 58 ? -21.047 2.518 16.078 1 85.25 58 VAL B CA 1
ATOM 2671 C C . VAL B 1 58 ? -20.781 3.27 14.773 1 85.25 58 VAL B C 1
ATOM 2673 O O . VAL B 1 58 ? -19.641 3.379 14.344 1 85.25 58 VAL B O 1
ATOM 2676 N N . ARG B 1 59 ? -21.859 3.648 14.102 1 85.69 59 ARG B N 1
ATOM 2677 C CA . ARG B 1 59 ? -21.75 4.41 12.859 1 85.69 59 ARG B CA 1
ATOM 2678 C C . ARG B 1 59 ? -22.531 5.707 12.945 1 85.69 59 ARG B C 1
ATOM 2680 O O . ARG B 1 59 ? -23.516 5.801 13.688 1 85.69 59 ARG B O 1
ATOM 2687 N N . PRO B 1 60 ? -22.062 6.672 12.164 1 85.5 60 PRO B N 1
ATOM 2688 C CA . PRO B 1 60 ? -22.828 7.922 12.141 1 85.5 60 PRO B CA 1
ATOM 2689 C C . PRO B 1 60 ? -24.156 7.781 11.391 1 85.5 60 PRO B C 1
ATOM 2691 O O . PRO B 1 60 ? -24.234 7.051 10.406 1 85.5 60 PRO B O 1
ATOM 2694 N N . THR B 1 61 ? -25.203 8.438 11.914 1 85.06 61 THR B N 1
ATOM 2695 C CA . THR B 1 61 ? -26.438 8.641 11.164 1 85.06 61 THR B CA 1
ATOM 2696 C C . THR B 1 61 ? -26.219 9.633 10.023 1 85.06 61 THR B C 1
ATOM 2698 O O . THR B 1 61 ? -25.109 10.117 9.82 1 85.06 61 THR B O 1
ATOM 2701 N N . ALA B 1 62 ? -27.25 9.875 9.281 1 80.44 62 ALA B N 1
ATOM 2702 C CA . ALA B 1 62 ? -27.156 10.898 8.242 1 80.44 62 ALA B CA 1
ATOM 2703 C C . ALA B 1 62 ? -26.797 12.258 8.844 1 80.44 62 ALA B C 1
ATOM 2705 O O . ALA B 1 62 ? -25.938 12.969 8.312 1 80.44 62 ALA B O 1
ATOM 2706 N N . ALA B 1 63 ? -27.484 12.523 9.875 1 81.12 63 ALA B N 1
ATOM 2707 C CA . ALA B 1 63 ? -27.172 13.75 10.602 1 81.12 63 ALA B CA 1
ATOM 2708 C C . ALA B 1 63 ? -25.75 13.719 11.133 1 81.12 63 ALA B C 1
ATOM 2710 O O . ALA B 1 63 ? -25.047 14.734 11.109 1 81.12 63 ALA B O 1
ATOM 2711 N N . GLY B 1 64 ? -25.328 12.555 11.594 1 86.06 64 GLY B N 1
ATOM 2712 C CA . GLY B 1 64 ? -23.953 12.383 12.078 1 86.06 64 GLY B CA 1
ATOM 2713 C C . GLY B 1 64 ? -22.922 12.594 10.992 1 86.06 64 GLY B C 1
ATOM 2714 O O . GLY B 1 64 ? -21.891 13.242 11.227 1 86.06 64 GLY B O 1
ATOM 2715 N N . ALA B 1 65 ? -23.219 12.125 9.891 1 81.31 65 ALA B N 1
ATOM 2716 C CA . ALA B 1 65 ? -22.297 12.289 8.758 1 81.31 65 ALA B CA 1
ATOM 2717 C C . ALA B 1 65 ? -22.156 13.766 8.375 1 81.31 65 ALA B C 1
ATOM 2719 O O . ALA B 1 65 ? -21.062 14.234 8.07 1 81.31 65 ALA B O 1
ATOM 2720 N N . GLU B 1 66 ? -23.234 14.453 8.406 1 76.38 66 GLU B N 1
ATOM 2721 C CA . GLU B 1 66 ? -23.219 15.883 8.125 1 76.38 66 GLU B CA 1
ATOM 2722 C C . GLU B 1 66 ? -22.406 16.641 9.172 1 76.38 66 GLU B C 1
ATOM 2724 O O . GLU B 1 66 ? -21.609 17.516 8.828 1 76.38 66 GLU B O 1
ATOM 2729 N N . LEU B 1 67 ? -22.656 16.266 10.391 1 79.88 67 LEU B N 1
ATOM 2730 C CA . LEU B 1 67 ? -21.922 16.938 11.461 1 79.88 67 LEU B CA 1
ATOM 2731 C C . LEU B 1 67 ? -20.438 16.641 11.367 1 79.88 67 LEU B C 1
ATOM 2733 O O . LEU B 1 67 ? -19.609 17.516 11.656 1 79.88 67 LEU B O 1
ATOM 2737 N N . LEU B 1 68 ? -20.094 15.461 10.953 1 81.19 68 LEU B N 1
ATOM 2738 C CA . LEU B 1 68 ? -18.688 15.094 10.781 1 81.19 68 LEU B CA 1
ATOM 2739 C C . LEU B 1 68 ? -18.016 16.016 9.773 1 81.19 68 LEU B C 1
ATOM 2741 O O . LEU B 1 68 ? -16.875 16.453 10 1 81.19 68 LEU B O 1
ATOM 2745 N N . ALA B 1 69 ? -18.719 16.297 8.812 1 72.69 69 ALA B N 1
ATOM 2746 C CA . ALA B 1 69 ? -18.188 17.219 7.801 1 72.69 69 ALA B CA 1
ATOM 2747 C C . ALA B 1 69 ? -17.984 18.609 8.375 1 72.69 69 ALA B C 1
ATOM 2749 O O . ALA B 1 69 ? -16.969 19.25 8.117 1 72.69 69 ALA B O 1
ATOM 2750 N N . HIS B 1 70 ? -18.906 18.984 9.148 1 74.5 70 HIS B N 1
ATOM 2751 C CA . HIS B 1 70 ? -18.828 20.312 9.773 1 74.5 70 HIS B CA 1
ATOM 2752 C C . HIS B 1 70 ? -17.75 20.344 10.852 1 74.5 70 HIS B C 1
ATOM 2754 O O . HIS B 1 70 ? -17.062 21.359 11.023 1 74.5 70 HIS B O 1
ATOM 2760 N N . ALA B 1 71 ? -17.641 19.203 11.5 1 77 71 ALA B N 1
ATOM 2761 C CA . ALA B 1 71 ? -16.656 19.141 12.586 1 77 71 ALA B CA 1
ATOM 2762 C C . ALA B 1 71 ? -15.25 19.375 12.062 1 77 71 ALA B C 1
ATOM 2764 O O . ALA B 1 71 ? -14.469 20.094 12.688 1 77 71 ALA B O 1
ATOM 2765 N N . ALA B 1 72 ? -15.023 18.875 10.984 1 71.38 72 ALA B N 1
ATOM 2766 C CA . ALA B 1 72 ? -13.711 19.078 10.367 1 71.38 72 ALA B CA 1
ATOM 2767 C C . ALA B 1 72 ? -13.477 20.547 10.047 1 71.38 72 ALA B C 1
ATOM 2769 O O . ALA B 1 72 ? -12.391 21.078 10.289 1 71.38 72 ALA B O 1
ATOM 2770 N N . ARG B 1 73 ? -14.445 21.172 9.609 1 69.12 73 ARG B N 1
ATOM 2771 C CA . ARG B 1 73 ? -14.352 22.594 9.281 1 69.12 73 ARG B CA 1
ATOM 2772 C C . ARG B 1 73 ? -14.172 23.438 10.539 1 69.12 73 ARG B C 1
ATOM 2774 O O . ARG B 1 73 ? -13.398 24.406 10.547 1 69.12 73 ARG B O 1
ATOM 2781 N N . ILE B 1 74 ? -14.859 23.062 11.461 1 65.81 74 ILE B N 1
ATOM 2782 C CA . ILE B 1 74 ? -14.781 23.781 12.734 1 65.81 74 ILE B CA 1
ATOM 2783 C C . ILE B 1 74 ? -13.383 23.625 13.328 1 65.81 74 ILE B C 1
ATOM 2785 O O . ILE B 1 74 ? -12.773 24.609 13.773 1 65.81 74 ILE B O 1
ATOM 2789 N N . GLU B 1 75 ? -12.938 22.438 13.289 1 66.88 75 GLU B N 1
ATOM 2790 C CA . GLU B 1 75 ? -11.594 22.203 13.812 1 66.88 75 GLU B CA 1
ATOM 2791 C C . GLU B 1 75 ? -10.555 23 13.031 1 66.88 75 GLU B C 1
ATOM 2793 O O . GLU B 1 75 ? -9.594 23.516 13.617 1 66.88 75 GLU B O 1
ATOM 2798 N N . ASP B 1 76 ? -10.773 23.109 11.883 1 65.81 76 ASP B N 1
ATOM 2799 C CA . ASP B 1 76 ? -9.891 23.922 11.039 1 65.81 76 ASP B CA 1
ATOM 2800 C C . ASP B 1 76 ? -9.93 25.391 11.453 1 65.81 76 ASP B C 1
ATOM 2802 O O . ASP B 1 76 ? -8.883 26.031 11.578 1 65.81 76 ASP B O 1
ATOM 2806 N N . ALA B 1 77 ? -11.125 25.844 11.578 1 62.81 77 ALA B N 1
ATOM 2807 C CA . ALA B 1 77 ? -11.289 27.25 11.969 1 62.81 77 ALA B CA 1
ATOM 2808 C C . ALA B 1 77 ? -10.625 27.516 13.312 1 62.81 77 ALA B C 1
ATOM 2810 O O . ALA B 1 77 ? -9.984 28.562 13.5 1 62.81 77 ALA B O 1
ATOM 2811 N N . VAL B 1 78 ? -10.789 26.609 14.156 1 60.72 78 VAL B N 1
ATOM 2812 C CA . VAL B 1 78 ? -10.172 26.734 15.469 1 60.72 78 VAL B CA 1
ATOM 2813 C C . VAL B 1 78 ? -8.648 26.734 15.32 1 60.72 78 VAL B C 1
ATOM 2815 O O . VAL B 1 78 ? -7.957 27.562 15.914 1 60.72 78 VAL B O 1
ATOM 2818 N N . SER B 1 79 ? -8.234 25.812 14.562 1 62.06 79 SER B N 1
ATOM 2819 C CA . SER B 1 79 ? -6.801 25.703 14.336 1 62.06 79 SER B CA 1
ATOM 2820 C C . SER B 1 79 ? -6.238 27 13.734 1 62.06 79 SER B C 1
ATOM 2822 O O . SER B 1 79 ? -5.176 27.469 14.148 1 62.06 79 SER B O 1
ATOM 2824 N N . VAL B 1 80 ? -6.934 27.562 12.898 1 60.16 80 VAL B N 1
ATOM 2825 C CA . VAL B 1 80 ? -6.52 28.812 12.273 1 60.16 80 VAL B CA 1
ATOM 2826 C C . VAL B 1 80 ? -6.473 29.922 13.32 1 60.16 80 VAL B C 1
ATOM 2828 O O . VAL B 1 80 ? -5.543 30.734 13.336 1 60.16 80 VAL B O 1
ATOM 2831 N N . ALA B 1 81 ? -7.492 29.906 14.047 1 57.47 81 ALA B N 1
ATOM 2832 C CA . ALA B 1 81 ? -7.551 30.922 15.094 1 57.47 81 ALA B CA 1
ATOM 2833 C C . ALA B 1 81 ? -6.379 30.781 16.062 1 57.47 81 ALA B C 1
ATOM 2835 O O . ALA B 1 81 ? -5.723 31.766 16.406 1 57.47 81 ALA B O 1
ATOM 2836 N N . VAL B 1 82 ? -6.141 29.609 16.422 1 57.03 82 VAL B N 1
ATOM 2837 C CA . VAL B 1 82 ? -5.047 29.344 17.344 1 57.03 82 VAL B CA 1
ATOM 2838 C C . VAL B 1 82 ? -3.715 29.688 16.688 1 57.03 82 VAL B C 1
ATOM 2840 O O . VAL B 1 82 ? -2.842 30.297 17.297 1 57.03 82 VAL B O 1
ATOM 2843 N N . ASP B 1 83 ? -3.678 29.234 15.531 1 57 83 ASP B N 1
ATOM 2844 C CA . ASP B 1 83 ? -2.471 29.516 14.75 1 57 83 ASP B CA 1
ATOM 2845 C C . ASP B 1 83 ? -2.254 31.016 14.586 1 57 83 ASP B C 1
ATOM 2847 O O . ASP B 1 83 ? -1.119 31.5 14.648 1 57 83 ASP B O 1
ATOM 2851 N N . SER B 1 84 ? -3.336 31.578 14.234 1 55.03 84 SER B N 1
ATOM 2852 C CA . SER B 1 84 ? -3.225 33.031 14.078 1 55.03 84 SER B CA 1
ATOM 2853 C C . SER B 1 84 ? -2.738 33.688 15.359 1 55.03 84 SER B C 1
ATOM 2855 O O . SER B 1 84 ? -2.064 34.719 15.312 1 55.03 84 SER B O 1
ATOM 2857 N N . LEU B 1 85 ? -3.115 33 16.359 1 52.06 85 LEU B N 1
ATOM 2858 C CA . LEU B 1 85 ? -2.678 33.531 17.641 1 52.06 85 LEU B CA 1
ATOM 2859 C C . LEU B 1 85 ? -1.258 33.094 17.969 1 52.06 85 LEU B C 1
ATOM 2861 O O . LEU B 1 85 ? -0.558 33.75 18.75 1 52.06 85 LEU B O 1
ATOM 2865 N N . ALA B 1 86 ? -0.993 31.953 17.375 1 48.69 86 ALA B N 1
ATOM 2866 C CA . ALA B 1 86 ? 0.356 31.438 17.578 1 48.69 86 ALA B CA 1
ATOM 2867 C C . ALA B 1 86 ? 1.402 32.375 17 1 48.69 86 ALA B C 1
ATOM 2869 O O . ALA B 1 86 ? 2.564 32.375 17.406 1 48.69 86 ALA B O 1
ATOM 2870 N N . HIS B 1 87 ? 1.043 33.094 15.938 1 45.84 87 HIS B N 1
ATOM 2871 C CA . HIS B 1 87 ? 1.938 34.125 15.438 1 45.84 87 HIS B CA 1
ATOM 2872 C C . HIS B 1 87 ? 2.529 34.938 16.578 1 45.84 87 HIS B C 1
ATOM 2874 O O . HIS B 1 87 ? 3.621 35.5 16.453 1 45.84 87 HIS B O 1
ATOM 2880 N N . TYR B 1 88 ? 1.735 35.125 17.531 1 43.25 88 TYR B N 1
ATOM 2881 C CA . TYR B 1 88 ? 2.293 35.875 18.625 1 43.25 88 TYR B CA 1
ATOM 2882 C C . TYR B 1 88 ? 3.297 35.062 19.422 1 43.25 88 TYR B C 1
ATOM 2884 O O . TYR B 1 88 ? 4.004 35.594 20.281 1 43.25 88 TYR B O 1
ATOM 2892 N N . THR B 1 89 ? 3.348 33.75 19.141 1 42.59 89 THR B N 1
ATOM 2893 C CA . THR B 1 89 ? 4.43 32.969 19.734 1 42.59 89 THR B CA 1
ATOM 2894 C C . THR B 1 89 ? 5.48 32.625 18.672 1 42.59 89 THR B C 1
ATOM 2896 O O . THR B 1 89 ? 5.176 32.594 17.484 1 42.59 89 THR B O 1
ATOM 2899 N N . GLU B 1 90 ? 6.746 32.938 18.766 1 46.12 90 GLU B N 1
ATOM 2900 C CA . GLU B 1 90 ? 8 32.719 18.047 1 46.12 90 GLU B CA 1
ATOM 2901 C C . GLU B 1 90 ? 8.102 31.297 17.516 1 46.12 90 GLU B C 1
ATOM 2903 O O . GLU B 1 90 ? 8.133 30.344 18.281 1 46.12 90 GLU B O 1
ATOM 2908 N N . GLY B 1 91 ? 7.449 30.984 16.391 1 52.94 91 GLY B N 1
ATOM 2909 C CA . GLY B 1 91 ? 7.742 29.766 15.641 1 52.94 91 GLY B CA 1
ATOM 2910 C C . GLY B 1 91 ? 6.52 29.172 14.961 1 52.94 91 GLY B C 1
ATOM 2911 O O . GLY B 1 91 ? 5.387 29.516 15.305 1 52.94 91 GLY B O 1
ATOM 2912 N N . THR B 1 92 ? 6.59 29.047 13.594 1 55.09 92 THR B N 1
ATOM 2913 C CA . THR B 1 92 ? 5.539 28.344 12.875 1 55.09 92 THR B CA 1
ATOM 2914 C C . THR B 1 92 ? 5.188 27.031 13.57 1 55.09 92 THR B C 1
ATOM 2916 O O . THR B 1 92 ? 5.941 26.047 13.484 1 55.09 92 THR B O 1
ATOM 2919 N N . ALA B 1 93 ? 4.438 27.094 14.648 1 61.81 93 ALA B N 1
ATOM 2920 C CA . ALA B 1 93 ? 3.869 25.953 15.352 1 61.81 93 ALA B CA 1
ATOM 2921 C C . ALA B 1 93 ? 2.52 25.562 14.758 1 61.81 93 ALA B C 1
ATOM 2923 O O . ALA B 1 93 ? 1.822 26.391 14.18 1 61.81 93 ALA B O 1
ATOM 2924 N N . GLY B 1 94 ? 2.332 24.281 14.367 1 76.31 94 GLY B N 1
ATOM 2925 C CA . GLY B 1 94 ? 1.035 23.812 13.898 1 76.31 94 GLY B CA 1
ATOM 2926 C C . GLY B 1 94 ? 1.092 22.453 13.258 1 76.31 94 GLY B C 1
ATOM 2927 O O . GLY B 1 94 ? 2.176 21.906 13.031 1 76.31 94 GLY B O 1
ATOM 2928 N N . ARG B 1 95 ? -0.073 22 13.117 1 82.12 95 ARG B N 1
ATOM 2929 C CA . ARG B 1 95 ? -0.244 20.672 12.539 1 82.12 95 ARG B CA 1
ATOM 2930 C C . ARG B 1 95 ? -0.746 20.766 11.102 1 82.12 95 ARG B C 1
ATOM 2932 O O . ARG B 1 95 ? -1.622 21.578 10.789 1 82.12 95 ARG B O 1
ATOM 2939 N N . VAL B 1 96 ? -0.064 20.109 10.188 1 89.69 96 VAL B N 1
ATOM 2940 C CA . VAL B 1 96 ? -0.489 20.016 8.797 1 89.69 96 VAL B CA 1
ATOM 2941 C C . VAL B 1 96 ? -0.666 18.547 8.406 1 89.69 96 VAL B C 1
ATOM 2943 O O . VAL B 1 96 ? 0.252 17.734 8.57 1 89.69 96 VAL B O 1
ATOM 2946 N N . ARG B 1 97 ? -1.807 18.219 7.992 1 93.06 97 ARG B N 1
ATOM 2947 C CA . ARG B 1 97 ? -2.104 16.891 7.504 1 93.06 97 ARG B CA 1
ATOM 2948 C C . ARG B 1 97 ? -2.006 16.812 5.984 1 93.06 97 ARG B C 1
ATOM 2950 O O . ARG B 1 97 ? -2.775 17.469 5.281 1 93.06 97 ARG B O 1
ATOM 2957 N N . LEU B 1 98 ? -1.128 15.93 5.461 1 95.19 98 LEU B N 1
ATOM 2958 C CA . LEU B 1 98 ? -0.834 15.836 4.035 1 95.19 98 LEU B CA 1
ATOM 2959 C C . LEU B 1 98 ? -1.233 14.469 3.488 1 95.19 98 LEU B C 1
ATOM 2961 O O . LEU B 1 98 ? -0.888 13.438 4.07 1 95.19 98 LEU B O 1
ATOM 2965 N N . GLY B 1 99 ? -2.066 14.461 2.443 1 95.81 99 GLY B N 1
ATOM 2966 C CA . GLY B 1 99 ? -2.381 13.242 1.717 1 95.81 99 GLY B CA 1
ATOM 2967 C C . GLY B 1 99 ? -1.626 13.117 0.408 1 95.81 99 GLY B C 1
ATOM 2968 O O . GLY B 1 99 ? -1.537 14.078 -0.36 1 95.81 99 GLY B O 1
ATOM 2969 N N . THR B 1 100 ? -1.081 11.898 0.139 1 95.81 100 THR B N 1
ATOM 2970 C CA . THR B 1 100 ? -0.365 11.711 -1.117 1 95.81 100 THR B CA 1
ATOM 2971 C C . THR B 1 100 ? -0.332 10.234 -1.499 1 95.81 100 THR B C 1
ATOM 2973 O O . THR B 1 100 ? -0.633 9.367 -0.676 1 95.81 100 THR B O 1
ATOM 2976 N N . GLY B 1 101 ? -0.094 9.977 -2.756 1 94.19 101 GLY B N 1
ATOM 2977 C CA . GLY B 1 101 ? 0.14 8.602 -3.172 1 94.19 101 GLY B CA 1
ATOM 2978 C C . GLY B 1 101 ? 1.448 8.039 -2.652 1 94.19 101 GLY B C 1
ATOM 2979 O O . GLY B 1 101 ? 2.326 8.789 -2.221 1 94.19 101 GLY B O 1
ATOM 2980 N N . GLU B 1 102 ? 1.568 6.758 -2.766 1 92.25 102 GLU B N 1
ATOM 2981 C CA . GLU B 1 102 ? 2.74 6.086 -2.207 1 92.25 102 GLU B CA 1
ATOM 2982 C C . GLU B 1 102 ? 4.016 6.512 -2.93 1 92.25 102 GLU B C 1
ATOM 2984 O O . GLU B 1 102 ? 5.031 6.785 -2.293 1 92.25 102 GLU B O 1
ATOM 2989 N N . THR B 1 103 ? 3.965 6.504 -4.219 1 93.62 103 THR B N 1
ATOM 2990 C CA . THR B 1 103 ? 5.156 6.824 -4.996 1 93.62 103 THR B CA 1
ATOM 2991 C C . THR B 1 103 ? 5.711 8.195 -4.605 1 93.62 103 THR B C 1
ATOM 2993 O O . THR B 1 103 ? 6.906 8.336 -4.344 1 93.62 103 THR B O 1
ATOM 2996 N N . ALA B 1 104 ? 4.848 9.148 -4.574 1 93.62 104 ALA B N 1
ATOM 2997 C CA . ALA B 1 104 ? 5.281 10.492 -4.195 1 93.62 104 ALA B CA 1
ATOM 2998 C C . ALA B 1 104 ? 5.746 10.523 -2.74 1 93.62 104 ALA B C 1
ATOM 3000 O O . ALA B 1 104 ? 6.668 11.266 -2.395 1 93.62 104 ALA B O 1
ATOM 3001 N N . CYS B 1 105 ? 5.098 9.828 -1.918 1 93.75 105 CYS B N 1
ATOM 3002 C CA . CYS B 1 105 ? 5.461 9.758 -0.507 1 93.75 105 CYS B CA 1
ATOM 3003 C C . CYS B 1 105 ? 6.879 9.234 -0.333 1 93.75 105 CYS B C 1
ATOM 3005 O O . CYS B 1 105 ? 7.637 9.742 0.499 1 93.75 105 CYS B O 1
ATOM 3007 N N . VAL B 1 106 ? 7.215 8.305 -1.112 1 92.5 106 VAL B N 1
ATOM 3008 C CA . VAL B 1 106 ? 8.484 7.602 -0.941 1 92.5 106 VAL B CA 1
ATOM 3009 C C . VAL B 1 106 ? 9.602 8.391 -1.618 1 92.5 106 VAL B C 1
ATOM 3011 O O . VAL B 1 106 ? 10.719 8.477 -1.092 1 92.5 106 VAL B O 1
ATOM 3014 N N . TYR B 1 107 ? 9.312 9.062 -2.686 1 91.94 107 TYR B N 1
ATOM 3015 C CA . TYR B 1 107 ? 10.438 9.508 -3.5 1 91.94 107 TYR B CA 1
ATOM 3016 C C . TYR B 1 107 ? 10.43 11.023 -3.648 1 91.94 107 TYR B C 1
ATOM 3018 O O . TYR B 1 107 ? 11.445 11.625 -4.027 1 91.94 107 TYR B O 1
ATOM 3026 N N . LEU B 1 108 ? 9.383 11.617 -3.367 1 91.25 108 LEU B N 1
ATOM 3027 C CA . LEU B 1 108 ? 9.305 13.062 -3.568 1 91.25 108 LEU B CA 1
ATOM 3028 C C . LEU B 1 108 ? 9.258 13.797 -2.232 1 91.25 108 LEU B C 1
ATOM 3030 O O . LEU B 1 108 ? 9.906 14.836 -2.066 1 91.25 108 LEU B O 1
ATOM 3034 N N . LEU B 1 109 ? 8.609 13.281 -1.267 1 91.19 109 LEU B N 1
ATOM 3035 C CA . LEU B 1 109 ? 8.273 13.992 -0.036 1 91.19 109 LEU B CA 1
ATOM 3036 C C . LEU B 1 109 ? 9.484 14.086 0.885 1 91.19 109 LEU B C 1
ATOM 3038 O O . LEU B 1 109 ? 9.695 15.109 1.541 1 91.19 109 LEU B O 1
ATOM 3042 N N . PRO B 1 110 ? 10.328 13.07 0.942 1 87.38 110 PRO B N 1
ATOM 3043 C CA . PRO B 1 110 ? 11.367 13.047 1.974 1 87.38 110 PRO B CA 1
ATOM 3044 C C . PRO B 1 110 ? 12.312 14.242 1.883 1 87.38 110 PRO B C 1
ATOM 3046 O O . PRO B 1 110 ? 12.555 14.914 2.887 1 87.38 110 PRO B O 1
ATOM 3049 N N . PRO B 1 111 ? 12.812 14.57 0.747 1 84.62 111 PRO B N 1
ATOM 3050 C CA . PRO B 1 111 ? 13.672 15.758 0.696 1 84.62 111 PRO B CA 1
ATOM 3051 C C . PRO B 1 111 ? 12.938 17.031 1.104 1 84.62 111 PRO B C 1
ATOM 3053 O O . PRO B 1 111 ? 13.539 17.922 1.707 1 84.62 111 PRO B O 1
ATOM 3056 N N . VAL B 1 112 ? 11.727 17.109 0.764 1 87.62 112 VAL B N 1
ATOM 3057 C CA . VAL B 1 112 ? 10.906 18.266 1.113 1 87.62 112 VAL B CA 1
ATOM 3058 C C . VAL B 1 112 ? 10.734 18.328 2.629 1 87.62 112 VAL B C 1
ATOM 3060 O O . VAL B 1 112 ? 10.852 19.406 3.223 1 87.62 112 VAL B O 1
ATOM 3063 N N . LEU B 1 113 ? 10.508 17.266 3.211 1 86.31 113 LEU B N 1
ATOM 3064 C CA . LEU B 1 113 ? 10.273 17.188 4.648 1 86.31 113 LEU B CA 1
ATOM 3065 C C . LEU B 1 113 ? 11.539 17.547 5.422 1 86.31 113 LEU B C 1
ATOM 3067 O O . LEU B 1 113 ? 11.477 18.203 6.457 1 86.31 113 LEU B O 1
ATOM 3071 N N . ARG B 1 114 ? 12.625 17.062 4.969 1 83.12 114 ARG B N 1
ATOM 3072 C CA . ARG B 1 114 ? 13.898 17.375 5.609 1 83.12 114 ARG B CA 1
ATOM 3073 C C . ARG B 1 114 ? 14.133 18.891 5.633 1 83.12 114 ARG B C 1
ATOM 3075 O O . ARG B 1 114 ? 14.586 19.438 6.641 1 83.12 114 ARG B O 1
ATOM 3082 N N . GLY B 1 115 ? 13.836 19.5 4.562 1 83.62 115 GLY B N 1
ATOM 3083 C CA . GLY B 1 115 ? 13.961 20.938 4.5 1 83.62 115 GLY B CA 1
ATOM 3084 C C . GLY B 1 115 ? 13.023 21.672 5.453 1 83.62 115 GLY B C 1
ATOM 3085 O O . GLY B 1 115 ? 13.406 22.641 6.09 1 83.62 115 GLY B O 1
ATOM 3086 N N . LEU B 1 116 ? 11.898 21.172 5.582 1 85.75 116 LEU B N 1
ATOM 3087 C CA . LEU B 1 116 ? 10.891 21.781 6.434 1 85.75 116 LEU B CA 1
ATOM 3088 C C . LEU B 1 116 ? 11.25 21.625 7.91 1 85.75 116 LEU B C 1
ATOM 3090 O O . LEU B 1 116 ? 11.023 22.531 8.711 1 85.75 116 LEU B O 1
ATOM 3094 N N . ARG B 1 117 ? 11.695 20.516 8.219 1 81.25 117 ARG B N 1
ATOM 3095 C CA . ARG B 1 117 ? 12.062 20.25 9.609 1 81.25 117 ARG B CA 1
ATOM 3096 C C . ARG B 1 117 ? 13.156 21.203 10.078 1 81.25 117 ARG B C 1
ATOM 3098 O O . ARG B 1 117 ? 13.148 21.641 11.234 1 81.25 117 ARG B O 1
ATOM 3105 N N . GLY B 1 118 ? 14.109 21.406 9.281 1 78.75 118 GLY B N 1
ATOM 3106 C CA . GLY B 1 118 ? 15.172 22.344 9.617 1 78.75 118 GLY B CA 1
ATOM 3107 C C . GLY B 1 118 ? 14.672 23.75 9.828 1 78.75 118 GLY B C 1
ATOM 3108 O O . GLY B 1 118 ? 15.102 24.438 10.758 1 78.75 118 GLY B O 1
ATOM 3109 N N . ARG B 1 119 ? 13.734 24.109 9.062 1 82.81 119 ARG B N 1
ATOM 3110 C CA . ARG B 1 119 ? 13.242 25.484 9.062 1 82.81 119 ARG B CA 1
ATOM 3111 C C . ARG B 1 119 ? 12.141 25.672 10.109 1 82.81 119 ARG B C 1
ATOM 3113 O O . ARG B 1 119 ? 12.008 26.75 10.688 1 82.81 119 ARG B O 1
ATOM 3120 N N . PHE B 1 120 ? 11.422 24.625 10.305 1 82.81 120 PHE B N 1
ATOM 3121 C CA . PHE B 1 120 ? 10.281 24.688 11.211 1 82.81 120 PHE B CA 1
ATOM 3122 C C . PHE B 1 120 ? 10.266 23.484 12.148 1 82.81 120 PHE B C 1
ATOM 3124 O O . PHE B 1 120 ? 9.414 22.609 12.031 1 82.81 120 PHE B O 1
ATOM 3131 N N . PRO B 1 121 ? 11.008 23.531 13.164 1 78 121 PRO B N 1
ATOM 3132 C CA . PRO B 1 121 ? 11.156 22.375 14.047 1 78 121 PRO B CA 1
ATOM 3133 C C . PRO B 1 121 ? 9.875 22.047 14.812 1 78 121 PRO B C 1
ATOM 3135 O O . PRO B 1 121 ? 9.695 20.906 15.258 1 78 121 PRO B O 1
ATOM 3138 N N . ALA B 1 122 ? 8.984 23 14.953 1 77.5 122 ALA B N 1
ATOM 3139 C CA . ALA B 1 122 ? 7.77 22.781 15.742 1 77.5 122 ALA B CA 1
ATOM 3140 C C . ALA B 1 122 ? 6.613 22.328 14.859 1 77.5 122 ALA B C 1
ATOM 3142 O O . ALA B 1 122 ? 5.496 22.125 15.344 1 77.5 122 ALA B O 1
ATOM 3143 N N . LEU B 1 123 ? 6.902 22.188 13.625 1 81.94 123 LEU B N 1
ATOM 3144 C CA . LEU B 1 123 ? 5.875 21.75 12.695 1 81.94 123 LEU B CA 1
ATOM 3145 C C . LEU B 1 123 ? 5.523 20.281 12.922 1 81.94 123 LEU B C 1
ATOM 3147 O O . LEU B 1 123 ? 6.41 19.438 12.992 1 81.94 123 LEU B O 1
ATOM 3151 N N . ASP B 1 124 ? 4.258 20.094 13.117 1 83.25 124 ASP B N 1
ATOM 3152 C CA . ASP B 1 124 ? 3.727 18.734 13.219 1 83.25 124 ASP B CA 1
ATOM 3153 C C . ASP B 1 124 ? 3.119 18.281 11.891 1 83.25 124 ASP B C 1
ATOM 3155 O O . ASP B 1 124 ? 1.98 18.625 11.57 1 83.25 124 ASP B O 1
ATOM 3159 N N . LEU B 1 125 ? 3.818 17.484 11.172 1 86.88 125 LEU B N 1
ATOM 3160 C CA . LEU B 1 125 ? 3.369 17.031 9.859 1 86.88 125 LEU B CA 1
ATOM 3161 C C . LEU B 1 125 ? 2.873 15.586 9.93 1 86.88 125 LEU B C 1
ATOM 3163 O O . LEU B 1 125 ? 3.594 14.695 10.383 1 86.88 125 LEU B O 1
ATOM 3167 N N . ILE B 1 126 ? 1.648 15.406 9.5 1 87.12 126 ILE B N 1
ATOM 3168 C CA . ILE B 1 126 ? 1.045 14.078 9.422 1 87.12 126 ILE B CA 1
ATOM 3169 C C . ILE B 1 126 ? 0.788 13.711 7.961 1 87.12 126 ILE B C 1
ATOM 3171 O O . ILE B 1 126 ? 0.165 14.477 7.223 1 87.12 126 ILE B O 1
ATOM 3175 N N . VAL B 1 127 ? 1.252 12.508 7.605 1 91.94 127 VAL B N 1
ATOM 3176 C CA . VAL B 1 127 ? 1.115 12.094 6.211 1 91.94 127 VAL B CA 1
ATOM 3177 C C . VAL B 1 127 ? 0.144 10.922 6.113 1 91.94 127 VAL B C 1
ATOM 3179 O O . VAL B 1 127 ? 0.19 10 6.93 1 91.94 127 VAL B O 1
ATOM 3182 N N . HIS B 1 128 ? -0.711 11.008 5.152 1 89.69 128 HIS B N 1
ATOM 3183 C CA . HIS B 1 128 ? -1.627 9.938 4.773 1 89.69 128 HIS B CA 1
ATOM 3184 C C . HIS B 1 128 ? -1.372 9.477 3.342 1 89.69 128 HIS B C 1
ATOM 3186 O O . HIS B 1 128 ? -1.198 10.297 2.441 1 89.69 128 HIS B O 1
ATOM 3192 N N . THR B 1 129 ? -1.335 8.164 3.227 1 90.25 129 THR B N 1
ATOM 3193 C CA . THR B 1 129 ? -1.178 7.648 1.871 1 90.25 129 THR B CA 1
ATOM 3194 C C . THR B 1 129 ? -2.492 7.066 1.357 1 90.25 129 THR B C 1
ATOM 3196 O O . THR B 1 129 ? -3.291 6.539 2.135 1 90.25 129 THR B O 1
ATOM 3199 N N . GLY B 1 130 ? -2.682 7.152 0.051 1 89.31 130 GLY B N 1
ATOM 3200 C CA . GLY B 1 130 ? -3.873 6.633 -0.6 1 89.31 130 GLY B CA 1
ATOM 3201 C C . GLY B 1 130 ? -3.969 7.016 -2.064 1 89.31 130 GLY B C 1
ATOM 3202 O O . GLY B 1 130 ? -3.074 7.676 -2.6 1 89.31 130 GLY B O 1
ATOM 3203 N N . ASN B 1 131 ? -5.027 6.543 -2.666 1 90.12 131 ASN B N 1
ATOM 3204 C CA . ASN B 1 131 ? -5.254 6.945 -4.051 1 90.12 131 ASN B CA 1
ATOM 3205 C C . ASN B 1 131 ? -5.93 8.312 -4.133 1 90.12 131 ASN B C 1
ATOM 3207 O O . ASN B 1 131 ? -6.434 8.82 -3.131 1 90.12 131 ASN B O 1
ATOM 3211 N N . THR B 1 132 ? -5.91 8.812 -5.234 1 92.31 132 THR B N 1
ATOM 3212 C CA . THR B 1 132 ? -6.371 10.18 -5.441 1 92.31 132 THR B CA 1
ATOM 3213 C C . THR B 1 132 ? -7.832 10.328 -5.031 1 92.31 132 THR B C 1
ATOM 3215 O O . THR B 1 132 ? -8.188 11.258 -4.297 1 92.31 132 THR B O 1
ATOM 3218 N N . ASP B 1 133 ? -8.68 9.414 -5.414 1 90.5 133 ASP B N 1
ATOM 3219 C CA . ASP B 1 133 ? -10.109 9.523 -5.133 1 90.5 133 ASP B CA 1
ATOM 3220 C C . ASP B 1 133 ? -10.375 9.523 -3.629 1 90.5 133 ASP B C 1
ATOM 3222 O O . ASP B 1 133 ? -11.156 10.336 -3.129 1 90.5 133 ASP B O 1
ATOM 3226 N N . ALA B 1 134 ? -9.766 8.68 -3.014 1 89.75 134 ALA B N 1
ATOM 3227 C CA . ALA B 1 134 ? -9.922 8.586 -1.565 1 89.75 134 ALA B CA 1
ATOM 3228 C C . ALA B 1 134 ? -9.414 9.852 -0.876 1 89.75 134 ALA B C 1
ATOM 3230 O O . ALA B 1 134 ? -10.047 10.344 0.06 1 89.75 134 ALA B O 1
ATOM 3231 N N . LEU B 1 135 ? -8.344 10.336 -1.313 1 94 135 LEU B N 1
ATOM 3232 C CA . LEU B 1 135 ? -7.73 11.5 -0.674 1 94 135 LEU B CA 1
ATOM 3233 C C . LEU B 1 135 ? -8.523 12.766 -0.977 1 94 135 LEU B C 1
ATOM 3235 O O . LEU B 1 135 ? -8.594 13.672 -0.143 1 94 135 LEU B O 1
ATOM 3239 N N . LEU B 1 136 ? -9.133 12.773 -2.119 1 93.75 136 LEU B N 1
ATOM 3240 C CA . LEU B 1 136 ? -10.008 13.906 -2.432 1 93.75 136 LEU B CA 1
ATOM 3241 C C . LEU B 1 136 ? -11.219 13.93 -1.507 1 93.75 136 LEU B C 1
ATOM 3243 O O . LEU B 1 136 ? -11.688 15 -1.12 1 93.75 136 LEU B O 1
ATOM 3247 N N . HIS B 1 137 ? -11.688 12.758 -1.241 1 90.12 137 HIS B N 1
ATOM 3248 C CA . HIS B 1 137 ? -12.781 12.672 -0.281 1 90.12 137 HIS B CA 1
ATOM 3249 C C . HIS B 1 137 ? -12.367 13.203 1.085 1 90.12 137 HIS B C 1
ATOM 3251 O O . HIS B 1 137 ? -13.109 13.961 1.716 1 90.12 137 HIS B O 1
ATOM 3257 N N . LEU B 1 138 ? -11.203 12.883 1.512 1 89.81 138 LEU B N 1
ATOM 3258 C CA . LEU B 1 138 ? -10.688 13.359 2.789 1 89.81 138 LEU B CA 1
ATOM 3259 C C . LEU B 1 138 ? -10.484 14.875 2.764 1 89.81 138 LEU B C 1
ATOM 3261 O O . LEU B 1 138 ? -10.75 15.555 3.756 1 89.81 138 LEU B O 1
ATOM 3265 N N . LEU B 1 139 ? -10.023 15.367 1.693 1 92.38 139 LEU B N 1
ATOM 3266 C CA . LEU B 1 139 ? -9.859 16.812 1.528 1 92.38 139 LEU B CA 1
ATOM 3267 C C . LEU B 1 139 ? -11.203 17.516 1.614 1 92.38 139 LEU B C 1
ATOM 3269 O O . LEU B 1 139 ? -11.336 18.531 2.307 1 92.38 139 LEU B O 1
ATOM 3273 N N . ALA B 1 140 ? -12.125 16.906 0.921 1 86.81 140 ALA B N 1
ATOM 3274 C CA . ALA B 1 140 ? -13.453 17.5 0.897 1 86.81 140 ALA B CA 1
ATOM 3275 C C . ALA B 1 140 ? -14.055 17.578 2.301 1 86.81 140 ALA B C 1
ATOM 3277 O O . ALA B 1 140 ? -14.766 18.516 2.631 1 86.81 140 ALA B O 1
ATOM 3278 N N . GLU B 1 141 ? -13.727 16.625 3.062 1 80.31 141 GLU B N 1
ATOM 3279 C CA . GLU B 1 141 ? -14.25 16.516 4.422 1 80.31 141 GLU B CA 1
ATOM 3280 C C . GLU B 1 141 ? -13.328 17.219 5.422 1 80.31 141 GLU B C 1
ATOM 3282 O O . GLU B 1 141 ? -13.555 17.141 6.633 1 80.31 141 GLU B O 1
ATOM 3287 N N . ASN B 1 142 ? -12.297 17.766 4.941 1 82.44 142 ASN B N 1
ATOM 3288 C CA . ASN B 1 142 ? -11.32 18.484 5.754 1 82.44 142 ASN B CA 1
ATOM 3289 C C . ASN B 1 142 ? -10.648 17.562 6.766 1 82.44 142 ASN B C 1
ATOM 3291 O O . ASN B 1 142 ? -10.297 17.984 7.867 1 82.44 142 ASN B O 1
ATOM 3295 N N . ARG B 1 143 ? -10.602 16.359 6.371 1 84.44 143 ARG B N 1
ATOM 3296 C CA . ARG B 1 143 ? -9.906 15.391 7.215 1 84.44 143 ARG B CA 1
ATOM 3297 C C . ARG B 1 143 ? -8.406 15.422 6.949 1 84.44 143 ARG B C 1
ATOM 3299 O O . ARG B 1 143 ? -7.617 14.914 7.754 1 84.44 143 ARG B O 1
ATOM 3306 N N . ILE B 1 144 ? -8.047 15.977 5.852 1 91.81 144 ILE B N 1
ATOM 3307 C CA . ILE B 1 144 ? -6.668 16.359 5.566 1 91.81 144 ILE B CA 1
ATOM 3308 C C . ILE B 1 144 ? -6.637 17.797 5.031 1 91.81 144 ILE B C 1
ATOM 3310 O O . ILE B 1 144 ? -7.66 18.328 4.59 1 91.81 144 ILE B O 1
ATOM 3314 N N . ASP B 1 145 ? -5.453 18.406 5.148 1 91.94 145 ASP B N 1
ATOM 3315 C CA . ASP B 1 145 ? -5.34 19.828 4.859 1 91.94 145 ASP B CA 1
ATOM 3316 C C . ASP B 1 145 ? -4.863 20.062 3.43 1 91.94 145 ASP B C 1
ATOM 3318 O O . ASP B 1 145 ? -5.191 21.078 2.818 1 91.94 145 ASP B O 1
ATOM 3322 N N . LEU B 1 146 ? -4.078 19.172 2.986 1 95.62 146 LEU B N 1
ATOM 3323 C CA . LEU B 1 146 ? -3.432 19.328 1.689 1 95.62 146 LEU B CA 1
ATOM 3324 C C . LEU B 1 146 ? -3.217 17.969 1.022 1 95.62 146 LEU B C 1
ATOM 3326 O O . LEU B 1 146 ? -2.969 16.984 1.701 1 95.62 146 LEU B O 1
ATOM 3330 N N . GLY B 1 147 ? -3.387 18.047 -0.325 1 96.88 147 GLY B N 1
ATOM 3331 C CA . GLY B 1 147 ? -3.068 16.875 -1.116 1 96.88 147 GLY B CA 1
ATOM 3332 C C . GLY B 1 147 ? -1.907 17.094 -2.066 1 96.88 147 GLY B C 1
ATOM 3333 O O . GLY B 1 147 ? -1.762 18.172 -2.645 1 96.88 147 GLY B O 1
ATOM 3334 N N . LEU B 1 148 ? -1.022 16.188 -2.152 1 96.75 148 LEU B N 1
ATOM 3335 C CA . LEU B 1 148 ? -0.07 16.031 -3.246 1 96.75 148 LEU B CA 1
ATOM 3336 C C . LEU B 1 148 ? -0.48 14.891 -4.164 1 96.75 148 LEU B C 1
ATOM 3338 O O . LEU B 1 148 ? -0.06 13.75 -3.961 1 96.75 148 LEU B O 1
ATOM 3342 N N . LEU B 1 149 ? -1.19 15.227 -5.211 1 97.06 149 LEU B N 1
ATOM 3343 C CA . LEU B 1 149 ? -1.973 14.211 -5.906 1 97.06 149 LEU B CA 1
ATOM 3344 C C . LEU B 1 149 ? -1.653 14.195 -7.395 1 97.06 149 LEU B C 1
ATOM 3346 O O . LEU B 1 149 ? -1.235 15.219 -7.953 1 97.06 149 LEU B O 1
ATOM 3350 N N . THR B 1 150 ? -1.874 13.07 -7.93 1 96.44 150 THR B N 1
ATOM 3351 C CA . THR B 1 150 ? -1.725 12.898 -9.375 1 96.44 150 THR B CA 1
ATOM 3352 C C . THR B 1 150 ? -2.943 13.445 -10.109 1 96.44 150 THR B C 1
ATOM 3354 O O . THR B 1 150 ? -4.082 13.125 -9.766 1 96.44 150 THR B O 1
ATOM 3357 N N . MET B 1 151 ? -2.664 14.219 -11.094 1 95.25 151 MET B N 1
ATOM 3358 C CA . MET B 1 151 ? -3.721 14.758 -11.938 1 95.25 151 MET B CA 1
ATOM 3359 C C . MET B 1 151 ? -4.277 13.688 -12.875 1 95.25 151 MET B C 1
ATOM 3361 O O . MET B 1 151 ? -3.594 12.703 -13.172 1 95.25 151 MET B O 1
ATOM 3365 N N . PRO B 1 152 ? -5.508 13.844 -13.297 1 94.19 152 PRO B N 1
ATOM 3366 C CA . PRO B 1 152 ? -6.395 15.008 -13.172 1 94.19 152 PRO B CA 1
ATOM 3367 C C . PRO B 1 152 ? -7.148 15.031 -11.844 1 94.19 152 PRO B C 1
ATOM 3369 O O . PRO B 1 152 ? -7.367 13.984 -11.234 1 94.19 152 PRO B O 1
ATOM 3372 N N . ILE B 1 153 ? -7.512 16.172 -11.43 1 93.62 153 ILE B N 1
ATOM 3373 C CA . ILE B 1 153 ? -8.305 16.438 -10.234 1 93.62 153 ILE B CA 1
ATOM 3374 C C . ILE B 1 153 ? -9.641 17.062 -10.625 1 93.62 153 ILE B C 1
ATOM 3376 O O . ILE B 1 153 ? -9.672 18.141 -11.227 1 93.62 153 ILE B O 1
ATOM 3380 N N . PRO B 1 154 ? -10.703 16.266 -10.219 1 83.88 154 PRO B N 1
ATOM 3381 C CA . PRO B 1 154 ? -12.008 16.797 -10.609 1 83.88 154 PRO B CA 1
ATOM 3382 C C . PRO B 1 154 ? -12.484 17.922 -9.688 1 83.88 154 PRO B C 1
ATOM 3384 O O . PRO B 1 154 ? -12.055 18 -8.531 1 83.88 154 PRO B O 1
ATOM 3387 N N . GLY B 1 155 ? -13.391 18.75 -10.234 1 74.94 155 GLY B N 1
ATOM 3388 C CA . GLY B 1 155 ? -14.234 19.609 -9.43 1 74.94 155 GLY B CA 1
ATOM 3389 C C . GLY B 1 155 ? -13.648 21 -9.227 1 74.94 155 GLY B C 1
ATOM 3390 O O . GLY B 1 155 ? -12.43 21.172 -9.266 1 74.94 155 GLY B O 1
ATOM 3391 N N . ARG B 1 156 ? -14.461 21.812 -9.008 1 80.44 156 ARG B N 1
ATOM 3392 C CA . ARG B 1 156 ? -14.148 23.234 -8.844 1 80.44 156 ARG B CA 1
ATOM 3393 C C . ARG B 1 156 ? -13.93 23.578 -7.379 1 80.44 156 ARG B C 1
ATOM 3395 O O . ARG B 1 156 ? -13.547 24.703 -7.051 1 80.44 156 ARG B O 1
ATOM 3402 N N . ALA B 1 157 ? -14.062 22.594 -6.516 1 89.19 157 ALA B N 1
ATOM 3403 C CA . ALA B 1 157 ? -13.992 22.875 -5.086 1 89.19 157 ALA B CA 1
ATOM 3404 C C . ALA B 1 157 ? -12.547 22.953 -4.613 1 89.19 157 ALA B C 1
ATOM 3406 O O . ALA B 1 157 ? -12.273 23.375 -3.484 1 89.19 157 ALA B O 1
ATOM 3407 N N . PHE B 1 158 ? -11.68 22.656 -5.492 1 94.62 158 PHE B N 1
ATOM 3408 C CA . PHE B 1 158 ? -10.281 22.547 -5.082 1 94.62 158 PHE B CA 1
ATOM 3409 C C . PHE B 1 158 ? -9.422 23.547 -5.836 1 94.62 158 PHE B C 1
ATOM 3411 O O . PHE B 1 158 ? -9.703 23.875 -6.988 1 94.62 158 PHE B O 1
ATOM 3418 N N . GLU B 1 159 ? -8.492 24.141 -5.105 1 94.75 159 GLU B N 1
ATOM 3419 C CA . GLU B 1 159 ? -7.367 24.828 -5.734 1 94.75 159 GLU B CA 1
ATOM 3420 C C . GLU B 1 159 ? -6.27 23.844 -6.121 1 94.75 159 GLU B C 1
ATOM 3422 O O . GLU B 1 159 ? -5.754 23.109 -5.27 1 94.75 159 GLU B O 1
ATOM 3427 N N . VAL B 1 160 ? -5.984 23.797 -7.352 1 96 160 VAL B N 1
ATOM 3428 C CA . VAL B 1 160 ? -5.047 22.812 -7.887 1 96 160 VAL B CA 1
ATOM 3429 C C . VAL B 1 160 ? -3.826 23.531 -8.461 1 96 160 VAL B C 1
ATOM 3431 O O . VAL B 1 160 ? -3.953 24.344 -9.375 1 96 160 VAL B O 1
ATOM 3434 N N . THR B 1 161 ? -2.598 23.219 -7.973 1 95.5 161 THR B N 1
ATOM 3435 C CA . THR B 1 161 ? -1.351 23.797 -8.453 1 95.5 161 THR B CA 1
ATOM 3436 C C . THR B 1 161 ? -0.376 22.719 -8.898 1 95.5 161 THR B C 1
ATOM 3438 O O . THR B 1 161 ? 0.228 22.031 -8.062 1 95.5 161 THR B O 1
ATOM 3441 N N . PRO B 1 162 ? -0.177 22.594 -10.234 1 95.69 162 PRO B N 1
ATOM 3442 C CA . PRO B 1 162 ? 0.821 21.625 -10.695 1 95.69 162 PRO B CA 1
ATOM 3443 C C . PRO B 1 162 ? 2.227 21.938 -10.188 1 95.69 162 PRO B C 1
ATOM 3445 O O . PRO B 1 162 ? 2.648 23.109 -10.219 1 95.69 162 PRO B O 1
ATOM 3448 N N . VAL B 1 163 ? 2.93 20.891 -9.734 1 95.06 163 VAL B N 1
ATOM 3449 C CA . VAL B 1 163 ? 4.23 21.188 -9.148 1 95.06 163 VAL B CA 1
ATOM 3450 C C . VAL B 1 163 ? 5.297 20.281 -9.758 1 95.06 163 VAL B C 1
ATOM 3452 O O . VAL B 1 163 ? 6.492 20.562 -9.648 1 95.06 163 VAL B O 1
ATOM 3455 N N . ARG B 1 164 ? 4.938 19.141 -10.328 1 94.31 164 ARG B N 1
ATOM 3456 C CA . ARG B 1 164 ? 5.938 18.219 -10.844 1 94.31 164 ARG B CA 1
ATOM 3457 C C . ARG B 1 164 ? 5.406 17.453 -12.055 1 94.31 164 ARG B C 1
ATOM 3459 O O . ARG B 1 164 ? 4.277 16.969 -12.031 1 94.31 164 ARG B O 1
ATOM 3466 N N . GLN B 1 165 ? 6.16 17.516 -13.086 1 95.44 165 GLN B N 1
ATOM 3467 C CA . GLN B 1 165 ? 5.965 16.578 -14.188 1 95.44 165 GLN B CA 1
ATOM 3468 C C . GLN B 1 165 ? 6.852 15.344 -14.031 1 95.44 165 GLN B C 1
ATOM 3470 O O . GLN B 1 165 ? 8.023 15.461 -13.672 1 95.44 165 GLN B O 1
ATOM 3475 N N . ASP B 1 166 ? 6.234 14.227 -14.273 1 95.62 166 ASP B N 1
ATOM 3476 C CA . ASP B 1 166 ? 6.93 12.961 -14.047 1 95.62 166 ASP B CA 1
ATOM 3477 C C . ASP B 1 166 ? 6.727 12 -15.211 1 95.62 166 ASP B C 1
ATOM 3479 O O . ASP B 1 166 ? 5.594 11.641 -15.539 1 95.62 166 ASP B O 1
ATOM 3483 N N . GLU B 1 167 ? 7.816 11.602 -15.797 1 97.06 167 GLU B N 1
ATOM 3484 C CA . GLU B 1 167 ? 7.77 10.711 -16.953 1 97.06 167 GLU B CA 1
ATOM 3485 C C . GLU B 1 167 ? 7.531 9.266 -16.516 1 97.06 167 GLU B C 1
ATOM 3487 O O . GLU B 1 167 ? 8.047 8.828 -15.492 1 97.06 167 GLU B O 1
ATOM 3492 N N . PHE B 1 168 ? 6.676 8.625 -17.406 1 97.88 168 PHE B N 1
ATOM 3493 C CA . PHE B 1 168 ? 6.602 7.176 -17.25 1 97.88 168 PHE B CA 1
ATOM 3494 C C . PHE B 1 168 ? 7.684 6.492 -18.078 1 97.88 168 PHE B C 1
ATOM 3496 O O . PHE B 1 168 ? 7.973 6.91 -19.203 1 97.88 168 PHE B O 1
ATOM 3503 N N . VAL B 1 169 ? 8.188 5.418 -17.562 1 96.38 169 VAL B N 1
ATOM 3504 C CA . VAL B 1 169 ? 9.234 4.672 -18.266 1 96.38 169 VAL B CA 1
ATOM 3505 C C . VAL B 1 169 ? 8.938 3.176 -18.172 1 96.38 169 VAL B C 1
ATOM 3507 O O . VAL B 1 169 ? 8.266 2.717 -17.25 1 96.38 169 VAL B O 1
ATOM 3510 N N . LEU B 1 170 ? 9.383 2.518 -19.125 1 96.12 170 LEU B N 1
ATOM 3511 C CA . LEU B 1 170 ? 9.414 1.06 -19.062 1 96.12 170 LEU B CA 1
ATOM 3512 C C . LEU B 1 170 ? 10.555 0.581 -18.156 1 96.12 170 LEU B C 1
ATOM 3514 O O . LEU B 1 170 ? 11.703 0.99 -18.344 1 96.12 170 LEU B O 1
ATOM 3518 N N . VAL B 1 171 ? 10.234 -0.258 -17.234 1 95.81 171 VAL B N 1
ATOM 3519 C CA . VAL B 1 171 ? 11.227 -0.779 -16.297 1 95.81 171 VAL B CA 1
ATOM 3520 C C . VAL B 1 171 ? 11.391 -2.281 -16.516 1 95.81 171 VAL B C 1
ATOM 3522 O O . VAL B 1 171 ? 10.406 -3.012 -16.656 1 95.81 171 VAL B O 1
ATOM 3525 N N . ALA B 1 172 ? 12.594 -2.711 -16.594 1 93.44 172 ALA B N 1
ATOM 3526 C CA . ALA B 1 172 ? 12.945 -4.117 -16.766 1 93.44 172 ALA B CA 1
ATOM 3527 C C . ALA B 1 172 ? 14.125 -4.5 -15.875 1 93.44 172 ALA B C 1
ATOM 3529 O O . ALA B 1 172 ? 14.859 -3.627 -15.398 1 93.44 172 ALA B O 1
ATOM 3530 N N . ALA B 1 173 ? 14.203 -5.77 -15.633 1 91.06 173 ALA B N 1
ATOM 3531 C CA . ALA B 1 173 ? 15.422 -6.238 -14.969 1 91.06 173 ALA B CA 1
ATOM 3532 C C . ALA B 1 173 ? 16.656 -5.945 -15.812 1 91.06 173 ALA B C 1
ATOM 3534 O O . ALA B 1 173 ? 16.594 -5.977 -17.047 1 91.06 173 ALA B O 1
ATOM 3535 N N . ALA B 1 174 ? 17.75 -5.691 -15.148 1 87.06 174 ALA B N 1
ATOM 3536 C CA . ALA B 1 174 ? 18.984 -5.355 -15.859 1 87.06 174 ALA B CA 1
ATOM 3537 C C . ALA B 1 174 ? 19.422 -6.496 -16.766 1 87.06 174 ALA B C 1
ATOM 3539 O O . ALA B 1 174 ? 19.984 -6.258 -17.844 1 87.06 174 ALA B O 1
ATOM 3540 N N . ASP B 1 175 ? 19.156 -7.672 -16.359 1 80.38 175 ASP B N 1
ATOM 3541 C CA . ASP B 1 175 ? 19.609 -8.828 -17.125 1 80.38 175 ASP B CA 1
ATOM 3542 C C . ASP B 1 175 ? 18.484 -9.352 -18.031 1 80.38 175 ASP B C 1
ATOM 3544 O O . ASP B 1 175 ? 18.609 -10.43 -18.609 1 80.38 175 ASP B O 1
ATOM 3548 N N . ALA B 1 176 ? 17.422 -8.594 -17.938 1 76.06 176 ALA B N 1
ATOM 3549 C CA . ALA B 1 176 ? 16.297 -9.023 -18.766 1 76.06 176 ALA B CA 1
ATOM 3550 C C . ALA B 1 176 ? 16.688 -9.031 -20.25 1 76.06 176 ALA B C 1
ATOM 3552 O O . ALA B 1 176 ? 17.5 -8.219 -20.672 1 76.06 176 ALA B O 1
ATOM 3553 N N . ALA B 1 177 ? 16.312 -10.164 -20.875 1 64.19 177 ALA B N 1
ATOM 3554 C CA . ALA B 1 177 ? 16.594 -10.25 -22.312 1 64.19 177 ALA B CA 1
ATOM 3555 C C . ALA B 1 177 ? 16.172 -8.977 -23.031 1 64.19 177 ALA B C 1
ATOM 3557 O O . ALA B 1 177 ? 15.547 -8.094 -22.438 1 64.19 177 ALA B O 1
ATOM 3558 N N . ALA B 1 178 ? 16.125 -8.883 -24.422 1 60.69 178 ALA B N 1
ATOM 3559 C CA . ALA B 1 178 ? 16.031 -7.816 -25.422 1 60.69 178 ALA B CA 1
ATOM 3560 C C . ALA B 1 178 ? 14.773 -6.984 -25.203 1 60.69 178 ALA B C 1
ATOM 3562 O O . ALA B 1 178 ? 13.648 -7.492 -25.328 1 60.69 178 ALA B O 1
ATOM 3563 N N . PRO B 1 179 ? 14.938 -5.875 -24.312 1 61.5 179 PRO B N 1
ATOM 3564 C CA . PRO B 1 179 ? 13.758 -5.012 -24.391 1 61.5 179 PRO B CA 1
ATOM 3565 C C . PRO B 1 179 ? 13.297 -4.773 -25.828 1 61.5 179 PRO B C 1
ATOM 3567 O O . PRO B 1 179 ? 14.102 -4.863 -26.75 1 61.5 179 PRO B O 1
ATOM 3570 N N . PRO B 1 180 ? 11.992 -4.801 -25.984 1 66.06 180 PRO B N 1
ATOM 3571 C CA . PRO B 1 180 ? 11.562 -4.469 -27.344 1 66.06 180 PRO B CA 1
ATOM 3572 C C . PRO B 1 180 ? 12.289 -3.25 -27.906 1 66.06 180 PRO B C 1
ATOM 3574 O O . PRO B 1 180 ? 12.695 -2.359 -27.156 1 66.06 180 PRO B O 1
ATOM 3577 N N . ALA B 1 181 ? 12.742 -3.314 -29.094 1 68.75 181 ALA B N 1
ATOM 3578 C CA . ALA B 1 181 ? 13.422 -2.23 -29.797 1 68.75 181 ALA B CA 1
ATOM 3579 C C . ALA B 1 181 ? 12.656 -0.919 -29.656 1 68.75 181 ALA B C 1
ATOM 3581 O O . ALA B 1 181 ? 13.258 0.149 -29.516 1 68.75 181 ALA B O 1
ATOM 3582 N N . ARG B 1 182 ? 11.242 -1.139 -29.688 1 84.62 182 ARG B N 1
ATOM 3583 C CA . ARG B 1 182 ? 10.398 0.039 -29.5 1 84.62 182 ARG B CA 1
ATOM 3584 C C . ARG B 1 182 ? 9.445 -0.15 -28.328 1 84.62 182 ARG B C 1
ATOM 3586 O O . ARG B 1 182 ? 8.812 -1.2 -28.188 1 84.62 182 ARG B O 1
ATOM 3593 N N . THR B 1 183 ? 9.391 0.833 -27.469 1 93.44 183 THR B N 1
ATOM 3594 C CA . THR B 1 183 ? 8.562 0.767 -26.266 1 93.44 183 THR B CA 1
ATOM 3595 C C . THR B 1 183 ? 7.172 1.344 -26.547 1 93.44 183 THR B C 1
ATOM 3597 O O . THR B 1 183 ? 6.734 2.27 -25.859 1 93.44 183 THR B O 1
ATOM 3600 N N . THR B 1 184 ? 6.57 0.78 -27.547 1 95 184 THR B N 1
ATOM 3601 C CA . THR B 1 184 ? 5.219 1.194 -27.906 1 95 184 THR B CA 1
ATOM 3602 C C . THR B 1 184 ? 4.18 0.314 -27.219 1 95 184 THR B C 1
ATOM 3604 O O . THR B 1 184 ? 4.508 -0.77 -26.719 1 95 184 THR B O 1
ATOM 3607 N N . ALA B 1 185 ? 2.982 0.829 -27.188 1 94.88 185 ALA B N 1
ATOM 3608 C CA . ALA B 1 185 ? 1.879 0.068 -26.594 1 94.88 185 ALA B CA 1
ATOM 3609 C C . ALA B 1 185 ? 1.726 -1.286 -27.281 1 94.88 185 ALA B C 1
ATOM 3611 O O . ALA B 1 185 ? 1.499 -2.303 -26.625 1 94.88 185 ALA B O 1
ATOM 3612 N N . ALA B 1 186 ? 1.806 -1.302 -28.547 1 92.5 186 ALA B N 1
ATOM 3613 C CA . ALA B 1 186 ? 1.673 -2.529 -29.328 1 92.5 186 ALA B CA 1
ATOM 3614 C C . ALA B 1 186 ? 2.746 -3.543 -28.938 1 92.5 186 ALA B C 1
ATOM 3616 O O . ALA B 1 186 ? 2.457 -4.73 -28.781 1 92.5 186 ALA B O 1
ATOM 3617 N N . ALA B 1 187 ? 3.938 -3.027 -28.875 1 91.69 187 ALA B N 1
ATOM 3618 C CA . ALA B 1 187 ? 5.062 -3.898 -28.531 1 91.69 187 ALA B CA 1
ATOM 3619 C C . ALA B 1 187 ? 4.926 -4.445 -27.125 1 91.69 187 ALA B C 1
ATOM 3621 O O . ALA B 1 187 ? 5.332 -5.578 -26.844 1 91.69 187 ALA B O 1
ATOM 3622 N N . LEU B 1 188 ? 4.328 -3.658 -26.25 1 93.38 188 LEU B N 1
ATOM 3623 C CA . LEU B 1 188 ? 4.293 -4.004 -24.828 1 93.38 188 LEU B CA 1
ATOM 3624 C C . LEU B 1 188 ? 3.047 -4.82 -24.5 1 93.38 188 LEU B C 1
ATOM 3626 O O . LEU B 1 188 ? 3.002 -5.504 -23.469 1 93.38 188 LEU B O 1
ATOM 3630 N N . ALA B 1 189 ? 2.094 -4.727 -25.312 1 90.38 189 ALA B N 1
ATOM 3631 C CA . ALA B 1 189 ? 0.814 -5.379 -25.062 1 90.38 189 ALA B CA 1
ATOM 3632 C C . ALA B 1 189 ? 0.979 -6.891 -24.969 1 90.38 189 ALA B C 1
ATOM 3634 O O . ALA B 1 189 ? 0.195 -7.57 -24.297 1 90.38 189 ALA B O 1
ATOM 3635 N N . SER B 1 190 ? 1.966 -7.426 -25.547 1 87.5 190 SER B N 1
ATOM 3636 C CA . SER B 1 190 ? 2.172 -8.867 -25.578 1 87.5 190 SER B CA 1
ATOM 3637 C C . SER B 1 190 ? 3.191 -9.312 -24.531 1 87.5 190 SER B C 1
ATOM 3639 O O . SER B 1 190 ? 3.508 -10.5 -24.422 1 87.5 190 SER B O 1
ATOM 3641 N N . ARG B 1 191 ? 3.678 -8.383 -23.781 1 88.75 191 ARG B N 1
ATOM 3642 C CA . ARG B 1 191 ? 4.691 -8.688 -22.781 1 88.75 191 ARG B CA 1
ATOM 3643 C C . ARG B 1 191 ? 4.062 -8.891 -21.406 1 88.75 191 ARG B C 1
ATOM 3645 O O . ARG B 1 191 ? 2.984 -8.359 -21.125 1 88.75 191 ARG B O 1
ATOM 3652 N N . PRO B 1 192 ? 4.707 -9.703 -20.531 1 90.12 192 PRO B N 1
ATOM 3653 C CA . PRO B 1 192 ? 4.219 -9.812 -19.156 1 90.12 192 PRO B CA 1
ATOM 3654 C C . PRO B 1 192 ? 4.426 -8.539 -18.344 1 90.12 192 PRO B C 1
ATOM 3656 O O . PRO B 1 192 ? 5.547 -8.234 -17.938 1 90.12 192 PRO B O 1
ATOM 3659 N N . LEU B 1 193 ? 3.336 -7.883 -18.078 1 93.81 193 LEU B N 1
ATOM 3660 C CA . LEU B 1 193 ? 3.418 -6.59 -17.406 1 93.81 193 LEU B CA 1
ATOM 3661 C C . LEU B 1 193 ? 3.021 -6.719 -15.945 1 93.81 193 LEU B C 1
ATOM 3663 O O . LEU B 1 193 ? 2.043 -7.395 -15.617 1 93.81 193 LEU B O 1
ATOM 3667 N N . VAL B 1 194 ? 3.846 -6.184 -15.109 1 94.62 194 VAL B N 1
ATOM 3668 C CA . VAL B 1 194 ? 3.551 -5.973 -13.695 1 94.62 194 VAL B CA 1
ATOM 3669 C C . VAL B 1 194 ? 3.184 -4.512 -13.453 1 94.62 194 VAL B C 1
ATOM 3671 O O . VAL B 1 194 ? 4.051 -3.635 -13.477 1 94.62 194 VAL B O 1
ATOM 3674 N N . LEU B 1 195 ? 1.896 -4.277 -13.18 1 96 195 LEU B N 1
ATOM 3675 C CA . LEU B 1 195 ? 1.415 -2.9 -13.102 1 96 195 LEU B CA 1
ATOM 3676 C C . LEU B 1 195 ? 0.789 -2.617 -11.742 1 96 195 LEU B C 1
ATOM 3678 O O . LEU B 1 195 ? 0.619 -3.529 -10.93 1 96 195 LEU B O 1
ATOM 3682 N N . PHE B 1 196 ? 0.535 -1.328 -11.469 1 94.25 196 PHE B N 1
ATOM 3683 C CA . PHE B 1 196 ? -0.231 -0.935 -10.297 1 94.25 196 PHE B CA 1
ATOM 3684 C C . PHE B 1 196 ? -1.641 -1.511 -10.352 1 94.25 196 PHE B C 1
ATOM 3686 O O . PHE B 1 196 ? -2.193 -1.712 -11.43 1 94.25 196 PHE B O 1
ATOM 3693 N N . ASP B 1 197 ? -2.201 -1.729 -9.125 1 88.06 197 ASP B N 1
ATOM 3694 C CA . ASP B 1 197 ? -3.611 -2.102 -9.062 1 88.06 197 ASP B CA 1
ATOM 3695 C C . ASP B 1 197 ? -4.496 -1.008 -9.656 1 88.06 197 ASP B C 1
ATOM 3697 O O . ASP B 1 197 ? -4.125 0.168 -9.648 1 88.06 197 ASP B O 1
ATOM 3701 N N . PRO B 1 198 ? -5.625 -1.521 -10.133 1 84.12 198 PRO B N 1
ATOM 3702 C CA . PRO B 1 198 ? -6.531 -0.518 -10.695 1 84.12 198 PRO B CA 1
ATOM 3703 C C . PRO B 1 198 ? -7.082 0.438 -9.641 1 84.12 198 PRO B C 1
ATOM 3705 O O . PRO B 1 198 ? -7.098 0.108 -8.453 1 84.12 198 PRO B O 1
ATOM 3708 N N . GLY B 1 199 ? -7.445 1.643 -10.039 1 81.19 199 GLY B N 1
ATOM 3709 C CA . GLY B 1 199 ? -8.141 2.543 -9.133 1 81.19 199 GLY B CA 1
ATOM 3710 C C . GLY B 1 199 ? -7.434 3.875 -8.961 1 81.19 199 GLY B C 1
ATOM 3711 O O . GLY B 1 199 ? -8.039 4.852 -8.508 1 81.19 199 GLY B O 1
ATOM 3712 N N . GLY B 1 200 ? -6.188 3.832 -9.156 1 88.69 200 GLY B N 1
ATOM 3713 C CA . GLY B 1 200 ? -5.465 5.086 -9.023 1 88.69 200 GLY B CA 1
ATOM 3714 C C . GLY B 1 200 ? -5.238 5.789 -10.352 1 88.69 200 GLY B C 1
ATOM 3715 O O . GLY B 1 200 ? -5.328 5.172 -11.414 1 88.69 200 GLY B O 1
ATOM 3716 N N . ASN B 1 201 ? -4.961 7.051 -10.219 1 91.5 201 ASN B N 1
ATOM 3717 C CA . ASN B 1 201 ? -4.727 7.855 -11.422 1 91.5 201 ASN B CA 1
ATOM 3718 C C . ASN B 1 201 ? -3.48 7.387 -12.172 1 91.5 201 ASN B C 1
ATOM 3720 O O . ASN B 1 201 ? -3.455 7.395 -13.406 1 91.5 201 ASN B O 1
ATOM 3724 N N . THR B 1 202 ? -2.471 6.984 -11.469 1 93.44 202 THR B N 1
ATOM 3725 C CA . THR B 1 202 ? -1.246 6.504 -12.102 1 93.44 202 THR B CA 1
ATOM 3726 C C . THR B 1 202 ? -1.532 5.297 -12.984 1 93.44 202 THR B C 1
ATOM 3728 O O . THR B 1 202 ? -1.089 5.246 -14.141 1 93.44 202 THR B O 1
ATOM 3731 N N . ARG B 1 203 ? -2.271 4.402 -12.516 1 94.88 203 ARG B N 1
ATOM 3732 C CA . ARG B 1 203 ? -2.66 3.223 -13.281 1 94.88 203 ARG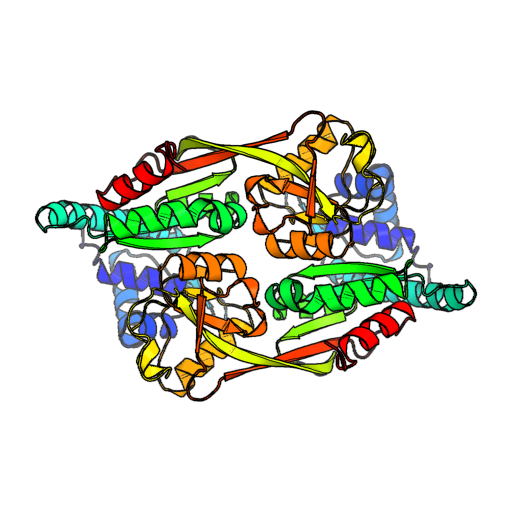 B CA 1
ATOM 3733 C C . ARG B 1 203 ? -3.572 3.604 -14.445 1 94.88 203 ARG B C 1
ATOM 3735 O O . ARG B 1 203 ? -3.434 3.07 -15.547 1 94.88 203 ARG B O 1
ATOM 3742 N N . ARG B 1 204 ? -4.488 4.484 -14.234 1 94.81 204 ARG B N 1
ATOM 3743 C CA . ARG B 1 204 ? -5.422 4.914 -15.273 1 94.81 204 ARG B CA 1
ATOM 3744 C C . ARG B 1 204 ? -4.684 5.539 -16.453 1 94.81 204 ARG B C 1
ATOM 3746 O O . ARG B 1 204 ? -5.09 5.375 -17.609 1 94.81 204 ARG B O 1
ATOM 3753 N N . LEU B 1 205 ? -3.699 6.273 -16.172 1 96.75 205 LEU B N 1
ATOM 3754 C CA . LEU B 1 205 ? -2.906 6.895 -17.234 1 96.75 205 LEU B CA 1
ATOM 3755 C C . LEU B 1 205 ? -2.256 5.836 -18.109 1 96.75 205 LEU B C 1
ATOM 3757 O O . LEU B 1 205 ? -2.232 5.973 -19.344 1 96.75 205 LEU B O 1
ATOM 3761 N N . VAL B 1 206 ? -1.773 4.809 -17.516 1 97.5 206 VAL B N 1
ATOM 3762 C CA . VAL B 1 206 ? -1.153 3.717 -18.25 1 97.5 206 VAL B CA 1
ATOM 3763 C C . VAL B 1 206 ? -2.205 3.004 -19.109 1 97.5 206 VAL B C 1
ATOM 3765 O O . VAL B 1 206 ? -1.968 2.701 -20.281 1 97.5 206 VAL B O 1
ATOM 3768 N N . ASP B 1 207 ? -3.348 2.803 -18.5 1 96 207 ASP B N 1
ATOM 3769 C CA . ASP B 1 207 ? -4.438 2.168 -19.234 1 96 207 ASP B CA 1
ATOM 3770 C C . ASP B 1 207 ? -4.824 2.986 -20.453 1 96 207 ASP B C 1
ATOM 3772 O O . ASP B 1 207 ? -5.02 2.436 -21.547 1 96 207 ASP B O 1
ATOM 3776 N N . ARG B 1 208 ? -4.965 4.227 -20.266 1 96.06 208 ARG B N 1
ATOM 3777 C CA . ARG B 1 208 ? -5.367 5.117 -21.359 1 96.06 208 ARG B CA 1
ATOM 3778 C C . ARG B 1 208 ? -4.309 5.152 -22.453 1 96.06 208 ARG B C 1
ATOM 3780 O O . ARG B 1 208 ? -4.637 5.273 -23.641 1 96.06 208 ARG B O 1
ATOM 3787 N N . TRP B 1 209 ? -3.104 5.082 -22.031 1 97.44 209 TRP B N 1
ATOM 3788 C CA . TRP B 1 209 ? -2 5.074 -22.984 1 97.44 209 TRP B CA 1
ATOM 3789 C C . TRP B 1 209 ? -2.086 3.861 -23.906 1 97.44 209 TRP B C 1
ATOM 3791 O O . TRP B 1 209 ? -1.916 3.984 -25.125 1 97.44 209 TRP B O 1
ATOM 3801 N N . PHE B 1 210 ? -2.357 2.734 -23.406 1 96.94 210 PHE B N 1
ATOM 3802 C CA . PHE B 1 210 ? -2.559 1.532 -24.203 1 96.94 210 PHE B CA 1
ATOM 3803 C C . PHE B 1 210 ? -3.807 1.66 -25.062 1 96.94 210 PHE B C 1
ATOM 3805 O O . PHE B 1 210 ? -3.785 1.326 -26.25 1 96.94 210 PHE B O 1
ATOM 3812 N N . ALA B 1 211 ? -4.844 2.162 -24.469 1 95.75 211 ALA B N 1
ATOM 3813 C CA . ALA B 1 211 ? -6.125 2.289 -25.156 1 95.75 211 ALA B CA 1
ATOM 3814 C C . ALA B 1 211 ? -6.008 3.219 -26.359 1 95.75 211 ALA B C 1
ATOM 3816 O O . ALA B 1 211 ? -6.637 2.988 -27.391 1 95.75 211 ALA B O 1
ATOM 3817 N N . ALA B 1 212 ? -5.305 4.246 -26.188 1 96.06 212 ALA B N 1
ATOM 3818 C CA . ALA B 1 212 ? -5.109 5.223 -27.266 1 96.06 212 ALA B CA 1
ATOM 3819 C C . ALA B 1 212 ? -4.492 4.57 -28.5 1 96.06 212 ALA B C 1
ATOM 3821 O O . ALA B 1 212 ? -4.688 5.039 -29.625 1 96.06 212 ALA B O 1
ATOM 3822 N N . ALA B 1 213 ? -3.762 3.494 -28.297 1 94.94 213 ALA B N 1
ATOM 3823 C CA . ALA B 1 213 ? -3.148 2.762 -29.406 1 94.94 213 ALA B CA 1
ATOM 3824 C C . ALA B 1 213 ? -4.016 1.575 -29.828 1 94.94 213 ALA B C 1
ATOM 3826 O O . ALA B 1 213 ? -3.596 0.753 -30.641 1 94.94 213 ALA B O 1
ATOM 3827 N N . GLY B 1 214 ? -5.121 1.429 -29.203 1 94.75 214 GLY B N 1
ATOM 3828 C CA . GLY B 1 214 ? -6.062 0.384 -29.578 1 94.75 214 GLY B CA 1
ATOM 3829 C C . GLY B 1 214 ? -5.805 -0.93 -28.859 1 94.75 214 GLY B C 1
ATOM 3830 O O . GLY B 1 214 ? -6.203 -1.992 -29.344 1 94.75 214 GLY B O 1
ATOM 3831 N N . HIS B 1 215 ? -5.047 -0.843 -27.766 1 93.69 215 HIS B N 1
ATOM 3832 C CA . HIS B 1 215 ? -4.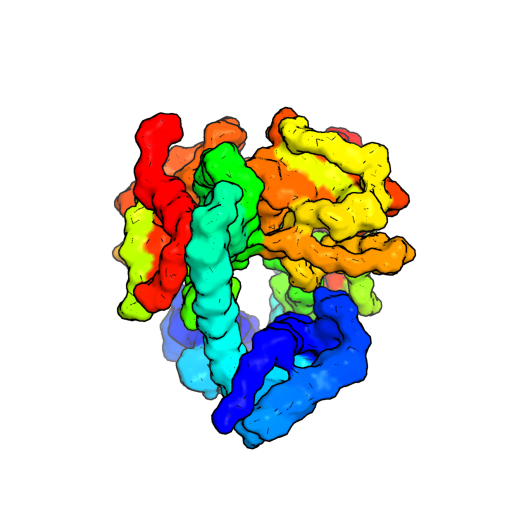715 -2.057 -27.031 1 93.69 215 HIS B CA 1
ATOM 3833 C C . HIS B 1 215 ? -5.305 -2.023 -25.625 1 93.69 215 HIS B C 1
ATOM 3835 O O . HIS B 1 215 ? -5.359 -0.965 -25 1 93.69 215 HIS B O 1
ATOM 3841 N N . THR B 1 216 ? -5.727 -3.143 -25.219 1 89.38 216 THR B N 1
ATOM 3842 C CA . THR B 1 216 ? -6.098 -3.324 -23.812 1 89.38 216 THR B CA 1
ATOM 3843 C C . THR B 1 216 ? -5.004 -4.074 -23.062 1 89.38 216 THR B C 1
ATOM 3845 O O . THR B 1 216 ? -4.578 -5.152 -23.484 1 89.38 216 THR B O 1
ATOM 3848 N N . VAL B 1 217 ? -4.621 -3.461 -21.984 1 87.06 217 VAL B N 1
ATOM 3849 C CA . VAL B 1 217 ? -3.514 -4.062 -21.25 1 87.06 217 VAL B CA 1
ATOM 3850 C C . VAL B 1 217 ? -4.043 -5.145 -20.297 1 87.06 217 VAL B C 1
ATOM 3852 O O . VAL B 1 217 ? -5.109 -4.988 -19.703 1 87.06 217 VAL B O 1
ATOM 3855 N N . LYS B 1 218 ? -3.373 -6.207 -20.312 1 83.75 218 LYS B N 1
ATOM 3856 C CA . LYS B 1 218 ? -3.66 -7.32 -19.406 1 83.75 218 LYS B CA 1
ATOM 3857 C C . LYS B 1 218 ? -2.43 -7.688 -18.594 1 83.75 218 LYS B C 1
ATOM 3859 O O . LYS B 1 218 ? -1.687 -8.602 -18.953 1 83.75 218 LYS B O 1
ATOM 3864 N N . PRO B 1 219 ? -2.33 -7.035 -17.469 1 88.69 219 PRO B N 1
ATOM 3865 C CA . PRO B 1 219 ? -1.143 -7.312 -16.656 1 88.69 219 PRO B CA 1
ATOM 3866 C C . PRO B 1 219 ? -1.136 -8.727 -16.078 1 88.69 219 PRO B C 1
ATOM 3868 O O . PRO B 1 219 ? -2.199 -9.297 -15.828 1 88.69 219 PRO B O 1
ATOM 3871 N N . VAL B 1 220 ? 0.047 -9.234 -15.891 1 84.31 220 VAL B N 1
ATOM 3872 C CA . VAL B 1 220 ? 0.19 -10.547 -15.258 1 84.31 220 VAL B CA 1
ATOM 3873 C C . VAL B 1 220 ? 0.085 -10.406 -13.742 1 84.31 220 VAL B C 1
ATOM 3875 O O . VAL B 1 220 ? -0.214 -11.375 -13.047 1 84.31 220 VAL B O 1
ATOM 3878 N N . MET B 1 221 ? 0.423 -9.227 -13.258 1 88.31 221 MET B N 1
ATOM 3879 C CA . MET B 1 221 ? 0.344 -8.914 -11.836 1 88.31 221 MET B CA 1
ATOM 3880 C C . MET B 1 221 ? -0.049 -7.453 -11.625 1 88.31 221 MET B C 1
ATOM 3882 O O . MET B 1 221 ? 0.386 -6.574 -12.367 1 88.31 221 MET B O 1
ATOM 3886 N N . GLU B 1 222 ? -0.884 -7.254 -10.602 1 90.06 222 GLU B N 1
ATOM 3887 C CA . GLU B 1 222 ? -1.285 -5.918 -10.18 1 90.06 222 GLU B CA 1
ATOM 3888 C C . GLU B 1 222 ? -1.031 -5.715 -8.688 1 90.06 222 GLU B C 1
ATOM 3890 O O . GLU B 1 222 ? -1.524 -6.484 -7.859 1 90.06 222 GLU B O 1
ATOM 3895 N N . LEU B 1 223 ? -0.265 -4.703 -8.375 1 91.06 223 LEU B N 1
ATOM 3896 C CA . LEU B 1 223 ? 0.172 -4.508 -7 1 91.06 223 LEU B CA 1
ATOM 3897 C C . LEU B 1 223 ? -0.041 -3.062 -6.566 1 91.06 223 LEU B C 1
ATOM 3899 O O . LEU B 1 223 ? 0.017 -2.145 -7.387 1 91.06 223 LEU B O 1
ATOM 3903 N N . GLY B 1 224 ? -0.209 -2.877 -5.285 1 88.06 224 GLY B N 1
ATOM 3904 C CA . GLY B 1 224 ? -0.443 -1.543 -4.754 1 88.06 224 GLY B CA 1
ATOM 3905 C C . GLY B 1 224 ? 0.83 -0.844 -4.316 1 88.06 224 GLY B C 1
ATOM 3906 O O . GLY B 1 224 ? 0.791 0.304 -3.867 1 88.06 224 GLY B O 1
ATOM 3907 N N . SER B 1 225 ? 1.9 -1.462 -4.445 1 91.06 225 SER B N 1
ATOM 3908 C CA . SER B 1 225 ? 3.168 -0.954 -3.934 1 91.06 225 SER B CA 1
ATOM 3909 C C . SER B 1 225 ? 4.207 -0.844 -5.043 1 91.06 225 SER B C 1
ATOM 3911 O O . SER B 1 225 ? 4.523 -1.835 -5.707 1 91.06 225 SER B O 1
ATOM 3913 N N . VAL B 1 226 ? 4.711 0.367 -5.148 1 93.88 226 VAL B N 1
ATOM 3914 C CA . VAL B 1 226 ? 5.746 0.58 -6.152 1 93.88 226 VAL B CA 1
ATOM 3915 C C . VAL B 1 226 ? 6.996 -0.213 -5.781 1 93.88 226 VAL B C 1
ATOM 3917 O O . VAL B 1 226 ? 7.715 -0.699 -6.656 1 93.88 226 VAL B O 1
ATOM 3920 N N . ALA B 1 227 ? 7.281 -0.32 -4.512 1 91.62 227 ALA B N 1
ATOM 3921 C CA . ALA B 1 227 ? 8.43 -1.107 -4.066 1 91.62 227 ALA B CA 1
ATOM 3922 C C . ALA B 1 227 ? 8.273 -2.572 -4.465 1 91.62 227 ALA B C 1
ATOM 3924 O O . ALA B 1 227 ? 9.227 -3.189 -4.953 1 91.62 227 ALA B O 1
ATOM 3925 N N . ALA B 1 228 ? 7.098 -3.109 -4.246 1 92.81 228 ALA B N 1
ATOM 3926 C CA . ALA B 1 228 ? 6.84 -4.5 -4.613 1 92.81 228 ALA B CA 1
ATOM 3927 C C . ALA B 1 228 ? 7 -4.707 -6.117 1 92.81 228 ALA B C 1
ATOM 3929 O O . ALA B 1 228 ? 7.602 -5.688 -6.555 1 92.81 228 ALA B O 1
ATOM 3930 N N . ILE B 1 229 ? 6.457 -3.805 -6.879 1 95.19 229 ILE B N 1
ATOM 3931 C CA . ILE B 1 229 ? 6.543 -3.902 -8.328 1 95.19 229 ILE B CA 1
ATOM 3932 C C . ILE B 1 229 ? 8.008 -3.932 -8.758 1 95.19 229 ILE B C 1
ATOM 3934 O O . ILE B 1 229 ? 8.414 -4.797 -9.539 1 95.19 229 ILE B O 1
ATOM 3938 N N . LYS B 1 230 ? 8.766 -3.066 -8.242 1 93.88 230 LYS B N 1
ATOM 3939 C CA . LYS B 1 230 ? 10.172 -2.969 -8.617 1 93.88 230 LYS B CA 1
ATOM 3940 C C . LYS B 1 230 ? 10.922 -4.25 -8.258 1 93.88 230 LYS B C 1
ATOM 3942 O O . LYS B 1 230 ? 11.742 -4.734 -9.047 1 93.88 230 LYS B O 1
ATOM 3947 N N . GLU B 1 231 ? 10.656 -4.773 -7.133 1 90.69 231 GLU B N 1
ATOM 3948 C CA . GLU B 1 231 ? 11.359 -5.973 -6.688 1 90.69 231 GLU B CA 1
ATOM 3949 C C . GLU B 1 231 ? 11.008 -7.176 -7.559 1 90.69 231 GLU B C 1
ATOM 3951 O O . GLU B 1 231 ? 11.883 -7.957 -7.93 1 90.69 231 GLU B O 1
ATOM 3956 N N . LEU B 1 232 ? 9.766 -7.301 -7.852 1 91.12 232 LEU B N 1
ATOM 3957 C CA . LEU B 1 232 ? 9.344 -8.438 -8.656 1 91.12 232 LEU B CA 1
ATOM 3958 C C . LEU B 1 232 ? 9.867 -8.32 -10.086 1 91.12 232 LEU B C 1
ATOM 3960 O O . LEU B 1 232 ? 10.281 -9.312 -10.688 1 91.12 232 LEU B O 1
ATOM 3964 N N . VAL B 1 233 ? 9.852 -7.113 -10.609 1 92.75 233 VAL B N 1
ATOM 3965 C CA . VAL B 1 233 ? 10.43 -6.883 -11.93 1 92.75 233 VAL B CA 1
ATOM 3966 C C . VAL B 1 233 ? 11.93 -7.164 -11.898 1 92.75 233 VAL B C 1
ATOM 3968 O O . VAL B 1 233 ? 12.469 -7.809 -12.797 1 92.75 233 VAL B O 1
ATOM 3971 N N . GLY B 1 234 ? 12.562 -6.695 -10.891 1 90.19 234 GLY B N 1
ATOM 3972 C CA . GLY B 1 234 ? 13.984 -6.949 -10.727 1 90.19 234 GLY B CA 1
ATOM 3973 C C . GLY B 1 234 ? 14.32 -8.43 -10.648 1 90.19 234 GLY B C 1
ATOM 3974 O O . GLY B 1 234 ? 15.414 -8.844 -11.023 1 90.19 234 GLY B O 1
ATOM 3975 N N . ALA B 1 235 ? 13.406 -9.141 -10.188 1 85.69 235 ALA B N 1
ATOM 3976 C CA . ALA B 1 235 ? 13.586 -10.586 -10.07 1 85.69 235 ALA B CA 1
ATOM 3977 C C . ALA B 1 235 ? 13.297 -11.281 -11.398 1 85.69 235 ALA B C 1
ATOM 3979 O O . ALA B 1 235 ? 13.383 -12.508 -11.5 1 85.69 235 ALA B O 1
ATOM 3980 N N . GLY B 1 236 ? 12.852 -10.492 -12.344 1 85.94 236 GLY B N 1
ATOM 3981 C CA . GLY B 1 236 ? 12.695 -11.023 -13.688 1 85.94 236 GLY B CA 1
ATOM 3982 C C . GLY B 1 236 ? 11.289 -11.508 -13.977 1 85.94 236 GLY B C 1
ATOM 3983 O O . GLY B 1 236 ? 11.07 -12.273 -14.922 1 85.94 236 GLY B O 1
ATOM 3984 N N . LEU B 1 237 ? 10.281 -11.062 -13.234 1 87.06 237 LEU B N 1
ATOM 3985 C CA . LEU B 1 237 ? 8.938 -11.594 -13.383 1 87.06 237 LEU B CA 1
ATOM 3986 C C . LEU B 1 237 ? 8.141 -10.789 -14.398 1 87.06 237 LEU B C 1
ATOM 3988 O O . LEU B 1 237 ? 6.945 -11.031 -14.594 1 87.06 237 LEU B O 1
ATOM 3992 N N . GLY B 1 238 ? 8.805 -9.891 -15.062 1 90.5 238 GLY B N 1
ATOM 3993 C CA . GLY B 1 238 ? 8.109 -9.117 -16.078 1 90.5 238 GLY B CA 1
ATOM 3994 C C . GLY B 1 238 ? 8.672 -7.711 -16.234 1 90.5 238 GLY B C 1
ATOM 3995 O O . GLY B 1 238 ? 9.836 -7.465 -15.938 1 90.5 238 GLY B O 1
ATOM 3996 N N . TYR B 1 239 ? 7.789 -6.883 -16.922 1 93.69 239 TYR B N 1
ATOM 3997 C CA . TYR B 1 239 ? 8.086 -5.473 -17.141 1 93.69 239 TYR B CA 1
ATOM 3998 C C . TYR B 1 239 ? 7.078 -4.582 -16.422 1 93.69 239 TYR B C 1
ATOM 4000 O O . TYR B 1 239 ? 5.961 -5.012 -16.125 1 93.69 239 TYR B O 1
ATOM 4008 N N . ALA B 1 240 ? 7.547 -3.43 -16.141 1 96.62 240 ALA B N 1
ATOM 4009 C CA . ALA B 1 240 ? 6.637 -2.48 -15.508 1 96.62 240 ALA B CA 1
ATOM 4010 C C . ALA B 1 240 ? 6.672 -1.129 -16.219 1 96.62 240 ALA B C 1
ATOM 4012 O O . ALA B 1 240 ? 7.621 -0.824 -16.938 1 96.62 240 ALA B O 1
ATOM 4013 N N . ILE B 1 241 ? 5.629 -0.416 -16.125 1 97 241 ILE B N 1
ATOM 4014 C CA . ILE B 1 241 ? 5.566 0.997 -16.484 1 97 241 ILE B CA 1
ATOM 4015 C C . ILE B 1 241 ? 5.391 1.84 -15.227 1 97 241 ILE B C 1
ATOM 4017 O O . ILE B 1 241 ? 4.336 1.802 -14.586 1 97 241 ILE B O 1
ATOM 4021 N N . LEU B 1 242 ? 6.422 2.547 -14.914 1 97.62 242 LEU B N 1
ATOM 4022 C CA . LEU B 1 242 ? 6.457 3.279 -13.656 1 97.62 242 LEU B CA 1
ATOM 4023 C C . LEU B 1 242 ? 6.887 4.727 -13.875 1 97.62 242 LEU B C 1
ATOM 4025 O O . LEU B 1 242 ? 7.539 5.039 -14.875 1 97.62 242 LEU B O 1
ATOM 4029 N N . PRO B 1 243 ? 6.453 5.59 -12.891 1 96.94 243 PRO B N 1
ATOM 4030 C CA . PRO B 1 243 ? 7.043 6.93 -12.914 1 96.94 243 PRO B CA 1
ATOM 4031 C C . PRO B 1 243 ? 8.555 6.914 -12.719 1 96.94 243 PRO B C 1
ATOM 4033 O O . PRO B 1 243 ? 9.07 6.141 -11.906 1 96.94 243 PRO B O 1
ATOM 4036 N N . ARG B 1 244 ? 9.227 7.766 -13.422 1 95.62 244 ARG B N 1
ATOM 4037 C CA . ARG B 1 244 ? 10.68 7.836 -13.383 1 95.62 244 ARG B CA 1
ATOM 4038 C C . ARG B 1 244 ? 11.18 8.133 -11.969 1 95.62 244 ARG B C 1
ATOM 4040 O O . ARG B 1 244 ? 12.219 7.625 -11.555 1 95.62 244 ARG B O 1
ATOM 4047 N N . MET B 1 245 ? 10.453 8.844 -11.203 1 93.75 245 MET B N 1
ATOM 4048 C CA . MET B 1 245 ? 10.875 9.219 -9.859 1 93.75 245 MET B CA 1
ATOM 4049 C C . MET B 1 245 ? 11.039 7.984 -8.977 1 93.75 245 MET B C 1
ATOM 4051 O O . MET B 1 245 ? 11.75 8.023 -7.969 1 93.75 245 MET B O 1
ATOM 4055 N N . ALA B 1 246 ? 10.352 6.934 -9.336 1 94 246 ALA B N 1
ATOM 4056 C CA . ALA B 1 246 ? 10.398 5.711 -8.539 1 94 246 ALA B CA 1
ATOM 4057 C C . ALA B 1 246 ? 11.688 4.941 -8.789 1 94 246 ALA B C 1
ATOM 4059 O O . ALA B 1 246 ? 11.891 3.854 -8.25 1 94 246 ALA B O 1
ATOM 4060 N N . LEU B 1 247 ? 12.516 5.402 -9.594 1 92.56 247 LEU B N 1
ATOM 4061 C CA . LEU B 1 247 ? 13.773 4.746 -9.938 1 92.56 247 LEU B CA 1
ATOM 4062 C C . LEU B 1 247 ? 14.961 5.602 -9.516 1 92.56 247 LEU B C 1
ATOM 4064 O O . LEU B 1 247 ? 15.672 6.148 -10.367 1 92.56 247 LEU B O 1
ATOM 4068 N N . PRO B 1 248 ? 15.164 5.562 -8.242 1 81.62 248 PRO B N 1
ATOM 4069 C CA . PRO B 1 248 ? 16.359 6.297 -7.812 1 81.62 248 PRO B CA 1
ATOM 4070 C C . PRO B 1 248 ? 17.656 5.645 -8.281 1 81.62 248 PRO B C 1
ATOM 4072 O O . PRO B 1 248 ? 17.625 4.551 -8.852 1 81.62 248 PRO B O 1
ATOM 4075 N N . ALA B 1 249 ? 18.766 6.355 -8.062 1 72.69 249 ALA B N 1
ATOM 4076 C CA . ALA B 1 249 ? 20.078 5.902 -8.516 1 72.69 249 ALA B CA 1
ATOM 4077 C C . ALA B 1 249 ? 20.422 4.543 -7.918 1 72.69 249 ALA B C 1
ATOM 4079 O O . ALA B 1 249 ? 21.125 3.742 -8.547 1 72.69 249 ALA B O 1
ATOM 4080 N N . ARG B 1 250 ? 19.891 4.293 -6.789 1 68.75 250 ARG B N 1
ATOM 4081 C CA . ARG B 1 250 ? 20.203 3.047 -6.09 1 68.75 250 ARG B CA 1
ATOM 4082 C C . ARG B 1 250 ? 19.672 1.843 -6.852 1 68.75 250 ARG B C 1
ATOM 4084 O O . ARG B 1 250 ? 20.062 0.705 -6.582 1 68.75 250 ARG B O 1
ATOM 4091 N N . ASP B 1 251 ? 18.781 2.068 -7.656 1 76.62 251 ASP B N 1
ATOM 4092 C CA . ASP B 1 251 ? 18.219 0.977 -8.445 1 76.62 251 ASP B CA 1
ATOM 4093 C C . ASP B 1 251 ? 19.094 0.679 -9.664 1 76.62 251 ASP B C 1
ATOM 4095 O O . ASP B 1 251 ? 18.844 -0.292 -10.383 1 76.62 251 ASP B O 1
ATOM 4099 N N . ASP B 1 252 ? 20.125 1.439 -9.664 1 72.06 252 ASP B N 1
ATOM 4100 C CA . ASP B 1 252 ? 21 1.25 -10.82 1 72.06 252 ASP B CA 1
ATOM 4101 C C . ASP B 1 252 ? 21.656 -0.131 -10.789 1 72.06 252 ASP B C 1
ATOM 4103 O O . ASP B 1 252 ? 22.094 -0.6 -9.734 1 72.06 252 ASP B O 1
ATOM 4107 N N . GLY B 1 253 ? 21.672 -0.791 -11.898 1 78.94 253 GLY B N 1
ATOM 4108 C CA . GLY B 1 253 ? 22.297 -2.105 -12.016 1 78.94 253 GLY B CA 1
ATOM 4109 C C . GLY B 1 253 ? 21.297 -3.24 -11.875 1 78.94 253 GLY B C 1
ATOM 4110 O O . GLY B 1 253 ? 21.516 -4.34 -12.383 1 78.94 253 GLY B O 1
ATOM 4111 N N . ARG B 1 254 ? 20.281 -2.902 -11.094 1 85.81 254 ARG B N 1
ATOM 4112 C CA . ARG B 1 254 ? 19.266 -3.945 -10.906 1 85.81 254 ARG B CA 1
ATOM 4113 C C . ARG B 1 254 ? 18.125 -3.779 -11.891 1 85.81 254 ARG B C 1
ATOM 4115 O O . ARG B 1 254 ? 17.562 -4.766 -12.375 1 85.81 254 ARG B O 1
ATOM 4122 N N . LEU B 1 255 ? 17.859 -2.49 -12.156 1 92.81 255 LEU B N 1
ATOM 4123 C CA . LEU B 1 255 ? 16.734 -2.156 -13.039 1 92.81 255 LEU B CA 1
ATOM 4124 C C . LEU B 1 255 ? 17.203 -1.25 -14.18 1 92.81 255 LEU B C 1
ATOM 4126 O O . LEU B 1 255 ? 18.141 -0.463 -14.008 1 92.81 255 LEU B O 1
ATOM 4130 N N . THR B 1 256 ? 16.641 -1.424 -15.297 1 92.44 256 THR B N 1
ATOM 4131 C CA . THR B 1 256 ? 16.844 -0.523 -16.422 1 92.44 256 THR B CA 1
ATOM 4132 C C . THR B 1 256 ? 15.555 0.227 -16.766 1 92.44 256 THR B C 1
ATOM 4134 O O . THR B 1 256 ? 14.453 -0.272 -16.5 1 92.44 256 THR B O 1
ATOM 4137 N N . ALA B 1 257 ? 15.719 1.4 -17.266 1 93.25 257 ALA B N 1
ATOM 4138 C CA . ALA B 1 257 ? 14.586 2.252 -17.625 1 93.25 257 ALA B CA 1
ATOM 4139 C C . ALA B 1 257 ? 14.703 2.742 -19.062 1 93.25 257 ALA B C 1
ATOM 4141 O O . ALA B 1 257 ? 15.789 3.1 -19.516 1 93.25 257 ALA B O 1
ATOM 4142 N N . ARG B 1 258 ? 13.578 2.703 -19.781 1 93.62 258 ARG B N 1
ATOM 4143 C CA . ARG B 1 258 ? 13.5 3.23 -21.141 1 93.62 258 ARG B CA 1
ATOM 4144 C C . ARG B 1 258 ? 12.25 4.086 -21.328 1 93.62 258 ARG B C 1
ATOM 4146 O O . ARG B 1 258 ? 11.18 3.744 -20.812 1 93.62 258 ARG B O 1
ATOM 4153 N N . SER B 1 259 ? 12.453 5.074 -22.109 1 95.44 259 SER B N 1
ATOM 4154 C CA . SER B 1 259 ? 11.32 5.953 -22.375 1 95.44 259 SER B CA 1
ATOM 4155 C C . SER B 1 259 ? 10.273 5.258 -23.234 1 95.44 259 SER B C 1
ATOM 4157 O O . SER B 1 259 ? 10.609 4.438 -24.094 1 95.44 259 SER B O 1
ATOM 4159 N N . LEU B 1 260 ? 9.055 5.621 -22.984 1 96.75 260 LEU B N 1
ATOM 4160 C CA . LEU B 1 260 ? 7.949 5.086 -23.766 1 96.75 260 LEU B CA 1
ATOM 4161 C C . LEU B 1 260 ? 7.789 5.859 -25.078 1 96.75 260 LEU B C 1
ATOM 4163 O O . LEU B 1 260 ? 8.203 7.016 -25.172 1 96.75 260 LEU B O 1
ATOM 4167 N N . THR B 1 261 ? 7.176 5.172 -26.047 1 95.5 261 THR B N 1
ATOM 4168 C CA . THR B 1 261 ? 6.836 5.797 -27.312 1 95.5 261 THR B CA 1
ATOM 4169 C C . THR B 1 261 ? 5.375 5.543 -27.672 1 95.5 261 THR B C 1
ATOM 4171 O O . THR B 1 261 ? 4.973 4.395 -27.875 1 95.5 261 THR B O 1
ATOM 4174 N N . PRO B 1 262 ? 4.734 6.625 -27.906 1 96.5 262 PRO B N 1
ATOM 4175 C CA . PRO B 1 262 ? 5.055 8.008 -27.547 1 96.5 262 PRO B CA 1
ATOM 4176 C C . PRO B 1 262 ? 5.266 8.195 -26.047 1 96.5 262 PRO B C 1
ATOM 4178 O O . PRO B 1 262 ? 4.871 7.344 -25.25 1 96.5 262 PRO B O 1
ATOM 4181 N N . PRO B 1 263 ? 5.832 9.328 -25.734 1 97.19 263 PRO B N 1
ATOM 4182 C CA . PRO B 1 263 ? 6.082 9.57 -24.312 1 97.19 263 PRO B CA 1
ATOM 4183 C C . PRO B 1 263 ? 4.797 9.742 -23.516 1 97.19 263 PRO B C 1
ATOM 4185 O O . PRO B 1 263 ? 3.803 10.25 -24.031 1 97.19 263 PRO B O 1
ATOM 4188 N N . LEU B 1 264 ? 4.848 9.195 -22.281 1 97.62 264 LEU B N 1
ATOM 4189 C CA . LEU B 1 264 ? 3.762 9.336 -21.312 1 97.62 264 LEU B CA 1
ATOM 4190 C C . LEU B 1 264 ? 4.238 10.047 -20.062 1 97.62 264 LEU B C 1
ATOM 4192 O O . LEU B 1 264 ? 5.309 9.734 -19.531 1 97.62 264 LEU B O 1
ATOM 4196 N N . HIS B 1 265 ? 3.443 11.039 -19.594 1 97.75 265 HIS B N 1
ATOM 4197 C CA . HIS B 1 265 ? 3.779 11.805 -18.406 1 97.75 265 HIS B CA 1
ATOM 4198 C C . HIS B 1 265 ? 2.582 11.922 -17.469 1 97.75 265 HIS B C 1
ATOM 4200 O O . HIS B 1 265 ? 1.434 11.812 -17.906 1 97.75 265 HIS B O 1
ATOM 4206 N N . ARG B 1 266 ? 2.92 12.031 -16.188 1 97.12 266 ARG B N 1
ATOM 4207 C CA . ARG B 1 266 ? 1.896 12.461 -15.25 1 97.12 266 ARG B CA 1
ATOM 4208 C C . ARG B 1 266 ? 2.275 13.781 -14.594 1 97.12 266 ARG B C 1
ATOM 4210 O O . ARG B 1 266 ? 3.447 14.172 -14.594 1 97.12 266 ARG B O 1
ATOM 4217 N N . THR B 1 267 ? 1.282 14.445 -14.18 1 96.81 267 THR B N 1
ATOM 4218 C CA . THR B 1 267 ? 1.476 15.695 -13.445 1 96.81 267 THR B CA 1
ATOM 4219 C C . THR B 1 267 ? 1.014 15.539 -12 1 96.81 267 THR B C 1
ATOM 4221 O O . THR B 1 267 ? -0.101 15.086 -11.742 1 96.81 267 THR B O 1
ATOM 4224 N N . ILE B 1 268 ? 1.902 15.844 -11.086 1 96.81 268 ILE B N 1
ATOM 4225 C CA . ILE B 1 268 ? 1.562 15.883 -9.672 1 96.81 268 ILE B CA 1
ATOM 4226 C C . ILE B 1 268 ? 1.245 17.328 -9.258 1 96.81 268 ILE B C 1
ATOM 4228 O O . ILE B 1 268 ? 1.941 18.25 -9.664 1 96.81 268 ILE B O 1
ATOM 4232 N N . ALA B 1 269 ? 0.19 17.453 -8.453 1 97 269 ALA B N 1
ATOM 4233 C CA . ALA B 1 269 ? -0.236 18.797 -8.062 1 97 269 ALA B CA 1
ATOM 4234 C C . ALA B 1 269 ? -0.46 18.875 -6.555 1 97 269 ALA B C 1
ATOM 4236 O O . ALA B 1 269 ? -0.763 17.875 -5.906 1 97 269 ALA B O 1
ATOM 4237 N N . VAL B 1 270 ? -0.219 20.031 -6.066 1 97 270 VAL B N 1
ATOM 4238 C CA . VAL B 1 270 ? -0.681 20.375 -4.73 1 97 270 VAL B CA 1
ATOM 4239 C C . VAL B 1 270 ? -2.158 20.766 -4.781 1 97 270 VAL B C 1
ATOM 4241 O O . VAL B 1 270 ? -2.566 21.594 -5.602 1 97 270 VAL B O 1
ATOM 4244 N N . VAL B 1 271 ? -2.93 20.141 -3.975 1 97.38 271 VAL B N 1
ATOM 4245 C CA . VAL B 1 271 ? -4.375 20.344 -4.004 1 97.38 271 VAL B CA 1
ATOM 4246 C C . VAL B 1 271 ? -4.867 20.797 -2.631 1 97.38 271 VAL B C 1
ATOM 4248 O O . VAL B 1 271 ? -4.57 20.156 -1.617 1 97.38 271 VAL B O 1
ATOM 4251 N N . LEU B 1 272 ? -5.598 21.891 -2.605 1 95.38 272 LEU B N 1
ATOM 4252 C CA . LEU B 1 272 ? -6.25 22.422 -1.415 1 95.38 272 LEU B CA 1
ATOM 4253 C C . LEU B 1 272 ? -7.73 22.688 -1.679 1 95.38 272 LEU B C 1
ATOM 4255 O O . LEU B 1 272 ? -8.125 22.953 -2.816 1 95.38 272 LEU B O 1
ATOM 4259 N N . ARG B 1 273 ? -8.453 22.547 -0.579 1 91.38 273 ARG B N 1
ATOM 4260 C CA . ARG B 1 273 ? -9.789 23.109 -0.719 1 91.38 273 ARG B CA 1
ATOM 4261 C C . ARG B 1 273 ? -9.719 24.625 -0.97 1 91.38 273 ARG B C 1
ATOM 4263 O O . ARG B 1 273 ? -8.906 25.312 -0.369 1 91.38 273 ARG B O 1
ATOM 4270 N N . ARG B 1 274 ? -10.602 25.094 -1.739 1 89.06 274 ARG B N 1
ATOM 4271 C CA . ARG B 1 274 ? -10.578 26.5 -2.078 1 89.06 274 ARG B CA 1
ATOM 4272 C C . ARG B 1 274 ? -10.828 27.359 -0.843 1 89.06 274 ARG B C 1
ATOM 4274 O O . ARG B 1 274 ? -10.297 28.469 -0.735 1 89.06 274 ARG B O 1
ATOM 4281 N N . ASP B 1 275 ? -11.602 26.875 0.062 1 83 275 ASP B N 1
ATOM 4282 C CA . ASP B 1 275 ? -11.977 27.656 1.23 1 83 275 ASP B CA 1
ATOM 4283 C C . ASP B 1 275 ? -11.094 27.328 2.43 1 83 275 ASP B C 1
ATOM 4285 O O . ASP B 1 275 ? -11.383 27.734 3.557 1 83 275 ASP B O 1
ATOM 4289 N N . LYS B 1 276 ? -10.055 26.547 2.168 1 85.81 276 LYS B N 1
ATOM 4290 C CA . LYS B 1 276 ? -9.18 26.156 3.266 1 85.81 276 LYS B CA 1
ATOM 4291 C C . LYS B 1 276 ? -8.398 27.344 3.799 1 85.81 276 LYS B C 1
ATOM 4293 O O . LYS B 1 276 ? -7.656 28 3.053 1 85.81 276 LYS B O 1
ATOM 4298 N N . PRO B 1 277 ? -8.688 27.703 5.082 1 80.12 277 PRO B N 1
ATOM 4299 C CA . PRO B 1 277 ? -7.855 28.766 5.652 1 80.12 277 PRO B CA 1
ATOM 4300 C C . PRO B 1 277 ? -6.371 28.406 5.652 1 80.12 277 PRO B C 1
ATOM 4302 O O . PRO B 1 277 ? -6 27.266 5.949 1 80.12 277 PRO B O 1
ATOM 4305 N N . ARG B 1 278 ? -5.559 29.359 5.336 1 81.44 278 ARG B N 1
ATOM 4306 C CA . ARG B 1 278 ? -4.121 29.125 5.246 1 81.44 278 ARG B CA 1
ATOM 4307 C C . ARG B 1 278 ? -3.414 29.562 6.523 1 81.44 278 ARG B C 1
ATOM 4309 O O . ARG B 1 278 ? -3.117 30.734 6.703 1 81.44 278 ARG B O 1
ATOM 4316 N N . THR B 1 279 ? -3.139 28.609 7.355 1 81.31 279 THR B N 1
ATOM 4317 C CA . THR B 1 279 ? -2.287 28.875 8.508 1 81.31 279 THR B CA 1
ATOM 4318 C C . THR B 1 279 ? -0.832 29.047 8.086 1 81.31 279 THR B C 1
ATOM 4320 O O . THR B 1 279 ? -0.477 28.75 6.938 1 81.31 279 THR B O 1
ATOM 4323 N N . ARG B 1 280 ? 0.002 29.578 8.922 1 82.06 280 ARG B N 1
ATOM 4324 C CA . ARG B 1 280 ? 1.426 29.734 8.641 1 82.06 280 ARG B CA 1
ATOM 4325 C C . ARG B 1 280 ? 2.072 28.375 8.344 1 82.06 280 ARG B C 1
ATOM 4327 O O . ARG B 1 280 ? 2.898 28.266 7.441 1 82.06 280 ARG B O 1
ATOM 4334 N N . ALA B 1 281 ? 1.662 27.422 9.156 1 84.69 281 ALA B N 1
ATOM 4335 C CA . ALA B 1 281 ? 2.188 26.062 8.969 1 84.69 281 ALA B CA 1
ATOM 4336 C C . ALA B 1 281 ? 1.813 25.516 7.59 1 84.69 281 ALA B C 1
ATOM 4338 O O . ALA B 1 281 ? 2.664 24.984 6.875 1 84.69 281 ALA B O 1
ATOM 4339 N N . LEU B 1 282 ? 0.567 25.703 7.25 1 90.06 282 LEU B N 1
ATOM 4340 C CA . LEU B 1 282 ? 0.094 25.219 5.957 1 90.06 282 LEU B CA 1
ATOM 4341 C C . LEU B 1 282 ? 0.799 25.953 4.816 1 90.06 282 LEU B C 1
ATOM 4343 O O . LEU B 1 282 ? 1.22 25.328 3.84 1 90.06 282 LEU B O 1
ATOM 4347 N N . SER B 1 283 ? 0.955 27.203 4.969 1 90.31 283 SER B N 1
ATOM 4348 C CA . SER B 1 283 ? 1.63 28 3.949 1 90.31 283 SER B CA 1
ATOM 4349 C C . SER B 1 283 ? 3.084 27.562 3.783 1 90.31 283 SER B C 1
ATOM 4351 O O . SER B 1 283 ? 3.594 27.5 2.662 1 90.31 283 SER B O 1
ATOM 4353 N N . ALA B 1 284 ? 3.693 27.297 4.848 1 88.81 284 ALA B N 1
ATOM 4354 C CA . ALA B 1 284 ? 5.086 26.859 4.801 1 88.81 284 ALA B CA 1
ATOM 4355 C C . ALA B 1 284 ? 5.223 25.547 4.035 1 88.81 284 ALA B C 1
ATOM 4357 O O . ALA B 1 284 ? 6.148 25.375 3.244 1 88.81 284 ALA B O 1
ATOM 4358 N N . VAL B 1 285 ? 4.309 24.641 4.297 1 92.31 285 VAL B N 1
ATOM 4359 C CA . VAL B 1 285 ? 4.348 23.344 3.629 1 92.31 285 VAL B CA 1
ATOM 4360 C C . VAL B 1 285 ? 4.059 23.516 2.139 1 92.31 285 VAL B C 1
ATOM 4362 O O . VAL B 1 285 ? 4.758 22.953 1.294 1 92.31 285 VAL B O 1
ATOM 4365 N N . VAL B 1 286 ? 3.061 24.297 1.838 1 93.94 286 VAL B N 1
ATOM 4366 C CA . VAL B 1 286 ? 2.697 24.562 0.449 1 93.94 286 VAL B CA 1
ATOM 4367 C C . VAL B 1 286 ? 3.873 25.188 -0.285 1 93.94 286 VAL B C 1
ATOM 4369 O O . VAL B 1 286 ? 4.203 24.797 -1.405 1 93.94 286 VAL B O 1
ATOM 4372 N N . ASP B 1 287 ? 4.488 26.109 0.318 1 92.38 287 ASP B N 1
ATOM 4373 C CA . ASP B 1 287 ? 5.625 26.797 -0.288 1 92.38 287 ASP B CA 1
ATOM 4374 C C . ASP B 1 287 ? 6.77 25.828 -0.56 1 92.38 287 ASP B C 1
ATOM 4376 O O . ASP B 1 287 ? 7.414 25.891 -1.61 1 92.38 287 ASP B O 1
ATOM 4380 N N . ALA B 1 288 ? 7.016 24.984 0.358 1 91.62 288 ALA B N 1
ATOM 4381 C CA . ALA B 1 288 ? 8.094 24.016 0.205 1 91.62 288 ALA B CA 1
ATOM 4382 C C . ALA B 1 288 ? 7.812 23.062 -0.964 1 91.62 288 ALA B C 1
ATOM 4384 O O . ALA B 1 288 ? 8.742 22.625 -1.643 1 91.62 288 ALA B O 1
ATOM 4385 N N . LEU B 1 289 ? 6.543 22.75 -1.154 1 93.69 289 LEU B N 1
ATOM 4386 C CA . LEU B 1 289 ? 6.16 21.812 -2.193 1 93.69 289 LEU B CA 1
ATOM 4387 C C . LEU B 1 289 ? 6.102 22.484 -3.557 1 93.69 289 LEU B C 1
ATOM 4389 O O . LEU B 1 289 ? 6.219 21.828 -4.59 1 93.69 289 LEU B O 1
ATOM 4393 N N . THR B 1 290 ? 5.805 23.688 -3.578 1 91.31 290 THR B N 1
ATOM 4394 C CA . THR B 1 290 ? 5.598 24.391 -4.84 1 91.31 290 THR B CA 1
ATOM 4395 C C . THR B 1 290 ? 6.879 25.094 -5.293 1 91.31 290 THR B C 1
ATOM 4397 O O . THR B 1 290 ? 6.996 25.484 -6.453 1 91.31 290 THR B O 1
ATOM 4400 N N . THR B 1 291 ? 7.738 25.328 -4.41 1 77.62 291 THR B N 1
ATOM 4401 C CA . THR B 1 291 ? 9 25.953 -4.793 1 77.62 291 THR B CA 1
ATOM 4402 C C . THR B 1 291 ? 9.914 24.953 -5.496 1 77.62 291 THR B C 1
ATOM 4404 O O . THR B 1 291 ? 10.109 23.828 -5.008 1 77.62 291 THR B O 1
ATOM 4407 N N . PRO B 1 292 ? 10.148 25.203 -6.785 1 60.91 292 PRO B N 1
ATOM 4408 C CA . PRO B 1 292 ? 11.023 24.312 -7.547 1 60.91 292 PRO B CA 1
ATOM 4409 C C . PRO B 1 292 ? 12.344 24.016 -6.832 1 60.91 292 PRO B C 1
ATOM 4411 O O . PRO B 1 292 ? 12.82 24.844 -6.047 1 60.91 292 PRO B O 1
ATOM 4414 N N . ASP B 1 293 ? 12.609 22.922 -6.234 1 51.12 293 ASP B N 1
ATOM 4415 C CA . ASP B 1 293 ? 14 22.719 -5.828 1 51.12 293 ASP B CA 1
ATOM 4416 C C . ASP B 1 293 ? 14.961 23.406 -6.789 1 51.12 293 ASP B C 1
ATOM 4418 O O . ASP B 1 293 ? 15.023 23.062 -7.969 1 51.12 293 ASP B O 1
ATOM 4422 N N . ALA B 1 294 ? 15.289 24.656 -6.977 1 39.16 294 ALA B N 1
ATOM 4423 C CA . ALA B 1 294 ? 16.562 25.062 -7.566 1 39.16 294 ALA B CA 1
ATOM 4424 C C . ALA B 1 294 ? 17.594 23.938 -7.438 1 39.16 294 ALA B C 1
ATOM 4426 O O . ALA B 1 294 ? 18.344 23.672 -8.375 1 39.16 294 ALA B O 1
ATOM 4427 N N . GLN B 1 295 ? 18.375 23.703 -6.27 1 35.03 295 GLN B N 1
ATOM 4428 C CA . GLN B 1 295 ? 19.531 22.844 -6.07 1 35.03 295 GLN B CA 1
ATOM 4429 C C . GLN B 1 295 ? 19.109 21.375 -6.012 1 35.03 295 GLN B C 1
ATOM 4431 O O . GLN B 1 295 ? 19.922 20.5 -5.68 1 35.03 295 GLN B O 1
ATOM 4436 N N . ARG B 1 296 ? 17.953 20.938 -6.164 1 31.83 296 ARG B N 1
ATOM 4437 C CA . ARG B 1 296 ? 17.969 19.484 -6.016 1 31.83 296 ARG B CA 1
ATOM 4438 C C . ARG B 1 296 ? 18.578 18.812 -7.25 1 31.83 296 ARG B C 1
ATOM 4440 O O . ARG B 1 296 ? 18.359 19.266 -8.375 1 31.83 296 ARG B O 1
#

Nearest PDB structures (foldseek):
  4x6g-assembly1_D  TM=7.880E-01  e=4.263E-23  Pseudomonas aeruginosa PAO1
  6g4r-assembly1_E  TM=6.161E-01  e=8.904E-24  Corynebacterium glutamicum
  6g1d-assembly1_A  TM=6.191E-01  e=2.198E-23  Corynebacterium glutamicum
  7fdf-assembly1_A-2  TM=9.120E-01  e=4.493E-18  Cronobacter sakazakii
  7d98-assembly1_Q  TM=5.974E-01  e=2.851E-20  Cupriavidus necator

Radius of gyration: 25.75 Å; Cα contacts (8 Å, |Δi|>4): 1022; chains: 2; bounding box: 56×72×61 Å

Organism: Nocardia brasiliensis (strain ATCC 700358 / HUJEG-1) (NCBI:txid1133849)

InterPro domains:
  IPR000847 LysR, HTH, N-terminal domain [PF00126] (6-64)
  IPR000847 LysR, HTH, N-terminal domain [PR00039] (21-32)
  IPR000847 LysR, HTH, N-terminal domain [PR00039] (32-42)
  IPR000847 LysR, HTH, N-terminal domain [PR00039] (42-53)
  IPR000847 LysR, HTH, N-terminal domain [PS50931] (4-61)
  IPR005119 LysR, substrate-binding [PF03466] (90-290)
  IPR036388 Winged helix-like DNA-binding domain superfamily [G3DSA:1.10.10.10] (2-84)
  IPR036390 Winged helix DNA-binding domain superfamily [SSF46785] (4-114)

Solvent-accessible surface area (backbone atoms only — not comparable to full-atom values): 31556 Å² total; per-residue (Å²): 135,80,75,81,45,66,65,37,52,52,50,48,52,38,23,50,74,57,25,27,59,58,58,23,10,61,73,69,72,49,51,42,66,54,46,52,49,38,43,50,50,48,25,60,73,69,71,44,68,39,67,40,74,60,88,90,37,41,38,61,30,74,60,21,50,52,47,49,39,47,48,27,50,48,51,47,52,48,48,38,52,50,37,63,51,35,66,77,41,95,58,57,52,40,77,40,35,38,29,25,31,60,64,49,47,45,60,54,40,35,69,49,47,41,55,43,44,74,75,29,73,58,47,40,76,30,58,38,65,45,43,48,68,61,42,49,51,32,39,74,35,42,74,29,62,35,31,50,32,56,51,83,74,84,69,84,63,46,42,75,43,80,57,43,80,38,44,36,22,39,34,32,16,52,83,51,71,82,67,65,94,53,51,25,49,77,63,48,54,79,43,53,27,40,36,56,36,85,82,28,50,73,35,48,52,54,51,48,55,22,43,76,70,74,37,76,79,68,59,61,28,47,34,90,39,70,65,40,46,50,36,43,19,46,44,61,73,30,30,30,72,40,52,48,71,75,57,51,76,84,41,57,77,45,44,40,77,40,71,34,45,73,77,45,72,46,42,33,21,42,36,31,48,64,82,57,80,77,34,67,41,48,46,51,53,50,47,57,63,58,45,72,69,82,87,109,134,81,75,80,47,65,65,36,52,50,51,48,51,38,25,51,73,59,25,27,59,59,57,22,10,61,71,69,72,46,51,44,67,54,46,52,48,38,43,49,49,48,25,60,74,69,70,44,67,39,67,40,74,59,88,89,36,40,39,61,29,74,60,22,50,54,47,49,40,48,47,27,50,49,52,47,52,49,48,38,51,50,37,62,51,33,66,77,41,96,56,56,51,40,76,39,35,37,29,26,32,60,64,49,48,44,60,53,41,34,69,50,48,41,55,42,44,74,75,29,73,57,47,42,77,27,58,38,65,46,43,47,68,62,44,49,52,32,38,73,35,42,73,28,62,33,31,49,32,55,49,82,76,84,69,82,62,47,41,75,43,80,58,43,80,38,44,37,21,39,34,33,18,53,82,49,72,84,69,67,94,53,52,24,49,76,62,48,55,80,44,55,28,39,37,56,35,86,84,27,52,73,35,48,52,54,51,48,55,22,42,75,72,75,38,77,79,68,61,62,27,48,31,90,40,70,64,40,47,50,37,43,19,46,44,60,74,29,31,30,72,39,52,47,72,76,58,52,77,83,42,56,78,45,43,38,77,40,70,34,45,73,77,45,72,45,42,32,20,43,33,31,47,63,84,57,80,77,34,68,42,47,46,52,53,51,49,57,61,59,46,71,69,81,85,110